Protein 3C3Y (pdb70)

Radius of gyration: 21.71 Å; Cα contacts (8 Å, |Δi|>4): 868; chains: 2; bounding box: 52×47×60 Å

Secondary structure (DSSP, 8-state):
--BS-HHHHHHHIIIIIGGGS-HHHHHHHHHHTTSTTGGGSPPHHHHHHHHHHHHHTT--EEEEE--TTSHHHHHHHHHS-TT-EEEEEES-HHHHHHHHHHHHHTT-GGGEEEEES-HHHHHHHHHHSTT-TT-EEEEEE-S-GGGHHHHHHHHHHHEEEEEEEEEE-TTGGGGGGS-GGGS-GGGHHHHHHHHHHHHHHHH-TTEEEEEE-STT-EEEEEE--/--BS-HHHHHHHIIIIIGGGS-HHHHHHHHHHTTSTTGGGSPPHHHHHHHHHHHHHTT--EEEEE--TTSHHHHHHHHHS-TT-EEEEEES-HHHHHHHHHHHHHTT-GGGEEEEES-HHHHHHHHTSSSSSTT-EEEEEE-S-GGGHHHHHHHHHHHEEEEEEEEEE-TTGGGGGGS-GGGS-HHHHHHHHHHHHHHHHHHH-TTEEEEEE-STT-EEEEEE--

Foldseek 3Di:
DDDPDPVVVVCCCVPPFVVPDDPLLVVLLVLLVPDPVSLLADFSVVLVVVLVVCLVQQFAEEEEAAQFQHNSPLSNLVSHDLNGAYEYEDQDVPRPVSSVVSCVVVVRVVRYDYDNDDRVVVLVVLVVPPPQFQQGQEYEYRHDLLCLVVVCVSVLGRHHQQHKYKYPLLCQQVCLVPDPVVDDPVSPVNSVSSVVVVVCLVPDPQWDWDWDPGSNIMMMIGGHD/DPDPDPVVVVCCCVPPQVVPDDPLLVVLLVLLVVDPVSLLADFSQVLVVVLVVCQVLLWAEEEEEAQFQHNSVLSNQVSHDLNGAYEYEDQDVPRPVSSVVSCVVVVRPVRYDYDNDDVVVVLVVQVPDDPFFQPGQEYEYRHDLLCVVVVVVSCLGRHHQQHKYKYPLLCQVVCLVDDVVVDDPVRNVNSVSSVVVVVCLVPDPQWDWDWDPGSNIMMMIHGHD

Structure (mmCIF, N/CA/C/O backbone):
data_3C3Y
#
_entry.id   3C3Y
#
_cell.length_a   48.890
_cell.length_b   71.830
_cell.length_c   128.120
_cell.angle_alpha   90.00
_cell.angle_beta   90.00
_cell.angle_gamma   90.00
#
_symmetry.space_group_name_H-M   'P 21 21 21'
#
loop_
_entity.id
_entity.type
_entity.pdbx_description
1 polymer O-methyltransferase
2 non-polymer 'CALCIUM ION'
3 non-polymer S-ADENOSYL-L-HOMOCYSTEINE
4 water water
#
loop_
_atom_site.group_PDB
_atom_site.id
_atom_site.type_symbol
_atom_site.label_atom_id
_atom_site.label_alt_id
_atom_site.label_comp_id
_atom_site.label_asym_id
_atom_site.label_entity_id
_atom_site.label_seq_id
_atom_site.pdbx_PDB_ins_code
_atom_site.Cartn_x
_atom_site.Cartn_y
_atom_site.Cartn_z
_atom_site.occupancy
_atom_site.B_iso_or_equiv
_atom_site.auth_seq_id
_atom_site.auth_comp_id
_atom_site.auth_asym_id
_atom_site.auth_atom_id
_atom_site.pdbx_PDB_model_num
ATOM 1 N N . GLY A 1 13 ? 7.776 -0.987 17.882 1.00 33.16 13 GLY A N 1
ATOM 2 C CA . GLY A 1 13 ? 8.257 -1.526 16.579 1.00 32.14 13 GLY A CA 1
ATOM 3 C C . GLY A 1 13 ? 8.276 -0.456 15.516 1.00 31.10 13 GLY A C 1
ATOM 4 O O . GLY A 1 13 ? 7.222 0.047 15.116 1.00 32.06 13 GLY A O 1
ATOM 5 N N . LEU A 1 14 ? 9.470 -0.106 15.044 1.00 28.96 14 LEU A N 1
ATOM 6 C CA . LEU A 1 14 ? 9.590 1.003 14.109 1.00 25.93 14 LEU A CA 1
ATOM 7 C C . LEU A 1 14 ? 10.301 0.724 12.779 1.00 22.32 14 LEU A C 1
ATOM 8 O O . LEU A 1 14 ? 10.415 -0.422 12.336 1.00 20.96 14 LEU A O 1
ATOM 13 N N . LEU A 1 15 ? 10.709 1.797 12.115 1.00 19.30 15 LEU A N 1
ATOM 14 C CA . LEU A 1 15 ? 11.100 1.711 10.715 1.00 19.65 15 LEU A CA 1
ATOM 15 C C . LEU A 1 15 ? 12.602 1.563 10.564 1.00 20.79 15 LEU A C 1
ATOM 16 O O . LEU A 1 15 ? 13.327 1.615 11.550 1.00 20.56 15 LEU A O 1
ATOM 21 N N . GLN A 1 16 ? 13.049 1.376 9.324 1.00 21.94 16 GLN A N 1
ATOM 22 C CA . GLN A 1 16 ? 14.459 1.128 9.027 1.00 23.33 16 GLN A CA 1
ATOM 23 C C . GLN A 1 16 ? 15.351 2.300 9.424 1.00 23.12 16 GLN A C 1
ATOM 24 O O . GLN A 1 16 ? 16.529 2.113 9.765 1.00 24.07 16 GLN A O 1
ATOM 30 N N . SER A 1 17 ? 14.794 3.505 9.390 1.00 22.00 17 SER A N 1
ATOM 31 C CA . SER A 1 17 ? 15.533 4.695 9.768 1.00 22.34 17 SER A CA 1
ATOM 32 C C . SER A 1 17 ? 14.637 5.801 10.315 1.00 22.46 17 SER A C 1
ATOM 33 O O . SER A 1 17 ? 13.470 5.904 9.946 1.00 22.09 17 SER A O 1
ATOM 36 N N . GLU A 1 18 ? 15.191 6.620 11.203 1.00 22.92 18 GLU A N 1
ATOM 37 C CA . GLU A 1 18 ? 14.517 7.811 11.686 1.00 23.38 18 GLU A CA 1
ATOM 38 C C . GLU A 1 18 ? 14.217 8.736 10.511 1.00 22.33 18 GLU A C 1
ATOM 39 O O . GLU A 1 18 ? 13.171 9.384 10.459 1.00 21.53 18 GLU A O 1
ATOM 45 N N . GLU A 1 19 ? 15.132 8.781 9.556 1.00 20.36 19 GLU A N 1
ATOM 46 C CA . GLU A 1 19 ? 14.978 9.594 8.353 1.00 19.86 19 GLU A CA 1
ATOM 47 C C . GLU A 1 19 ? 13.661 9.250 7.634 1.00 17.27 19 GLU A C 1
ATOM 48 O O . GLU A 1 19 ? 12.944 10.140 7.184 1.00 15.77 19 GLU A O 1
ATOM 54 N N . LEU A 1 20 ? 13.358 7.963 7.517 1.00 15.98 20 LEU A N 1
ATOM 55 C CA . LEU A 1 20 ? 12.139 7.523 6.830 1.00 15.45 20 LEU A CA 1
ATOM 56 C C . LEU A 1 20 ? 10.894 7.951 7.601 1.00 14.71 20 LEU A C 1
ATOM 57 O O . LEU A 1 20 ? 9.925 8.461 7.029 1.00 13.52 20 LEU A O 1
ATOM 62 N N . CYS A 1 21 ? 10.931 7.744 8.907 1.00 14.87 21 CYS A N 1
ATOM 63 C CA . CYS A 1 21 ? 9.842 8.152 9.778 1.00 17.09 21 CYS A CA 1
ATOM 64 C C . CYS A 1 21 ? 9.581 9.658 9.671 1.00 16.93 21 CYS A C 1
ATOM 65 O O . CYS A 1 21 ? 8.442 10.090 9.488 1.00 15.57 21 CYS A O 1
ATOM 68 N N . GLN A 1 22 ? 10.639 10.456 9.785 1.00 16.16 22 GLN A N 1
ATOM 69 C CA . GLN A 1 22 ? 10.503 11.918 9.738 1.00 15.06 22 GLN A CA 1
ATOM 70 C C . GLN A 1 22 ? 10.001 12.397 8.371 1.00 14.37 22 GLN A C 1
ATOM 71 O O . GLN A 1 22 ? 9.221 13.363 8.277 1.00 13.37 22 GLN A O 1
ATOM 77 N N . TYR A 1 23 ? 10.406 11.693 7.315 1.00 13.31 23 TYR A N 1
ATOM 78 C CA . TYR A 1 23 ? 9.894 11.980 5.974 1.00 12.01 23 TYR A CA 1
ATOM 79 C C . TYR A 1 23 ? 8.367 11.820 5.929 1.00 11.56 23 TYR A C 1
ATOM 80 O O . TYR A 1 23 ? 7.675 12.696 5.413 1.00 11.83 23 TYR A O 1
ATOM 89 N N . ILE A 1 24 ? 7.852 10.698 6.438 1.00 11.44 24 ILE A N 1
ATOM 90 C CA . ILE A 1 24 ? 6.405 10.462 6.439 1.00 10.91 24 ILE A CA 1
ATOM 91 C C . ILE A 1 24 ? 5.723 11.514 7.291 1.00 10.44 24 ILE A C 1
ATOM 92 O O . ILE A 1 24 ? 4.717 12.091 6.873 1.00 11.49 24 ILE A O 1
ATOM 97 N N . LEU A 1 25 ? 6.256 11.781 8.483 1.00 10.41 25 LEU A N 1
ATOM 98 C CA . LEU A 1 25 ? 5.605 12.746 9.374 1.00 11.33 25 LEU A CA 1
ATOM 99 C C . LEU A 1 25 ? 5.570 14.133 8.750 1.00 11.19 25 LEU A C 1
ATOM 100 O O . LEU A 1 25 ? 4.534 14.806 8.745 1.00 10.80 25 LEU A O 1
ATOM 105 N N . ARG A 1 26 ? 6.712 14.592 8.249 1.00 10.44 26 ARG A N 1
ATOM 106 C CA . ARG A 1 26 ? 6.758 15.935 7.697 1.00 11.52 26 ARG A CA 1
ATOM 107 C C . ARG A 1 26 ? 6.021 16.082 6.374 1.00 10.78 26 ARG A C 1
ATOM 108 O O . ARG A 1 26 ? 5.495 17.149 6.069 1.00 12.12 26 ARG A O 1
ATOM 116 N N . THR A 1 27 ? 6.027 15.039 5.565 1.00 11.34 27 THR A N 1
ATOM 117 C CA . THR A 1 27 ? 5.379 15.111 4.262 1.00 11.87 27 THR A CA 1
ATOM 118 C C . THR A 1 27 ? 3.860 14.955 4.369 1.00 12.07 27 THR A C 1
ATOM 119 O O . THR A 1 27 ? 3.128 15.701 3.744 1.00 11.28 27 THR A O 1
ATOM 123 N N . SER A 1 28 ? 3.396 13.992 5.168 1.00 11.51 28 SER A N 1
ATOM 124 C CA . SER A 1 28 ? 1.990 13.568 5.083 1.00 11.48 28 SER A CA 1
ATOM 125 C C . SER A 1 28 ? 1.169 13.711 6.367 1.00 12.08 28 SER A C 1
ATOM 126 O O . SER A 1 28 ? -0.068 13.688 6.317 1.00 14.06 28 SER A O 1
ATOM 129 N N . VAL A 1 29 ? 1.838 13.810 7.516 1.00 12.22 29 VAL A N 1
ATOM 130 C CA . VAL A 1 29 ? 1.119 13.829 8.795 1.00 12.34 29 VAL A CA 1
ATOM 131 C C . VAL A 1 29 ? 1.011 15.226 9.383 1.00 11.63 29 VAL A C 1
ATOM 132 O O . VAL A 1 29 ? -0.095 15.753 9.564 1.00 12.60 29 VAL A O 1
ATOM 136 N N . TYR A 1 30 ? 2.151 15.841 9.679 1.00 11.93 30 TYR A N 1
ATOM 137 C CA . TYR A 1 30 ? 2.142 17.132 10.354 1.00 12.45 30 TYR A CA 1
ATOM 138 C C . TYR A 1 30 ? 1.371 18.230 9.602 1.00 12.85 30 TYR A C 1
ATOM 139 O O . TYR A 1 30 ? 0.670 19.018 10.235 1.00 13.28 30 TYR A O 1
ATOM 148 N N . PRO A 1 31 ? 1.475 18.287 8.260 1.00 13.34 31 PRO A N 1
ATOM 149 C CA . PRO A 1 31 ? 0.719 19.369 7.598 1.00 13.84 31 PRO A CA 1
ATOM 150 C C . PRO A 1 31 ? -0.821 19.252 7.721 1.00 14.86 31 PRO A C 1
ATOM 151 O O . PRO A 1 31 ? -1.533 20.233 7.515 1.00 17.30 31 PRO A O 1
ATOM 155 N N . ARG A 1 32 ? -1.302 18.048 8.006 1.00 14.38 32 ARG A N 1
ATOM 156 C CA . ARG A 1 32 ? -2.737 17.757 8.080 1.00 14.49 32 ARG A CA 1
ATOM 157 C C . ARG A 1 32 ? -3.216 17.592 9.520 1.00 15.71 32 ARG A C 1
ATOM 158 O O . ARG A 1 32 ? -4.431 17.463 9.771 1.00 17.22 32 ARG A O 1
ATOM 166 N N . GLU A 1 33 ? -2.277 17.611 10.466 1.00 13.76 33 GLU A N 1
ATOM 167 C CA . GLU A 1 33 ? -2.605 17.475 11.889 1.00 14.01 33 GLU A CA 1
ATOM 168 C C . GLU A 1 33 ? -3.207 18.773 12.458 1.00 14.58 33 GLU A C 1
ATOM 169 O O . GLU A 1 33 ? -2.671 19.868 12.249 1.00 16.47 33 GLU A O 1
ATOM 175 N N . ALA A 1 34 ? -4.276 18.646 13.239 1.00 14.82 34 ALA A N 1
ATOM 176 C CA . ALA A 1 34 ? -4.930 19.802 13.833 1.00 15.05 34 ALA A CA 1
ATOM 177 C C . ALA A 1 34 ? -4.009 20.594 14.736 1.00 15.13 34 ALA A C 1
ATOM 178 O O . ALA A 1 34 ? -3.268 20.025 15.528 1.00 15.40 34 ALA A O 1
ATOM 180 N N . GLY A 1 35 ? -4.089 21.918 14.627 1.00 16.40 35 GLY A N 1
ATOM 181 C CA . GLY A 1 35 ? -3.332 22.818 15.490 1.00 16.62 35 GLY A CA 1
ATOM 182 C C . GLY A 1 35 ? -3.431 22.472 16.966 1.00 16.60 35 GLY A C 1
ATOM 183 O O . GLY A 1 35 ? -2.415 22.422 17.664 1.00 16.97 35 GLY A O 1
ATOM 184 N N . PHE A 1 36 ? -4.645 22.201 17.444 1.00 17.13 36 PHE A N 1
ATOM 185 C CA . PHE A 1 36 ? -4.816 21.869 18.865 1.00 17.58 36 PHE A CA 1
ATOM 186 C C . PHE A 1 36 ? -4.161 20.549 19.271 1.00 16.45 36 PHE A C 1
ATOM 187 O O . PHE A 1 36 ? -3.757 20.387 20.426 1.00 16.96 36 PHE A O 1
ATOM 195 N N . LEU A 1 37 ? -4.043 19.613 18.330 1.00 16.18 37 LEU A N 1
ATOM 196 C CA . LEU A 1 37 ? -3.273 18.385 18.586 1.00 15.58 37 LEU A CA 1
ATOM 197 C C . LEU A 1 37 ? -1.779 18.672 18.765 1.00 16.07 37 LEU A C 1
ATOM 198 O O . LEU A 1 37 ? -1.152 18.124 19.662 1.00 15.39 37 LEU A O 1
ATOM 203 N N . LYS A 1 38 ? -1.226 19.540 17.916 1.00 16.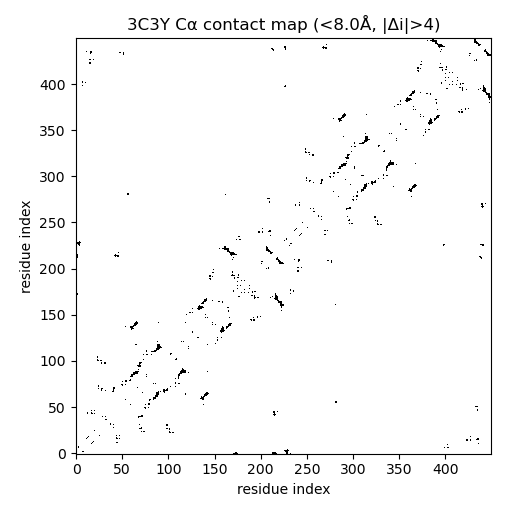50 38 LYS A N 1
ATOM 204 C CA . LYS A 1 38 ? 0.166 19.966 18.060 1.00 18.34 38 LYS A CA 1
ATOM 205 C C . LYS A 1 38 ? 0.399 20.613 19.417 1.00 18.22 38 LYS A C 1
ATOM 206 O O . LYS A 1 38 ? 1.416 20.351 20.075 1.00 18.45 38 LYS A O 1
ATOM 212 N N . GLU A 1 39 ? -0.541 21.476 19.816 1.00 18.18 39 GLU A N 1
ATOM 213 C CA . GLU A 1 39 ? -0.465 22.174 21.097 1.00 18.78 39 GLU A CA 1
ATOM 214 C C . GLU A 1 39 ? -0.410 21.159 22.233 1.00 18.23 39 GLU A C 1
ATOM 215 O O . GLU A 1 39 ? 0.416 21.255 23.147 1.00 18.72 39 GLU A O 1
ATOM 221 N N . LEU A 1 40 ? -1.283 20.159 22.160 1.00 18.06 40 LEU A N 1
ATOM 222 C CA . LEU A 1 40 ? -1.346 19.149 23.209 1.00 17.31 40 LEU A CA 1
ATOM 223 C C . LEU A 1 40 ? -0.049 18.338 23.249 1.00 17.38 40 LEU A C 1
ATOM 224 O O . LEU A 1 40 ? 0.487 18.078 24.324 1.00 17.10 40 LEU A O 1
ATOM 229 N N . ARG A 1 41 ? 0.456 17.972 22.070 1.00 18.01 41 ARG A N 1
ATOM 230 C CA . ARG A 1 41 ? 1.717 17.254 21.924 1.00 20.94 41 ARG A CA 1
ATOM 231 C C . ARG A 1 41 ? 2.859 18.014 22.600 1.00 21.92 41 ARG A C 1
ATOM 232 O O . ARG A 1 41 ? 3.691 17.413 23.282 1.00 22.80 41 ARG A O 1
ATOM 240 N N . GLU A 1 42 ? 2.899 19.332 22.427 1.00 22.43 42 GLU A N 1
ATOM 241 C CA . GLU A 1 42 ? 3.949 20.140 23.055 1.00 24.14 42 GLU A CA 1
ATOM 242 C C . GLU A 1 42 ? 3.832 20.150 24.578 1.00 23.30 42 GLU A C 1
ATOM 243 O O . GLU A 1 42 ? 4.826 20.031 25.302 1.00 23.26 42 GLU A O 1
ATOM 249 N N . ALA A 1 43 ? 2.611 20.286 25.072 1.00 22.45 43 ALA A N 1
ATOM 250 C CA . ALA A 1 43 ? 2.385 20.254 26.507 1.00 21.33 43 ALA A CA 1
ATOM 251 C C . ALA A 1 43 ? 2.811 18.906 27.073 1.00 21.20 43 ALA A C 1
ATOM 252 O O . ALA A 1 43 ? 3.400 18.822 28.147 1.00 21.25 43 ALA A O 1
ATOM 254 N N . ASN A 1 44 ? 2.489 17.848 26.336 1.00 20.15 44 ASN A N 1
ATOM 255 C CA . ASN A 1 44 ? 2.823 16.486 26.730 1.00 20.42 44 ASN A CA 1
ATOM 256 C C . ASN A 1 44 ? 4.333 16.279 26.979 1.00 22.20 44 ASN A C 1
ATOM 257 O O . ASN A 1 44 ? 4.735 15.471 27.826 1.00 21.32 44 ASN A O 1
ATOM 262 N N . GLU A 1 45 ? 5.155 17.019 26.242 1.00 24.25 45 GLU A N 1
ATOM 263 C CA . GLU A 1 45 ? 6.619 16.913 26.344 1.00 26.86 45 GLU A CA 1
ATOM 264 C C . GLU A 1 45 ? 7.134 17.081 27.775 1.00 27.21 45 GLU A C 1
ATOM 265 O O . GLU A 1 45 ? 8.189 16.553 28.124 1.00 28.26 45 GLU A O 1
ATOM 271 N N . SER A 1 46 ? 6.388 17.809 28.599 1.00 27.54 46 SER A N 1
ATOM 272 C CA . SER A 1 46 ? 6.813 18.092 29.971 1.00 27.81 46 SER A CA 1
ATOM 273 C C . SER A 1 46 ? 6.520 16.963 30.956 1.00 27.28 46 SER A C 1
ATOM 274 O O . SER A 1 46 ? 7.051 16.946 32.066 1.00 27.53 46 SER A O 1
ATOM 277 N N . HIS A 1 47 ? 5.671 16.020 30.561 1.00 25.92 47 HIS A N 1
ATOM 278 C CA . HIS A 1 47 ? 5.368 14.886 31.418 1.00 24.41 47 HIS A CA 1
ATOM 279 C C . HIS A 1 47 ? 6.525 13.892 31.380 1.00 24.04 47 HIS A C 1
ATOM 280 O O . HIS A 1 47 ? 7.075 13.627 30.320 1.00 23.28 47 HIS A O 1
ATOM 287 N N . PRO A 1 48 ? 6.916 13.350 32.545 1.00 24.40 48 PRO A N 1
ATOM 288 C CA . PRO A 1 48 ? 8.041 12.416 32.560 1.00 24.78 48 PRO A CA 1
ATOM 289 C C . PRO A 1 48 ? 7.839 11.193 31.655 1.00 24.78 48 PRO A C 1
ATOM 290 O O . PRO A 1 48 ? 8.814 10.619 31.154 1.00 25.34 48 PRO A O 1
ATOM 294 N N . ASP A 1 49 ? 6.585 10.798 31.457 1.00 23.85 49 ASP A N 1
ATOM 295 C CA . ASP A 1 49 ? 6.273 9.628 30.648 1.00 23.98 49 ASP A CA 1
ATOM 296 C C . ASP A 1 49 ? 5.677 10.028 29.286 1.00 22.39 49 ASP A C 1
ATOM 297 O O . ASP A 1 49 ? 4.923 9.263 28.678 1.00 22.11 49 ASP A O 1
ATOM 302 N N . SER A 1 50 ? 6.073 11.203 28.803 1.00 21.17 50 SER A N 1
ATOM 303 C CA . SER A 1 50 ? 5.598 11.767 27.531 1.00 20.48 50 SER A CA 1
ATOM 304 C C . SER A 1 50 ? 5.587 10.783 26.374 1.00 20.04 50 SER A C 1
ATOM 305 O O . SER A 1 50 ? 4.764 10.920 25.462 1.00 18.93 50 SER A O 1
ATOM 308 N N . TYR A 1 51 ? 6.506 9.815 26.395 1.00 20.42 51 TYR A N 1
ATOM 309 C CA . TYR A 1 51 ? 6.596 8.816 25.333 1.00 21.10 51 TYR A CA 1
ATOM 310 C C . TYR A 1 51 ? 5.308 7.994 25.159 1.00 20.09 51 TYR A C 1
ATOM 311 O O . TYR A 1 51 ? 5.121 7.335 24.137 1.00 18.90 51 TYR A O 1
ATOM 320 N N . MET A 1 52 ? 4.422 8.032 26.151 1.00 18.42 52 MET A N 1
ATOM 321 C CA . MET A 1 52 ? 3.194 7.252 26.086 1.00 17.56 52 MET A CA 1
ATOM 322 C C . MET A 1 52 ? 2.158 7.898 25.180 1.00 15.95 52 MET A C 1
ATOM 323 O O . MET A 1 52 ? 1.148 7.279 24.894 1.00 15.89 52 MET A O 1
ATOM 328 N N . SER A 1 53 ? 2.373 9.146 24.770 1.00 14.23 53 SER A N 1
ATOM 329 C CA . SER A 1 53 ? 1.395 9.836 23.922 1.00 13.05 53 SER A CA 1
ATOM 330 C C . SER A 1 53 ? 1.293 9.157 22.555 1.00 12.16 53 SER A C 1
ATOM 331 O O . SER A 1 53 ? 2.290 8.705 21.994 1.00 13.45 53 SER A O 1
ATOM 334 N N . THR A 1 54 ? 0.070 9.041 22.041 1.00 10.63 54 THR A N 1
ATOM 335 C CA . THR A 1 54 ? -0.171 8.264 20.822 1.00 10.55 54 THR A CA 1
ATOM 336 C C . THR A 1 54 ? 0.578 8.814 19.590 1.00 11.53 54 THR A C 1
ATOM 337 O O . THR A 1 54 ? 0.601 10.020 19.332 1.00 12.47 54 THR A O 1
ATOM 341 N N . SER A 1 55 ? 1.204 7.915 18.838 1.00 11.09 55 SER A N 1
ATOM 342 C CA . SER A 1 55 ? 1.859 8.266 17.570 1.00 10.96 55 SER A CA 1
ATOM 343 C C . SER A 1 55 ? 0.917 9.084 16.663 1.00 11.10 55 SER A C 1
ATOM 344 O O . SER A 1 55 ? -0.194 8.653 16.383 1.00 11.25 55 SER A O 1
ATOM 347 N N . PRO A 1 56 ? 1.363 10.248 16.173 1.00 10.78 56 PRO A N 1
ATOM 348 C CA . PRO A 1 56 ? 0.545 11.020 15.227 1.00 11.27 56 PRO A CA 1
ATOM 349 C C . PRO A 1 56 ? 0.208 10.252 13.955 1.00 11.79 56 PRO A C 1
ATOM 350 O O . PRO A 1 56 ? -0.861 10.449 13.385 1.00 12.30 56 PRO A O 1
ATOM 354 N N . LEU A 1 57 ? 1.081 9.359 13.519 1.00 11.61 57 LEU A N 1
ATOM 355 C CA . LEU A 1 57 ? 0.761 8.558 12.347 1.00 11.80 57 LEU A CA 1
ATOM 356 C C . LEU A 1 57 ? -0.356 7.549 12.644 1.00 11.84 57 LEU A C 1
ATOM 357 O O . LEU A 1 57 ? -1.329 7.458 11.882 1.00 11.49 57 LEU A O 1
ATOM 362 N N . ALA A 1 58 ? -0.243 6.809 13.749 1.00 11.07 58 ALA A N 1
ATOM 363 C CA . ALA A 1 58 ? -1.348 5.924 14.146 1.00 11.42 58 ALA A CA 1
ATOM 364 C C . ALA A 1 58 ? -2.625 6.741 14.296 1.00 11.08 58 ALA A C 1
ATOM 365 O O . ALA A 1 58 ? -3.709 6.295 13.898 1.00 11.56 58 ALA A O 1
ATOM 367 N N . GLY A 1 59 ? -2.504 7.939 14.871 1.00 11.48 59 GLY A N 1
ATOM 368 C CA . GLY A 1 59 ? -3.641 8.843 15.017 1.00 11.71 59 GLY A CA 1
ATOM 369 C C . GLY A 1 59 ? -4.297 9.203 13.686 1.00 12.35 59 GLY A C 1
ATOM 370 O O . GLY A 1 59 ? -5.537 9.279 13.578 1.00 12.86 59 GLY A O 1
ATOM 371 N N . GLN A 1 60 ? -3.484 9.454 12.672 1.00 11.73 60 GLN A N 1
ATOM 372 C CA . GLN A 1 60 ? -4.000 9.814 11.362 1.00 12.57 60 GLN A CA 1
ATOM 373 C C . GLN A 1 60 ? -4.811 8.661 10.775 1.00 11.19 60 GLN A C 1
ATOM 374 O O . GLN A 1 60 ? -5.843 8.886 10.150 1.00 11.85 60 GLN A O 1
ATOM 380 N N . LEU A 1 61 ? -4.364 7.430 10.975 1.00 10.56 61 LEU A N 1
ATOM 381 C CA . LEU A 1 61 ? -5.183 6.288 10.561 1.00 10.60 61 LEU A CA 1
ATOM 382 C C . LEU A 1 61 ? -6.420 6.149 11.421 1.00 10.60 61 LEU A C 1
ATOM 383 O O . LEU A 1 61 ? -7.504 5.852 10.895 1.00 10.24 61 LEU A O 1
ATOM 388 N N . MET A 1 62 ? -6.307 6.366 12.731 1.00 9.61 62 MET A N 1
ATOM 389 C CA . MET A 1 62 ? -7.507 6.328 13.564 1.00 10.26 62 MET A CA 1
ATOM 390 C C . MET A 1 62 ? -8.570 7.301 13.059 1.00 10.70 62 MET A C 1
ATOM 391 O O . MET A 1 62 ? -9.749 6.960 12.970 1.00 11.89 62 MET A O 1
ATOM 396 N N . SER A 1 63 ? -8.164 8.522 12.749 1.00 10.95 63 SER A N 1
ATOM 397 C CA . SER A 1 63 ? -9.097 9.537 12.257 1.00 12.51 63 SER A CA 1
ATOM 398 C C . SER A 1 63 ? -9.733 9.096 10.949 1.00 11.98 63 SER A C 1
ATOM 399 O O . SER A 1 63 ? -10.933 9.240 10.762 1.00 13.08 63 SER A O 1
ATOM 402 N N . PHE A 1 64 ? -8.935 8.569 10.044 1.00 11.38 64 PHE A N 1
ATOM 403 C CA . PHE A 1 64 ? -9.387 8.068 8.754 1.00 12.17 64 PHE A CA 1
ATOM 404 C C . PHE A 1 64 ? -10.466 7.000 8.949 1.00 12.74 64 PHE A C 1
ATOM 405 O O . PHE A 1 64 ? -11.529 7.066 8.331 1.00 14.08 64 PHE A O 1
ATOM 413 N N . VAL A 1 65 ? -10.201 6.018 9.810 1.00 13.23 65 VAL A N 1
ATOM 414 C CA . VAL A 1 65 ? -11.150 4.930 10.069 1.00 14.03 65 VAL A CA 1
ATOM 415 C C . VAL A 1 65 ? -12.426 5.455 10.742 1.00 14.26 65 VAL A C 1
ATOM 416 O O . VAL A 1 65 ? -13.551 5.101 10.329 1.00 15.60 65 VAL A O 1
ATOM 420 N N . LEU A 1 66 ? -12.263 6.310 11.745 1.00 14.11 66 LEU A N 1
ATOM 421 C CA . LEU A 1 66 ? -13.420 6.911 12.426 1.00 15.30 66 LEU A CA 1
ATOM 422 C C . LEU A 1 66 ? -14.352 7.611 11.440 1.00 17.28 66 LEU A C 1
ATOM 423 O O . LEU A 1 66 ? -15.573 7.414 11.481 1.00 18.30 66 LEU A O 1
ATOM 428 N N . LYS A 1 67 ? -13.786 8.436 10.568 1.00 18.34 67 LYS A N 1
ATOM 429 C CA . LYS A 1 67 ? -14.589 9.149 9.568 1.00 20.93 67 LYS A CA 1
ATOM 430 C C . LYS A 1 67 ? -15.207 8.196 8.551 1.00 21.63 67 LYS A C 1
ATOM 431 O O . LYS A 1 67 ? -16.358 8.383 8.135 1.00 22.62 67 LYS A O 1
ATOM 437 N N . LEU A 1 68 ? -14.461 7.164 8.165 1.00 22.66 68 LEU A N 1
ATOM 438 C CA . LEU A 1 68 ? -14.926 6.188 7.188 1.00 24.53 68 LEU A CA 1
ATOM 439 C C . LEU A 1 68 ? -16.192 5.468 7.631 1.00 24.66 68 LEU A C 1
ATOM 440 O O . LEU A 1 68 ? -17.062 5.146 6.804 1.00 26.04 68 LEU A O 1
ATOM 445 N N . VAL A 1 69 ? -16.291 5.208 8.930 1.00 24.52 69 VAL A N 1
ATOM 446 C CA . VAL A 1 69 ? -17.407 4.439 9.465 1.00 23.43 69 VAL A CA 1
ATOM 447 C C . VAL A 1 69 ? -18.473 5.317 10.126 1.00 22.80 69 VAL A C 1
ATOM 448 O O . VAL A 1 69 ? -19.448 4.809 10.689 1.00 23.28 69 VAL A O 1
ATOM 452 N N . ASN A 1 70 ? -18.286 6.629 10.038 1.00 21.88 70 ASN A N 1
ATOM 453 C CA . ASN A 1 70 ? -19.190 7.597 10.665 1.00 21.82 70 ASN A CA 1
ATOM 454 C C . ASN A 1 70 ? -19.424 7.278 12.132 1.00 20.20 70 ASN A C 1
ATOM 455 O O . ASN A 1 70 ? -20.560 7.294 12.615 1.00 20.24 70 ASN A O 1
ATOM 460 N N . ALA A 1 71 ? -18.340 6.974 12.845 1.00 17.54 71 ALA A N 1
ATOM 461 C CA . ALA A 1 71 ? -18.433 6.677 14.265 1.00 16.70 71 ALA A CA 1
ATOM 462 C C . ALA A 1 71 ? -18.999 7.872 15.004 1.00 16.68 71 ALA A C 1
ATOM 463 O O . ALA A 1 71 ? -18.632 9.011 14.718 1.00 16.94 71 ALA A O 1
ATOM 465 N N . LYS A 1 72 ? -19.887 7.601 15.960 1.00 15.66 72 LYS A N 1
ATOM 466 C CA . LYS A 1 72 ? -20.489 8.653 16.771 1.00 18.60 72 LYS A CA 1
ATOM 467 C C . LYS A 1 72 ? -20.294 8.392 18.260 1.00 17.51 72 LYS A C 1
ATOM 468 O O . LYS A 1 72 ? -20.000 9.322 19.020 1.00 19.78 72 LYS A O 1
ATOM 474 N N . LYS A 1 73 ? -20.454 7.136 18.675 1.00 16.33 73 LYS A N 1
ATOM 475 C CA . LYS A 1 73 ? -20.332 6.774 20.082 1.00 15.27 73 LYS A CA 1
ATOM 476 C C . LYS A 1 73 ? -19.079 5.934 20.256 1.00 13.78 73 LYS A C 1
ATOM 477 O O . LYS A 1 73 ? -18.950 4.849 19.678 1.00 13.29 73 LYS A O 1
ATOM 483 N N . THR A 1 74 ? -18.133 6.442 21.033 1.00 12.61 74 THR A N 1
ATOM 484 C CA . THR A 1 74 ? -16.870 5.733 21.156 1.00 11.90 74 THR A CA 1
ATOM 485 C C . THR A 1 74 ? -16.449 5.597 22.604 1.00 12.53 74 THR A C 1
ATOM 486 O O . THR A 1 74 ? -16.978 6.263 23.507 1.00 11.40 74 THR A O 1
ATOM 490 N N . ILE A 1 75 ? -15.475 4.722 22.805 1.00 11.27 75 ILE A N 1
ATOM 491 C CA . ILE A 1 75 ? -14.924 4.475 24.127 1.00 11.38 75 ILE A CA 1
ATOM 492 C C . ILE A 1 75 ? -13.409 4.413 24.037 1.00 10.48 75 ILE A C 1
ATOM 493 O O . ILE A 1 75 ? -12.873 3.836 23.091 1.00 10.27 75 ILE A O 1
ATOM 498 N N . GLU A 1 76 ? -12.747 5.041 24.996 1.00 10.24 76 GLU A N 1
ATOM 499 C CA . GLU A 1 76 ? -11.310 4.987 25.056 1.00 10.12 76 GLU A CA 1
ATOM 500 C C . GLU A 1 76 ? -10.892 4.517 26.434 1.00 10.58 76 GLU A C 1
ATOM 501 O O . GLU A 1 76 ? -11.354 5.050 27.439 1.00 12.01 76 GLU A O 1
ATOM 507 N N . VAL A 1 77 ? -10.011 3.510 26.474 1.00 10.08 77 VAL A N 1
ATOM 508 C CA . VAL A 1 77 ? -9.506 2.966 27.729 1.00 11.12 77 VAL A CA 1
ATOM 509 C C . VAL A 1 77 ? -8.009 3.273 27.765 1.00 10.22 77 VAL A C 1
ATOM 510 O O . VAL A 1 77 ? -7.242 2.672 27.024 1.00 12.39 77 VAL A O 1
ATOM 514 N N . GLY A 1 78 ? -7.598 4.251 28.577 1.00 10.92 78 GLY A N 1
ATOM 515 C CA . GLY A 1 78 ? -6.196 4.701 28.548 1.00 10.69 78 GLY A CA 1
ATOM 516 C C . GLY A 1 78 ? -6.077 6.053 27.853 1.00 10.70 78 GLY A C 1
ATOM 517 O O . GLY A 1 78 ? -5.918 6.124 26.626 1.00 11.81 78 GLY A O 1
ATOM 518 N N . VAL A 1 79 ? -6.166 7.122 28.640 1.00 10.76 79 VAL A N 1
ATOM 519 C CA . VAL A 1 79 ? -6.288 8.484 28.129 1.00 10.57 79 VAL A CA 1
ATOM 520 C C . VAL A 1 79 ? -4.968 9.244 28.244 1.00 10.48 79 VAL A C 1
ATOM 521 O O . VAL A 1 79 ? -4.594 10.011 27.338 1.00 9.75 79 VAL A O 1
ATOM 525 N N . PHE A 1 80 ? -4.281 9.063 29.372 1.00 10.73 80 PHE A N 1
ATOM 526 C CA . PHE A 1 80 ? -3.045 9.787 29.634 1.00 11.58 80 PHE A CA 1
ATOM 527 C C . PHE A 1 80 ? -3.289 11.283 29.443 1.00 11.09 80 PHE A C 1
ATOM 528 O O . PHE A 1 80 ? -4.279 11.819 29.946 1.00 12.47 80 PHE A O 1
ATOM 536 N N . THR A 1 81 ? -2.411 11.949 28.698 1.00 11.53 81 THR A N 1
ATOM 537 C CA . THR A 1 81 ? -2.518 13.406 28.524 1.00 11.54 81 THR A CA 1
ATOM 538 C C . THR A 1 81 ? -3.423 13.825 27.365 1.00 11.69 81 THR A C 1
ATOM 539 O O . THR A 1 81 ? -3.557 15.018 27.091 1.00 13.02 81 THR A O 1
ATOM 543 N N . GLY A 1 82 ? -4.034 12.854 26.682 1.00 11.59 82 GLY A N 1
ATOM 544 C CA . GLY A 1 82 ? -5.187 13.134 25.843 1.00 11.10 82 GLY A CA 1
ATOM 545 C C . GLY A 1 82 ? -5.057 13.194 24.330 1.00 11.36 82 GLY A C 1
ATOM 546 O O . GLY A 1 82 ? -6.020 13.541 23.672 1.00 12.02 82 GLY A O 1
ATOM 547 N N . TYR A 1 83 ? -3.898 12.873 23.756 1.00 10.90 83 TYR A N 1
ATOM 548 C CA . TYR A 1 83 ? -3.761 12.988 22.313 1.00 10.20 83 TYR A CA 1
ATOM 549 C C . TYR A 1 83 ? -4.797 12.174 21.534 1.00 10.25 83 TYR A C 1
ATOM 550 O O . TYR A 1 83 ? -5.539 12.713 20.702 1.00 9.58 83 TYR A O 1
ATOM 559 N N . SER A 1 84 ? -4.867 10.870 21.787 1.00 10.48 84 SER A N 1
ATOM 560 C CA . SER A 1 84 ? -5.841 10.052 21.027 1.00 10.14 84 SER A CA 1
ATOM 561 C C . SER A 1 84 ? -7.264 10.459 21.357 1.00 10.66 84 SER A C 1
ATOM 562 O O . SER A 1 84 ? -8.148 10.378 20.501 1.00 10.93 84 SER A O 1
ATOM 565 N N . LEU A 1 85 ? -7.490 10.914 22.583 1.00 10.21 85 LEU A N 1
ATOM 566 C CA . LEU A 1 85 ? -8.852 11.324 22.953 1.00 10.30 85 LEU A CA 1
ATOM 567 C C . LEU A 1 85 ? -9.277 12.569 22.166 1.00 11.08 85 LEU A C 1
ATOM 568 O O . LEU A 1 85 ? -10.363 12.634 21.603 1.00 11.65 85 LEU A O 1
ATOM 573 N N . LEU A 1 86 ? -8.402 13.565 22.125 1.00 10.28 86 LEU A N 1
ATOM 574 C CA . LEU A 1 86 ? -8.693 14.770 21.371 1.00 11.56 86 LEU A CA 1
ATOM 575 C C . LEU A 1 86 ? -8.795 14.485 19.876 1.00 12.23 86 LEU A C 1
ATOM 576 O O . LEU A 1 86 ? -9.682 14.970 19.209 1.00 12.84 86 LEU A O 1
ATOM 581 N N . LEU A 1 87 ? -7.897 13.671 19.345 1.00 11.31 87 LEU A N 1
ATOM 582 C CA . LEU A 1 87 ? -7.994 13.280 17.936 1.00 11.85 87 LEU A CA 1
ATOM 583 C C . LEU A 1 87 ? -9.352 12.629 17.639 1.00 11.19 87 LEU A C 1
ATOM 584 O O . LEU A 1 87 ? -10.005 12.940 16.631 1.00 12.13 87 LEU A O 1
ATOM 589 N N . THR A 1 88 ? -9.790 11.741 18.525 1.00 11.06 88 THR A N 1
ATOM 590 C CA . THR A 1 88 ? -11.087 11.095 18.344 1.00 10.46 88 THR A CA 1
ATOM 591 C C . THR A 1 88 ? -12.235 12.098 18.389 1.00 11.23 88 THR A C 1
ATOM 592 O O . THR A 1 88 ? -13.125 12.094 17.541 1.00 12.64 88 THR A O 1
ATOM 596 N N . ALA A 1 89 ? -12.181 12.976 19.370 1.00 10.19 89 ALA A N 1
ATOM 597 C CA . ALA A 1 89 ? -13.220 13.989 19.522 1.00 11.91 89 ALA A CA 1
ATOM 598 C C . ALA A 1 89 ? -13.304 14.888 18.283 1.00 13.51 89 ALA A C 1
ATOM 599 O O . ALA A 1 89 ? -14.397 15.300 17.885 1.00 15.61 89 ALA A O 1
ATOM 601 N N . LEU A 1 90 ? -12.169 15.204 17.676 1.00 14.20 90 LEU A N 1
ATOM 602 C CA . LEU A 1 90 ? -12.172 16.073 16.494 1.00 15.54 90 LEU A CA 1
ATOM 603 C C . LEU A 1 90 ? -12.622 15.325 15.244 1.00 16.09 90 LEU A C 1
ATOM 604 O O . LEU A 1 90 ? -12.965 15.931 14.222 1.00 17.25 90 LEU A O 1
ATOM 609 N N . SER A 1 91 ? -12.621 14.001 15.319 1.00 16.10 91 SER A N 1
ATOM 610 C CA . SER A 1 91 ? -12.914 13.185 14.148 1.00 17.16 91 SER A CA 1
ATOM 611 C C . SER A 1 91 ? -14.398 12.873 14.021 1.00 18.81 91 SER A C 1
ATOM 612 O O . SER A 1 91 ? -14.912 12.756 12.905 1.00 22.13 91 SER A O 1
ATOM 615 N N . ILE A 1 92 ? -15.082 12.789 15.155 1.00 16.90 92 ILE A N 1
ATOM 616 C CA . ILE A 1 92 ? -16.490 12.413 15.201 1.00 17.47 92 ILE A CA 1
ATOM 617 C C . ILE A 1 92 ? -17.424 13.634 15.140 1.00 18.99 92 ILE A C 1
ATOM 618 O O . ILE A 1 92 ? -16.990 14.760 15.367 1.00 18.59 92 ILE A O 1
ATOM 623 N N . PRO A 1 93 ? -18.708 13.413 14.807 1.00 20.09 93 PRO A N 1
ATOM 624 C CA . PRO A 1 93 ? -19.625 14.551 14.665 1.00 20.89 93 PRO A CA 1
ATOM 625 C C . PRO A 1 93 ? -19.800 15.338 15.958 1.00 21.49 93 PRO A C 1
ATOM 626 O O . PRO A 1 93 ? -19.398 14.880 17.033 1.00 20.95 93 PRO A O 1
ATOM 630 N N . ASP A 1 94 ? -20.408 16.516 15.854 1.00 23.00 94 ASP A N 1
ATOM 631 C CA . ASP A 1 94 ? -20.671 17.366 17.022 1.00 24.54 94 ASP A CA 1
ATOM 632 C C . ASP A 1 94 ? -21.473 16.662 18.119 1.00 24.04 94 ASP A C 1
ATOM 633 O O . ASP A 1 94 ? -21.300 16.949 19.305 1.00 23.90 94 ASP A O 1
ATOM 638 N N . ASP A 1 95 ? -22.359 15.751 17.728 1.00 23.42 95 ASP A N 1
ATOM 639 C CA . ASP A 1 95 ? -23.186 15.039 18.701 1.00 23.67 95 ASP A CA 1
ATOM 640 C C . ASP A 1 95 ? -22.528 13.730 19.126 1.00 22.10 95 ASP A C 1
ATOM 641 O O . ASP A 1 95 ? -23.153 12.893 19.781 1.00 21.79 95 ASP A O 1
ATOM 646 N N . GLY A 1 96 ? -21.272 13.546 18.722 1.00 20.45 96 GLY A N 1
ATOM 647 C CA . GLY A 1 96 ? -20.528 12.364 19.120 1.00 19.27 96 GLY A CA 1
ATOM 648 C C . GLY A 1 96 ? -20.333 12.342 20.628 1.00 17.35 96 GLY A C 1
ATOM 649 O O . GLY A 1 96 ? -20.256 13.389 21.275 1.00 17.61 96 GLY A O 1
ATOM 650 N N . LYS A 1 97 ? -20.281 11.144 21.189 1.00 15.32 97 LYS A N 1
ATOM 651 C CA . LYS A 1 97 ? -20.137 10.969 22.629 1.00 16.22 97 LYS A CA 1
ATOM 652 C C . LYS A 1 97 ? -19.056 9.928 22.914 1.00 14.85 97 LYS A C 1
ATOM 653 O O . LYS A 1 97 ? -19.154 8.787 22.459 1.00 15.26 97 LYS A O 1
ATOM 659 N N . ILE A 1 98 ? -18.054 10.336 23.681 1.00 14.11 98 ILE A N 1
ATOM 660 C CA . ILE A 1 98 ? -16.930 9.479 24.028 1.00 12.06 98 ILE A CA 1
ATOM 661 C C . ILE A 1 98 ? -16.960 9.150 25.514 1.00 12.23 98 ILE A C 1
ATOM 662 O O . ILE A 1 98 ? -17.081 10.053 26.354 1.00 12.69 98 ILE A O 1
ATOM 667 N N . THR A 1 99 ? -16.833 7.866 25.830 1.00 10.81 99 THR A N 1
ATOM 668 C CA . THR A 1 99 ? -16.593 7.409 27.181 1.00 12.60 99 THR A CA 1
ATOM 669 C C . THR A 1 99 ? -15.093 7.245 27.350 1.00 12.39 99 THR A C 1
ATOM 670 O O . THR A 1 99 ? -14.462 6.429 26.677 1.00 12.10 99 THR A O 1
ATOM 674 N N . ALA A 1 100 ? -14.503 8.054 28.221 1.00 11.39 100 ALA A N 1
ATOM 675 C CA . ALA A 1 100 ? -13.044 8.076 28.326 1.00 11.31 100 ALA A CA 1
ATOM 676 C C . ALA A 1 100 ? -12.618 7.654 29.732 1.00 11.73 100 ALA A C 1
ATOM 677 O O . ALA A 1 100 ? -12.973 8.305 30.704 1.00 12.76 100 ALA A O 1
ATOM 679 N N . ILE A 1 101 ? -11.867 6.565 29.835 1.00 11.42 101 ILE A N 1
ATOM 680 C CA . ILE A 1 101 ? -11.580 5.940 31.129 1.00 11.84 101 ILE A CA 1
ATOM 681 C C . ILE A 1 101 ? -10.080 5.941 31.416 1.00 11.06 101 ILE A C 1
ATOM 682 O O . ILE A 1 101 ? -9.281 5.458 30.609 1.00 11.88 101 ILE A O 1
ATOM 687 N N . ASP A 1 102 ? -9.696 6.453 32.579 1.00 11.69 102 ASP A N 1
ATOM 688 C CA . ASP A 1 102 ? -8.285 6.378 32.988 1.00 11.50 102 ASP A CA 1
ATOM 689 C C . ASP A 1 102 ? -8.234 6.530 34.507 1.00 12.76 102 ASP A C 1
ATOM 690 O O . ASP A 1 102 ? -9.045 7.271 35.055 1.00 14.80 102 ASP A O 1
ATOM 695 N N . PHE A 1 103 ? -7.308 5.863 35.196 1.00 14.29 103 PHE A N 1
ATOM 696 C CA . PHE A 1 103 ? -7.256 6.083 36.645 1.00 15.81 103 PHE A CA 1
ATOM 697 C C . PHE A 1 103 ? -6.438 7.292 37.050 1.00 16.23 103 PHE A C 1
ATOM 698 O O . PHE A 1 103 ? -6.420 7.664 38.230 1.00 17.92 103 PHE A O 1
ATOM 706 N N . ASP A 1 104 ? -5.809 7.941 36.068 1.00 15.00 104 ASP A N 1
ATOM 707 C CA . ASP A 1 104 ? -4.947 9.111 36.328 1.00 14.66 104 ASP A CA 1
ATOM 708 C C . ASP A 1 104 ? -5.569 10.404 35.804 1.00 14.17 104 ASP A C 1
ATOM 709 O O . ASP A 1 104 ? -5.389 10.765 34.640 1.00 14.18 104 ASP A O 1
ATOM 714 N N . ARG A 1 105 ? -6.290 11.110 36.675 1.00 15.35 105 ARG A N 1
ATOM 715 C CA . ARG A 1 105 ? -6.862 12.403 36.312 1.00 15.84 105 ARG A CA 1
ATOM 716 C C . ARG A 1 105 ? -5.796 13.490 36.106 1.00 15.76 105 ARG A C 1
ATOM 717 O O . ARG A 1 105 ? -5.990 14.403 35.306 1.00 14.50 105 ARG A O 1
ATOM 725 N N . GLU A 1 106 ? -4.673 13.385 36.813 1.00 15.99 106 GLU A N 1
ATOM 726 C CA . GLU A 1 106 ? -3.601 14.381 36.690 1.00 16.29 106 GLU A CA 1
ATOM 727 C C . GLU A 1 106 ? -3.108 14.485 35.249 1.00 16.25 106 GLU A C 1
ATOM 728 O O . GLU A 1 106 ? -2.948 15.583 34.705 1.00 16.55 106 GLU A O 1
ATOM 734 N N . ALA A 1 107 ? -2.879 13.343 34.613 1.00 15.65 107 ALA A N 1
ATOM 735 C CA . ALA A 1 107 ? -2.422 13.355 33.228 1.00 14.91 107 ALA A CA 1
ATOM 736 C C . ALA A 1 107 ? -3.487 13.952 32.301 1.00 14.27 107 ALA A C 1
ATOM 737 O O . ALA A 1 107 ? -3.168 14.697 31.395 1.00 13.43 107 ALA A O 1
ATOM 739 N N . TYR A 1 108 ? -4.749 13.578 32.505 1.00 12.73 108 TYR A N 1
ATOM 740 C CA . TYR A 1 108 ? -5.864 14.095 31.686 1.00 12.86 108 TYR A CA 1
ATOM 741 C C . TYR A 1 108 ? -5.876 15.620 31.721 1.00 13.70 108 TYR A C 1
ATOM 742 O O . TYR A 1 108 ? -6.101 16.273 30.712 1.00 14.46 108 TYR A O 1
ATOM 751 N N . GLU A 1 109 ? -5.619 16.171 32.902 1.00 14.57 109 GLU A N 1
ATOM 752 C CA . GLU A 1 109 ? -5.666 17.631 33.095 1.00 15.23 109 GLU A CA 1
ATOM 753 C C . GLU A 1 109 ? -4.605 18.385 32.284 1.00 16.09 109 GLU A C 1
ATOM 754 O O . GLU A 1 109 ? -4.725 19.598 32.068 1.00 15.44 109 GLU A O 1
ATOM 760 N N . ILE A 1 110 ? -3.574 17.673 31.840 1.00 15.68 110 ILE A N 1
ATOM 761 C CA . ILE A 1 110 ? -2.563 18.279 30.979 1.00 16.71 110 ILE A CA 1
ATOM 762 C C . ILE A 1 110 ? -3.161 18.531 29.583 1.00 15.78 110 ILE A C 1
ATOM 763 O O . ILE A 1 110 ? -2.884 19.540 28.965 1.00 15.91 110 ILE A O 1
ATOM 768 N N . GLY A 1 111 ? -3.992 17.620 29.083 1.00 14.97 111 GLY A N 1
ATOM 769 C CA . GLY A 1 111 ? -4.586 17.805 27.760 1.00 15.35 111 GLY A CA 1
ATOM 770 C C . GLY A 1 111 ? -5.878 18.597 27.774 1.00 15.62 111 GLY A C 1
ATOM 771 O O . GLY A 1 111 ? -6.301 19.156 26.755 1.00 14.56 111 GLY A O 1
ATOM 772 N N . LEU A 1 112 ? -6.514 18.641 28.938 1.00 15.78 112 LEU A N 1
ATOM 773 C CA . LEU A 1 112 ? -7.840 19.238 29.053 1.00 16.25 112 LEU A CA 1
ATOM 774 C C . LEU A 1 112 ? -7.927 20.694 28.535 1.00 16.37 112 LEU A C 1
ATOM 775 O O . LEU A 1 112 ? -8.898 21.028 27.866 1.00 15.46 112 LEU A O 1
ATOM 780 N N . PRO A 1 113 ? -6.898 21.540 28.774 1.00 16.72 113 PRO A N 1
ATOM 781 C CA . PRO A 1 113 ? -7.023 22.904 28.208 1.00 16.73 113 PRO A CA 1
ATOM 782 C C . PRO A 1 113 ? -7.118 22.932 26.679 1.00 16.83 113 PRO A C 1
ATOM 783 O O . PRO A 1 113 ? -7.713 23.848 26.106 1.00 16.63 113 PRO A O 1
ATOM 787 N N . PHE A 1 114 ? -6.512 21.954 26.019 1.00 16.65 114 PHE A N 1
ATOM 788 C CA . PHE A 1 114 ? -6.540 21.902 24.560 1.00 16.50 114 PHE A CA 1
ATOM 789 C C . PHE A 1 114 ? -7.841 21.306 24.053 1.00 16.50 114 PHE A C 1
ATOM 790 O O . PHE A 1 114 ? -8.382 21.720 23.028 1.00 16.48 114 PHE A O 1
ATOM 798 N N . ILE A 1 115 ? -8.355 20.345 24.803 1.00 16.66 115 ILE A N 1
ATOM 799 C CA . ILE A 1 115 ? -9.678 19.835 24.545 1.00 15.98 115 ILE A CA 1
ATOM 800 C C . ILE A 1 115 ? -10.688 20.980 24.627 1.00 15.65 115 ILE A C 1
ATOM 801 O O . ILE A 1 115 ? -11.577 21.090 23.791 1.00 15.63 115 ILE A O 1
ATOM 806 N N . ARG A 1 116 ? -10.515 21.844 25.618 1.00 15.55 116 ARG A N 1
ATOM 807 C CA . ARG A 1 116 ? -11.400 23.001 25.780 1.00 16.66 116 ARG A CA 1
ATOM 808 C C . ARG A 1 116 ? -11.215 24.041 24.685 1.00 17.25 116 ARG A C 1
ATOM 809 O O . ARG A 1 116 ? -12.203 24.539 24.138 1.00 18.15 116 ARG A O 1
ATOM 817 N N . LYS A 1 117 ? -9.971 24.359 24.343 1.00 17.65 117 LYS A N 1
ATOM 818 C CA . LYS A 1 117 ? -9.723 25.294 23.233 1.00 19.50 117 LYS A CA 1
ATOM 819 C C . LYS A 1 117 ? -10.388 24.806 21.957 1.00 18.63 117 LYS A C 1
ATOM 820 O O . LYS A 1 117 ? -10.854 25.606 21.148 1.00 19.62 117 LYS A O 1
ATOM 826 N N . ALA A 1 118 ? -10.415 23.484 21.776 1.00 18.09 118 ALA A N 1
ATOM 827 C CA . ALA A 1 118 ? -10.957 22.877 20.573 1.00 18.02 118 ALA A CA 1
ATOM 828 C C . ALA A 1 118 ? -12.481 22.830 20.574 1.00 18.63 118 ALA A C 1
ATOM 829 O O . ALA A 1 118 ? -13.103 22.515 19.556 1.00 19.57 118 ALA A O 1
ATOM 831 N N . GLY A 1 119 ? -13.080 23.126 21.725 1.00 18.19 119 GLY A N 1
ATOM 832 C CA . GLY A 1 119 ? -14.534 23.168 21.837 1.00 18.45 119 GLY A CA 1
ATOM 833 C C . GLY A 1 119 ? -15.202 21.801 21.822 1.00 17.75 119 GLY A C 1
ATOM 834 O O . GLY A 1 119 ? -16.357 21.648 21.392 1.00 18.05 119 GLY A O 1
ATOM 835 N N . VAL A 1 120 ? -14.486 20.790 22.303 1.00 17.10 120 VAL A N 1
ATOM 836 C CA . VAL A 1 120 ? -15.003 19.425 22.257 1.00 16.80 120 VAL A CA 1
ATOM 837 C C . VAL A 1 120 ? -15.199 18.744 23.618 1.00 15.82 120 VAL A C 1
ATOM 838 O O . VAL A 1 120 ? -15.528 17.558 23.670 1.00 14.68 120 VAL A O 1
ATOM 842 N N . GLU A 1 121 ? -15.028 19.477 24.719 1.00 16.30 121 GLU A N 1
ATOM 843 C CA . GLU A 1 121 ? -15.199 18.858 26.034 1.00 16.81 121 GLU A CA 1
ATOM 844 C C . GLU A 1 121 ? -16.589 18.260 26.198 1.00 16.98 121 GLU A C 1
ATOM 845 O O . GLU A 1 121 ? -16.754 17.259 26.885 1.00 17.36 121 GLU A O 1
ATOM 851 N N . HIS A 1 122 ? -17.594 18.888 25.585 1.00 18.22 122 HIS A N 1
ATOM 852 C CA . HIS A 1 122 ? -18.965 18.424 25.729 1.00 18.10 122 HIS A CA 1
ATOM 853 C C . HIS A 1 122 ? -19.170 16.995 25.205 1.00 17.09 122 HIS A C 1
ATOM 854 O O . HIS A 1 122 ? -20.143 16.326 25.590 1.00 18.26 122 HIS A O 1
ATOM 861 N N . LYS A 1 123 ? -18.258 16.522 24.348 1.00 16.24 123 LYS A N 1
ATOM 862 C CA . LYS A 1 123 ? -18.365 15.156 23.806 1.00 15.85 123 LYS A CA 1
ATOM 863 C C . LYS A 1 123 ? -17.849 14.103 24.768 1.00 15.14 123 LYS A C 1
ATOM 864 O O . LYS A 1 123 ? -18.085 12.904 24.570 1.00 17.08 123 LYS A O 1
ATOM 870 N N . ILE A 1 124 ? -17.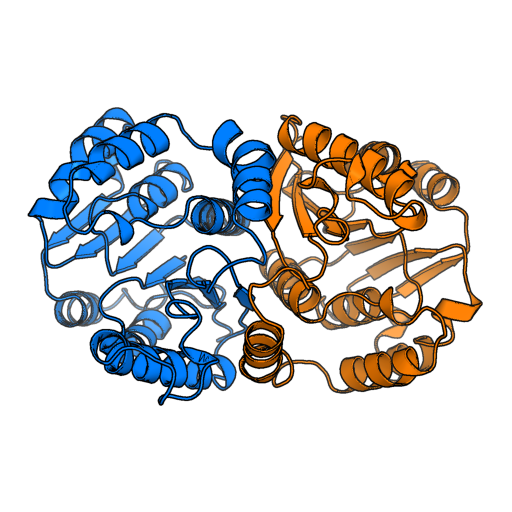128 14.539 25.794 1.00 14.18 124 ILE A N 1
ATOM 871 C CA . ILE A 1 124 ? -16.318 13.629 26.571 1.00 14.34 124 ILE A CA 1
ATOM 872 C C . ILE A 1 124 ? -16.869 13.435 27.970 1.00 14.67 124 ILE A C 1
ATOM 873 O O . ILE A 1 124 ? -17.129 14.409 28.701 1.00 14.91 124 ILE A O 1
ATOM 878 N N . ASN A 1 125 ? -17.048 12.166 28.324 1.00 13.90 125 ASN A N 1
ATOM 879 C CA . ASN A 1 125 ? -17.362 11.771 29.674 1.00 15.24 125 ASN A CA 1
ATOM 880 C C . ASN A 1 125 ? -16.140 11.090 30.262 1.00 14.25 125 ASN A C 1
ATOM 881 O O . ASN A 1 125 ? -15.885 9.916 29.986 1.00 13.60 125 ASN A O 1
ATOM 886 N N . PHE A 1 126 ? -15.371 11.837 31.044 1.00 14.12 126 PHE A N 1
ATOM 887 C CA . PHE A 1 126 ? -14.162 11.290 31.632 1.00 13.38 126 PHE A CA 1
ATOM 888 C C . PHE A 1 126 ? -14.478 10.572 32.946 1.00 14.16 126 PHE A C 1
ATOM 889 O O . PHE A 1 126 ? -15.041 11.163 33.872 1.00 15.93 126 PHE A O 1
ATOM 897 N N . ILE A 1 127 ? -14.149 9.291 32.997 1.00 13.39 127 ILE A N 1
ATOM 898 C CA . ILE A 1 127 ? -14.355 8.457 34.166 1.00 14.53 127 ILE A CA 1
ATOM 899 C C . ILE A 1 127 ? -13.014 8.115 34.814 1.00 14.60 127 ILE A C 1
ATOM 900 O O . ILE A 1 127 ? -12.170 7.420 34.228 1.00 16.01 127 ILE A O 1
ATOM 905 N N . GLU A 1 128 ? -12.812 8.627 36.023 1.00 14.85 128 GLU A N 1
ATOM 906 C CA . GLU A 1 128 ? -11.577 8.399 36.739 1.00 14.60 128 GLU A CA 1
ATOM 907 C C . GLU A 1 128 ? -11.752 7.125 37.531 1.00 14.69 128 GLU A C 1
ATOM 908 O O . GLU A 1 128 ? -12.334 7.120 38.614 1.00 15.20 128 GLU A O 1
ATOM 914 N N . SER A 1 129 ? -11.256 6.029 36.985 1.00 14.34 129 SER A N 1
ATOM 915 C CA . SER A 1 129 ? -11.502 4.721 37.578 1.00 15.50 129 SER A CA 1
ATOM 916 C C . SER A 1 129 ? -10.508 3.714 37.056 1.00 14.47 129 SER A C 1
ATOM 917 O O . SER A 1 129 ? -9.971 3.874 35.963 1.00 14.23 129 SER A O 1
ATOM 920 N N . ASP A 1 130 ? -10.309 2.647 37.816 1.00 14.20 130 ASP A N 1
ATOM 921 C CA . ASP A 1 130 ? -9.767 1.440 37.249 1.00 14.90 130 ASP A CA 1
ATOM 922 C C . ASP A 1 130 ? -10.592 1.089 36.012 1.00 14.54 130 ASP A C 1
ATOM 923 O O . ASP A 1 130 ? -11.823 1.170 36.029 1.00 13.92 130 ASP A O 1
ATOM 928 N N . ALA A 1 131 ? -9.911 0.700 34.942 1.00 14.70 131 ALA A N 1
ATOM 929 C CA . ALA A 1 131 ? -10.563 0.443 33.678 1.00 14.13 131 ALA A CA 1
ATOM 930 C C . ALA A 1 131 ? -11.538 -0.729 33.710 1.00 14.10 131 ALA A C 1
ATOM 931 O O . ALA A 1 131 ? -12.647 -0.623 33.198 1.00 13.93 131 ALA A O 1
ATOM 933 N N . MET A 1 132 ? -11.111 -1.845 34.289 1.00 14.21 132 MET A N 1
ATOM 934 C CA . MET A 1 132 ? -11.968 -3.016 34.347 1.00 14.89 132 MET A CA 1
ATOM 935 C C . MET A 1 132 ? -13.228 -2.687 35.139 1.00 14.85 132 MET A C 1
ATOM 936 O O . MET A 1 132 ? -14.346 -3.043 34.724 1.00 15.24 132 MET A O 1
ATOM 941 N N . LEU A 1 133 ? -13.074 -1.996 36.267 1.00 14.53 133 LEU A N 1
ATOM 942 C CA . LEU A 1 133 ? -14.249 -1.595 37.050 1.00 15.04 133 LEU A CA 1
ATOM 943 C C . LEU A 1 133 ? -15.236 -0.751 36.235 1.00 14.38 133 LEU A C 1
ATOM 944 O O . LEU A 1 133 ? -16.455 -0.981 36.263 1.00 16.58 133 LEU A O 1
ATOM 949 N N . ALA A 1 134 ? -14.723 0.240 35.502 1.00 14.93 134 ALA A N 1
ATOM 950 C CA . ALA A 1 134 ? -15.585 1.108 34.716 1.00 14.45 134 ALA A CA 1
ATOM 951 C C . ALA A 1 134 ? -16.315 0.310 33.628 1.00 14.07 134 ALA A C 1
ATOM 952 O O . ALA A 1 134 ? -17.519 0.503 33.397 1.00 14.52 134 ALA A O 1
ATOM 954 N N . LEU A 1 135 ? -15.584 -0.574 32.960 1.00 14.42 135 LEU A N 1
ATOM 955 C CA . LEU A 1 135 ? -16.146 -1.360 31.875 1.00 14.33 135 LEU A CA 1
ATOM 956 C C . LEU A 1 135 ? -17.218 -2.293 32.419 1.00 14.75 135 LEU A C 1
ATOM 957 O O . LEU A 1 135 ? -18.278 -2.431 31.819 1.00 15.18 135 LEU A O 1
ATOM 962 N N . ASP A 1 136 ? -16.948 -2.907 33.569 1.00 13.89 136 ASP A N 1
ATOM 963 C CA . ASP A 1 136 ? -17.920 -3.827 34.153 1.00 14.37 136 ASP A CA 1
ATOM 964 C C . ASP A 1 136 ? -19.161 -3.107 34.684 1.00 14.48 136 ASP A C 1
ATOM 965 O O . ASP A 1 136 ? -20.272 -3.625 34.553 1.00 16.96 136 ASP A O 1
ATOM 970 N N . ASN A 1 137 ? -19.002 -1.892 35.216 1.00 15.18 137 ASN A N 1
ATOM 971 C CA . ASN A 1 137 ? -20.158 -1.079 35.575 1.00 16.53 137 ASN A CA 1
ATOM 972 C C . ASN A 1 137 ? -20.980 -0.699 34.337 1.00 17.44 137 ASN A C 1
ATOM 973 O O . ASN A 1 137 ? -22.208 -0.817 34.340 1.00 18.10 137 ASN A O 1
ATOM 978 N N A LEU A 1 138 ? -20.309 -0.240 33.282 0.50 17.71 138 LEU A N 1
ATOM 979 N N B LEU A 1 138 ? -20.302 -0.253 33.285 0.50 17.51 138 LEU A N 1
ATOM 980 C CA A LEU A 1 138 ? -20.988 0.048 32.022 0.50 18.86 138 LEU A CA 1
ATOM 981 C CA B LEU A 1 138 ? -20.961 0.057 32.026 0.50 18.48 138 LEU A CA 1
ATOM 982 C C A LEU A 1 138 ? -21.833 -1.143 31.578 0.50 19.24 138 LEU A C 1
ATOM 983 C C B LEU A 1 138 ? -21.801 -1.126 31.531 0.50 19.05 138 LEU A C 1
ATOM 984 O O A LEU A 1 138 ? -23.005 -0.994 31.235 0.50 20.10 138 LEU A O 1
ATOM 985 O O B LEU A 1 138 ? -22.944 -0.952 31.110 0.50 19.93 138 LEU A O 1
ATOM 994 N N . LEU A 1 139 ? -21.234 -2.326 31.593 1.00 19.07 139 LEU A N 1
ATOM 995 C CA . LEU A 1 139 ? -21.917 -3.538 31.124 1.00 20.75 139 LEU A CA 1
ATOM 996 C C . LEU A 1 139 ? -23.087 -4.019 31.982 1.00 22.67 139 LEU A C 1
ATOM 997 O O . LEU A 1 139 ? -23.849 -4.891 31.556 1.00 22.46 139 LEU A O 1
ATOM 1002 N N . GLN A 1 140 ? -23.228 -3.483 33.189 1.00 24.76 140 GLN A N 1
ATOM 1003 C CA . GLN A 1 140 ? -24.386 -3.831 33.995 1.00 27.76 140 GLN A CA 1
ATOM 1004 C C . GLN A 1 140 ? -25.588 -3.108 33.416 1.00 29.91 140 GLN A C 1
ATOM 1005 O O . GLN A 1 140 ? -26.737 -3.520 33.626 1.00 30.46 140 GLN A O 1
ATOM 1011 N N . GLY A 1 141 ? -25.308 -2.040 32.669 1.00 31.28 141 GLY A N 1
ATOM 1012 C CA . GLY A 1 141 ? -26.329 -1.323 31.910 1.00 33.58 141 GLY A CA 1
ATOM 1013 C C . GLY A 1 141 ? -27.039 -2.246 30.939 1.00 35.00 141 GLY A C 1
ATOM 1014 O O . GLY A 1 141 ? -26.408 -2.951 30.148 1.00 35.75 141 GLY A O 1
ATOM 1015 N N . GLN A 1 142 ? -28.364 -2.232 30.994 1.00 36.21 142 GLN A N 1
ATOM 1016 C CA . GLN A 1 142 ? -29.170 -3.165 30.225 1.00 36.72 142 GLN A CA 1
ATOM 1017 C C . GLN A 1 142 ? -29.071 -2.939 28.714 1.00 36.59 142 GLN A C 1
ATOM 1018 O O . GLN A 1 142 ? -29.369 -3.839 27.926 1.00 37.60 142 GLN A O 1
ATOM 1024 N N . GLU A 1 143 ? -28.641 -1.746 28.316 1.00 35.42 143 GLU A N 1
ATOM 1025 C CA . GLU A 1 143 ? -28.604 -1.378 26.904 1.00 34.01 143 GLU A CA 1
ATOM 1026 C C . GLU A 1 143 ? -27.203 -0.981 26.424 1.00 32.28 143 GLU A C 1
ATOM 1027 O O . GLU A 1 143 ? -27.049 -0.409 25.348 1.00 31.34 143 GLU A O 1
ATOM 1033 N N . SER A 1 144 ? -26.186 -1.294 27.221 1.00 30.93 144 SER A N 1
ATOM 1034 C CA . SER A 1 144 ? -24.805 -0.932 26.886 1.00 29.56 144 SER A CA 1
ATOM 1035 C C . SER A 1 144 ? -24.224 -1.808 25.783 1.00 28.14 144 SER A C 1
ATOM 1036 O O . SER A 1 144 ? -23.380 -1.357 24.992 1.00 27.34 144 SER A O 1
ATOM 1039 N N . GLU A 1 145 ? -24.654 -3.064 25.752 1.00 27.15 145 GLU A N 1
ATOM 1040 C CA . GLU A 1 145 ? -24.148 -4.025 24.788 1.00 26.21 145 GLU A CA 1
ATOM 1041 C C . GLU A 1 145 ? -24.446 -3.600 23.356 1.00 24.11 145 GLU A C 1
ATOM 1042 O O . GLU A 1 145 ? -25.561 -3.206 23.004 1.00 23.88 145 GLU A O 1
ATOM 1048 N N . GLY A 1 146 ? -23.416 -3.650 22.528 1.00 20.87 146 GLY A N 1
ATOM 1049 C CA . GLY A 1 146 ? -23.565 -3.354 21.124 1.00 21.01 146 GLY A CA 1
ATOM 1050 C C . GLY A 1 146 ? -23.894 -1.905 20.833 1.00 20.25 146 GLY A C 1
ATOM 1051 O O . GLY A 1 146 ? -24.366 -1.592 19.744 1.00 21.69 146 GLY A O 1
ATOM 1052 N N . SER A 1 147 ? -23.629 -1.016 21.785 1.00 20.17 147 SER A N 1
ATOM 1053 C CA . SER A 1 147 ? -23.947 0.411 21.607 1.00 19.55 147 SER A CA 1
ATOM 1054 C C . SER A 1 147 ? -22.799 1.277 21.073 1.00 19.05 147 SER A C 1
ATOM 1055 O O . SER A 1 147 ? -23.030 2.392 20.607 1.00 18.79 147 SER A O 1
ATOM 1058 N N . TYR A 1 148 ? -21.577 0.764 21.118 1.00 18.08 148 TYR A N 1
ATOM 1059 C CA . TYR A 1 148 ? -20.428 1.584 20.721 1.00 16.38 148 TYR A CA 1
ATOM 1060 C C . TYR A 1 148 ? -19.998 1.326 19.290 1.00 15.52 148 TYR A C 1
ATOM 1061 O O . TYR A 1 148 ? -19.977 0.183 18.836 1.00 16.36 148 TYR A O 1
ATOM 1070 N N . ASP A 1 149 ? -19.624 2.398 18.595 1.00 14.15 149 ASP A N 1
ATOM 1071 C CA . ASP A 1 149 ? -19.158 2.291 17.224 1.00 14.06 149 ASP A CA 1
ATOM 1072 C C . ASP A 1 149 ? -17.682 1.939 17.138 1.00 12.82 149 ASP A C 1
ATOM 1073 O O . ASP A 1 149 ? -17.252 1.324 16.169 1.00 14.20 149 ASP A O 1
ATOM 1078 N N . PHE A 1 150 ? -16.912 2.360 18.144 1.00 13.08 150 PHE A N 1
ATOM 1079 C CA . PHE A 1 150 ? -15.460 2.322 18.073 1.00 11.79 150 PHE A CA 1
ATOM 1080 C C . PHE A 1 150 ? -14.925 2.294 19.485 1.00 11.19 150 PHE A C 1
ATOM 1081 O O . PHE A 1 150 ? -15.413 3.027 20.350 1.00 10.86 150 PHE A O 1
ATOM 1089 N N . GLY A 1 151 ? -13.921 1.449 19.708 1.00 9.95 151 GLY A N 1
ATOM 1090 C CA . GLY A 1 151 ? -13.196 1.403 20.992 1.00 10.70 151 GLY A CA 1
ATOM 1091 C C . GLY A 1 151 ? -11.692 1.487 20.777 1.00 10.91 151 GLY A C 1
ATOM 1092 O O . GLY A 1 151 ? -11.169 0.918 19.822 1.00 11.54 151 GLY A O 1
ATOM 1093 N N . PHE A 1 152 ? -11.008 2.231 21.635 1.00 10.95 152 PHE A N 1
ATOM 1094 C CA . PHE A 1 152 ? -9.554 2.268 21.590 1.00 9.85 152 PHE A CA 1
ATOM 1095 C C . PHE A 1 152 ? -9.022 1.790 22.934 1.00 9.89 152 PHE A C 1
ATOM 1096 O O . PHE A 1 152 ? -9.318 2.379 23.966 1.00 10.76 152 PHE A O 1
ATOM 1104 N N . VAL A 1 153 ? -8.266 0.694 22.918 1.00 10.51 153 VAL A N 1
ATOM 1105 C CA . VAL A 1 153 ? -7.766 0.119 24.137 1.00 10.91 153 VAL A CA 1
ATOM 1106 C C . VAL A 1 153 ? -6.280 0.438 24.159 1.00 10.71 153 VAL A C 1
ATOM 1107 O O . VAL A 1 153 ? -5.517 -0.027 23.293 1.00 11.16 153 VAL A O 1
ATOM 1111 N N . ASP A 1 154 ? -5.874 1.243 25.146 1.00 11.78 154 ASP A N 1
ATOM 1112 C CA . ASP A 1 154 ? -4.491 1.715 25.231 1.00 10.92 154 ASP A CA 1
ATOM 1113 C C . ASP A 1 154 ? -4.089 1.902 26.693 1.00 12.30 154 ASP A C 1
ATOM 1114 O O . ASP A 1 154 ? -3.408 2.842 27.041 1.00 12.91 154 ASP A O 1
ATOM 1119 N N . ALA A 1 155 ? -4.570 1.019 27.567 1.00 12.21 155 ALA A N 1
ATOM 1120 C CA . ALA A 1 155 ? -4.251 1.121 28.990 1.00 12.66 155 ALA A CA 1
ATOM 1121 C C . ALA A 1 155 ? -3.099 0.169 29.349 1.00 13.17 155 ALA A C 1
ATOM 1122 O O . ALA A 1 155 ? -2.126 0.077 28.614 1.00 14.18 155 ALA A O 1
ATOM 1124 N N . ASP A 1 156 ? -3.222 -0.544 30.465 1.00 13.30 156 ASP A N 1
ATOM 1125 C CA . ASP A 1 156 ? -2.188 -1.480 30.904 1.00 14.25 156 ASP A CA 1
ATOM 1126 C C . ASP A 1 156 ? -2.193 -2.770 30.074 1.00 14.22 156 ASP A C 1
ATOM 1127 O O . ASP A 1 156 ? -3.193 -3.465 29.964 1.00 14.87 156 ASP A O 1
ATOM 1132 N N . LYS A 1 157 ? -1.052 -3.070 29.461 1.00 13.21 157 LYS A N 1
ATOM 1133 C CA . LYS A 1 157 ? -0.996 -4.108 28.438 1.00 14.48 157 LYS A CA 1
ATOM 1134 C C . LYS A 1 157 ? -1.328 -5.528 28.950 1.00 14.72 157 LYS A C 1
ATOM 1135 O O . LYS A 1 157 ? -1.978 -6.301 28.233 1.00 14.07 157 LYS A O 1
ATOM 1141 N N . PRO A 1 158 ? -0.915 -5.869 30.197 1.00 14.83 158 PRO A N 1
ATOM 1142 C CA . PRO A 1 158 ? -1.304 -7.185 30.721 1.00 14.88 158 PRO A CA 1
ATOM 1143 C C . PRO A 1 158 ? -2.812 -7.411 30.795 1.00 15.11 158 PRO A C 1
ATOM 1144 O O . PRO A 1 158 ? -3.239 -8.561 30.853 1.00 16.49 158 PRO A O 1
ATOM 1148 N N . ASN A 1 159 ? -3.612 -6.346 30.804 1.00 15.25 159 ASN A N 1
ATOM 1149 C CA . ASN A 1 159 ? -5.068 -6.511 30.862 1.00 15.94 159 ASN A CA 1
ATOM 1150 C C . ASN A 1 159 ? -5.769 -6.466 29.504 1.00 14.36 159 ASN A C 1
ATOM 1151 O O . ASN A 1 159 ? -6.990 -6.563 29.426 1.00 15.39 159 ASN A O 1
ATOM 1156 N N . TYR A 1 160 ? -5.010 -6.321 28.420 1.00 14.33 160 TYR A N 1
ATOM 1157 C CA . TYR A 1 160 ? -5.627 -6.208 27.092 1.00 13.34 160 TYR A CA 1
ATOM 1158 C C . TYR A 1 160 ? -6.566 -7.369 26.770 1.00 13.75 160 TYR A C 1
ATOM 1159 O O . TYR A 1 160 ? -7.618 -7.166 26.175 1.00 14.21 160 TYR A O 1
ATOM 1168 N N . ILE A 1 161 ? -6.159 -8.585 27.124 1.00 14.51 161 ILE A N 1
ATOM 1169 C CA . ILE A 1 161 ? -6.985 -9.747 26.834 1.00 15.82 161 ILE A CA 1
ATOM 1170 C C . ILE A 1 161 ? -8.318 -9.663 27.563 1.00 15.97 161 ILE A C 1
ATOM 1171 O O . ILE A 1 161 ? -9.362 -9.896 26.965 1.00 16.32 161 ILE A O 1
ATOM 1176 N N . LYS A 1 162 ? -8.293 -9.277 28.835 1.00 15.58 162 LYS A N 1
ATOM 1177 C CA . LYS A 1 162 ? -9.542 -9.075 29.567 1.00 15.92 162 LYS A CA 1
ATOM 1178 C C . LYS A 1 162 ? -10.357 -7.915 29.008 1.00 14.56 162 LYS A C 1
ATOM 1179 O O . LYS A 1 162 ? -11.581 -7.979 28.956 1.00 15.69 162 LYS A O 1
ATOM 1185 N N . TYR A 1 163 ? -9.688 -6.832 28.610 1.00 13.62 163 TYR A N 1
ATOM 1186 C CA . TYR A 1 163 ? -10.405 -5.700 28.031 1.00 13.00 163 TYR A CA 1
ATOM 1187 C C . TYR A 1 163 ? -11.134 -6.122 26.748 1.00 12.20 163 TYR A C 1
ATOM 1188 O O . TYR A 1 163 ? -12.253 -5.692 26.493 1.00 14.62 163 TYR A O 1
ATOM 1197 N N . HIS A 1 164 ? -10.493 -6.963 25.948 1.00 12.68 164 HIS A N 1
ATOM 1198 C CA . HIS A 1 164 ? -11.091 -7.442 24.704 1.00 13.21 164 HIS A CA 1
ATOM 1199 C C . HIS A 1 164 ? -12.436 -8.152 24.940 1.00 13.68 164 HIS A C 1
ATOM 1200 O O . HIS A 1 164 ? -13.379 -7.972 24.181 1.00 14.10 164 HIS A O 1
ATOM 1207 N N . GLU A 1 165 ? -12.512 -8.921 26.020 1.00 15.74 165 GLU A N 1
ATOM 1208 C CA . GLU A 1 165 ? -13.732 -9.622 26.406 1.00 17.87 165 GLU A CA 1
ATOM 1209 C C . GLU A 1 165 ? -14.851 -8.603 26.560 1.00 16.47 165 GLU A C 1
ATOM 1210 O O . GLU A 1 165 ? -15.962 -8.802 26.089 1.00 17.57 165 GLU A O 1
ATOM 1216 N N . ARG A 1 166 ? -14.541 -7.482 27.208 1.00 15.12 166 ARG A N 1
ATOM 1217 C CA . ARG A 1 166 ? -15.527 -6.442 27.452 1.00 14.81 166 ARG A CA 1
ATOM 1218 C C . ARG A 1 166 ? -15.862 -5.643 26.192 1.00 14.35 166 ARG A C 1
ATOM 1219 O O . ARG A 1 166 ? -17.029 -5.369 25.893 1.00 14.04 166 ARG A O 1
ATOM 1227 N N . LEU A 1 167 ? -14.831 -5.248 25.460 1.00 13.88 167 LEU A N 1
ATOM 1228 C CA . LEU A 1 167 ? -15.005 -4.436 24.280 1.00 13.34 167 LEU A CA 1
ATOM 1229 C C . LEU A 1 167 ? -15.790 -5.188 23.215 1.00 13.13 167 LEU A C 1
ATOM 1230 O O . LEU A 1 167 ? -16.576 -4.595 22.476 1.00 12.83 167 LEU A O 1
ATOM 1235 N N . MET A 1 168 ? -15.611 -6.507 23.163 1.00 13.60 168 MET A N 1
ATOM 1236 C CA . MET A 1 168 ? -16.368 -7.315 22.202 1.00 13.91 168 MET A CA 1
ATOM 1237 C C . MET A 1 168 ? -17.873 -7.334 22.489 1.00 14.37 168 MET A C 1
ATOM 1238 O O . MET A 1 168 ? -18.673 -7.615 21.586 1.00 15.54 168 MET A O 1
ATOM 1243 N N . LYS A 1 169 ? -18.251 -7.027 23.735 1.00 14.72 169 LYS A N 1
ATOM 1244 C CA . LYS A 1 169 ? -19.657 -6.908 24.116 1.00 15.38 169 LYS A CA 1
ATOM 1245 C C . LYS A 1 169 ? -20.191 -5.492 23.904 1.00 14.96 169 LYS A C 1
ATOM 1246 O O . LYS A 1 169 ? -21.330 -5.298 23.509 1.00 15.41 169 LYS A O 1
ATOM 1252 N N . LEU A 1 170 ? -19.361 -4.487 24.175 1.00 13.97 170 LEU A N 1
ATOM 1253 C CA . LEU A 1 170 ? -19.758 -3.087 24.075 1.00 14.75 170 LEU A CA 1
ATOM 1254 C C . LEU A 1 170 ? -19.845 -2.554 22.652 1.00 14.39 170 LEU A C 1
ATOM 1255 O O . LEU A 1 170 ? -20.707 -1.742 22.343 1.00 14.66 170 LEU A O 1
ATOM 1260 N N . VAL A 1 171 ? -18.953 -3.007 21.779 1.00 15.58 171 VAL A N 1
ATOM 1261 C CA . VAL A 1 171 ? -18.964 -2.511 20.417 1.00 15.59 171 VAL A CA 1
ATOM 1262 C C . VAL A 1 171 ? -19.965 -3.274 19.547 1.00 16.15 171 VAL A C 1
ATOM 1263 O O . VAL A 1 171 ? -20.124 -4.489 19.677 1.00 16.68 171 VAL A O 1
ATOM 1267 N N . LYS A 1 172 ? -20.649 -2.538 18.683 1.00 15.43 172 LYS A N 1
ATOM 1268 C CA . LYS A 1 172 ? -21.662 -3.125 17.805 1.00 17.05 172 LYS A CA 1
ATOM 1269 C C . LYS A 1 172 ? -21.054 -4.083 16.793 1.00 17.15 172 LYS A C 1
ATOM 1270 O O . LYS A 1 172 ? -19.864 -4.020 16.474 1.00 17.41 172 LYS A O 1
ATOM 1276 N N . VAL A 1 173 ? -21.896 -4.959 16.258 1.00 17.22 173 VAL A N 1
ATOM 1277 C CA . VAL A 1 173 ? -21.504 -5.761 15.125 1.00 17.30 173 VAL A CA 1
ATOM 1278 C C . VAL A 1 173 ? -21.143 -4.815 13.996 1.00 16.72 173 VAL A C 1
ATOM 1279 O O . VAL A 1 173 ? -21.878 -3.868 13.698 1.00 17.08 173 VAL A O 1
ATOM 1283 N N . GLY A 1 174 ? -19.989 -5.056 13.379 1.00 15.88 174 GLY A N 1
ATOM 1284 C CA . GLY A 1 174 ? -19.476 -4.167 12.342 1.00 16.70 174 GLY A CA 1
ATOM 1285 C C . GLY A 1 174 ? -18.683 -3.005 12.909 1.00 16.17 174 GLY A C 1
ATOM 1286 O O . GLY A 1 174 ? -18.074 -2.244 12.153 1.00 16.57 174 GLY A O 1
ATOM 1287 N N . GLY A 1 175 ? -18.686 -2.876 14.234 1.00 14.91 175 GLY A N 1
ATOM 1288 C CA . GLY A 1 175 ? -17.907 -1.833 14.913 1.00 14.29 175 GLY A CA 1
ATOM 1289 C C . GLY A 1 175 ? -16.427 -2.199 14.978 1.00 12.57 175 GLY A C 1
ATOM 1290 O O . GLY A 1 175 ? -16.008 -3.320 14.650 1.00 13.28 175 GLY A O 1
ATOM 1291 N N . ILE A 1 176 ? -15.627 -1.246 15.446 1.00 12.06 176 ILE A N 1
ATOM 1292 C CA . ILE A 1 176 ? -14.161 -1.374 15.428 1.00 12.22 176 ILE A CA 1
ATOM 1293 C C . ILE A 1 176 ? -13.569 -1.290 16.834 1.00 12.52 176 ILE A C 1
ATOM 1294 O O . ILE A 1 176 ? -13.995 -0.472 17.648 1.00 12.31 176 ILE A O 1
ATOM 1299 N N . VAL A 1 177 ? -12.603 -2.155 17.122 1.00 12.15 177 VAL A N 1
ATOM 1300 C CA . VAL A 1 177 ? -11.817 -2.047 18.349 1.00 11.38 177 VAL A CA 1
ATOM 1301 C C . VAL A 1 177 ? -10.367 -2.000 17.924 1.00 10.70 177 VAL A C 1
ATOM 1302 O O . VAL A 1 177 ? -9.921 -2.862 17.147 1.00 10.27 177 VAL A O 1
ATOM 1306 N N . ALA A 1 178 ? -9.641 -0.993 18.405 1.00 11.14 178 ALA A N 1
ATOM 1307 C CA . ALA A 1 178 ? -8.212 -0.889 18.103 1.00 9.95 178 ALA A CA 1
ATOM 1308 C C . ALA A 1 178 ? -7.413 -1.018 19.392 1.00 10.58 178 ALA A C 1
ATOM 1309 O O . ALA A 1 178 ? -7.871 -0.552 20.445 1.00 10.82 178 ALA A O 1
ATOM 1311 N N . TYR A 1 179 ? -6.222 -1.628 19.288 1.00 9.64 179 TYR A N 1
ATOM 1312 C CA . TYR A 1 179 ? -5.303 -1.857 20.407 1.00 10.72 179 TYR A CA 1
ATOM 1313 C C . TYR A 1 179 ? -3.974 -1.230 20.034 1.00 10.39 179 TYR A C 1
ATOM 1314 O O . TYR A 1 179 ? -3.442 -1.516 18.968 1.00 10.89 179 TYR A O 1
ATOM 1323 N N . ASP A 1 180 ? -3.435 -0.400 20.925 1.00 9.50 180 ASP A N 1
ATOM 1324 C CA . ASP A 1 180 ? -2.139 0.236 20.675 1.00 9.72 180 ASP A CA 1
ATOM 1325 C C . ASP A 1 180 ? -0.984 -0.533 21.329 1.00 10.35 180 ASP A C 1
ATOM 1326 O O . ASP A 1 180 ? -1.186 -1.293 22.270 1.00 11.30 180 ASP A O 1
ATOM 1331 N N . ASN A 1 181 ? 0.229 -0.296 20.824 1.00 10.30 181 ASN A N 1
ATOM 1332 C CA . ASN A 1 181 ? 1.479 -0.903 21.329 1.00 11.38 181 ASN A CA 1
ATOM 1333 C C . ASN A 1 181 ? 1.543 -2.395 21.049 1.00 11.82 181 ASN A C 1
ATOM 1334 O O . ASN A 1 181 ? 2.208 -3.140 21.763 1.00 11.93 181 ASN A O 1
ATOM 1339 N N . THR A 1 182 ? 0.882 -2.831 19.984 1.00 11.82 182 THR A N 1
ATOM 1340 C CA . THR A 1 182 ? 0.864 -4.267 19.667 1.00 11.57 182 THR A CA 1
ATOM 1341 C C . THR A 1 182 ? 2.172 -4.777 19.043 1.00 12.30 182 THR A C 1
ATOM 1342 O O . THR A 1 182 ? 2.242 -5.944 18.659 1.00 12.85 182 THR A O 1
ATOM 1346 N N . LEU A 1 183 ? 3.207 -3.940 18.981 1.00 12.59 183 LEU A N 1
ATOM 1347 C CA . LEU A 1 183 ? 4.535 -4.467 18.661 1.00 12.86 183 LEU A CA 1
ATOM 1348 C C . LEU A 1 183 ? 5.569 -4.263 19.790 1.00 12.81 183 LEU A C 1
ATOM 1349 O O . LEU A 1 183 ? 6.731 -4.678 19.670 1.00 13.10 183 LEU A O 1
ATOM 1354 N N . TRP A 1 184 ? 5.127 -3.663 20.891 1.00 13.71 184 TRP A N 1
ATOM 1355 C CA . TRP A 1 184 ? 5.941 -3.417 22.090 1.00 14.15 184 TRP A CA 1
ATOM 1356 C C . TRP A 1 184 ? 7.437 -3.183 21.818 1.00 14.35 184 TRP A C 1
ATOM 1357 O O . TRP A 1 184 ? 8.301 -3.983 22.199 1.00 15.83 184 TRP A O 1
ATOM 1368 N N . GLY A 1 185 ? 7.733 -2.071 21.147 1.00 14.86 185 GLY A N 1
ATOM 1369 C CA . GLY A 1 185 ? 9.124 -1.660 20.960 1.00 15.02 185 GLY A CA 1
ATOM 1370 C C . GLY A 1 185 ? 9.878 -2.566 20.006 1.00 15.92 185 GLY A C 1
ATOM 1371 O O . GLY A 1 185 ? 11.106 -2.485 19.905 1.00 16.85 185 GLY A O 1
ATOM 1372 N N . GLY A 1 186 ? 9.153 -3.425 19.296 1.00 14.55 186 GLY A N 1
ATOM 1373 C CA . GLY A 1 186 ? 9.757 -4.437 18.416 1.00 15.24 186 GLY A CA 1
ATOM 1374 C C . GLY A 1 186 ? 10.134 -5.711 19.160 1.00 15.80 186 GLY A C 1
ATOM 1375 O O . GLY A 1 186 ? 10.545 -6.696 18.540 1.00 16.88 186 GLY A O 1
ATOM 1376 N N . THR A 1 187 ? 9.978 -5.699 20.483 1.00 16.11 187 THR A N 1
ATOM 1377 C CA . THR A 1 187 ? 10.490 -6.796 21.316 1.00 15.99 187 THR A CA 1
ATOM 1378 C C . THR A 1 187 ? 9.723 -8.097 21.122 1.00 16.35 187 THR A C 1
ATOM 1379 O O . THR A 1 187 ? 10.245 -9.183 21.381 1.00 16.56 187 THR A O 1
ATOM 1383 N N . VAL A 1 188 ? 8.481 -7.989 20.669 1.00 15.95 188 VAL A N 1
ATOM 1384 C CA . VAL A 1 188 ? 7.662 -9.163 20.449 1.00 16.06 188 VAL A CA 1
ATOM 1385 C C . VAL A 1 188 ? 8.293 -10.101 19.420 1.00 15.70 188 VAL A C 1
ATOM 1386 O O . VAL A 1 188 ? 7.978 -11.281 19.385 1.00 15.79 188 VAL A O 1
ATOM 1390 N N . ALA A 1 189 ? 9.187 -9.571 18.590 1.00 17.72 189 ALA A N 1
ATOM 1391 C CA . ALA A 1 189 ? 9.772 -10.356 17.511 1.00 18.74 189 ALA A CA 1
ATOM 1392 C C . ALA A 1 189 ? 11.192 -10.775 17.847 1.00 20.41 189 ALA A C 1
ATOM 1393 O O . ALA A 1 189 ? 11.856 -11.404 17.026 1.00 22.10 189 ALA A O 1
ATOM 1395 N N . GLN A 1 190 ? 11.655 -10.414 19.043 1.00 20.94 190 GLN A N 1
ATOM 1396 C CA . GLN A 1 190 ? 13.028 -10.716 19.469 1.00 22.67 190 GLN A CA 1
ATOM 1397 C C . GLN A 1 190 ? 12.998 -11.873 20.446 1.00 24.22 190 GLN A C 1
ATOM 1398 O O . GLN A 1 190 ? 12.038 -12.014 21.206 1.00 23.89 190 GLN A O 1
ATOM 1404 N N . PRO A 1 191 ? 14.064 -12.691 20.455 1.00 25.71 191 PRO A N 1
ATOM 1405 C CA . PRO A 1 191 ? 14.198 -13.705 21.482 1.00 26.63 191 PRO A CA 1
ATOM 1406 C C . PRO A 1 191 ? 14.320 -13.014 22.831 1.00 27.00 191 PRO A C 1
ATOM 1407 O O . PRO A 1 191 ? 14.948 -11.968 22.935 1.00 27.29 191 PRO A O 1
ATOM 1411 N N . GLU A 1 192 ? 13.701 -13.585 23.855 1.00 28.95 192 GLU A N 1
ATOM 1412 C CA . GLU A 1 192 ? 13.632 -12.924 25.151 1.00 29.41 192 GLU A CA 1
ATOM 1413 C C . GLU A 1 192 ? 15.002 -12.521 25.708 1.00 30.23 192 GLU A C 1
ATOM 1414 O O . GLU A 1 192 ? 15.114 -11.542 26.442 1.00 30.35 192 GLU A O 1
ATOM 1420 N N . SER A 1 193 ? 16.046 -13.263 25.345 1.00 30.95 193 SER A N 1
ATOM 1421 C CA . SER A 1 193 ? 17.393 -12.977 25.843 1.00 31.42 193 SER A CA 1
ATOM 1422 C C . SER A 1 193 ? 17.975 -11.665 25.317 1.00 31.52 193 SER A C 1
ATOM 1423 O O . SER A 1 193 ? 18.918 -11.125 25.892 1.00 32.42 193 SER A O 1
ATOM 1426 N N . GLU A 1 194 ? 17.400 -11.146 24.235 1.00 30.56 194 GLU A N 1
ATOM 1427 C CA . GLU A 1 194 ? 17.873 -9.899 23.631 1.00 29.83 194 GLU A CA 1
ATOM 1428 C C . GLU A 1 194 ? 17.073 -8.686 24.104 1.00 28.37 194 GLU A C 1
ATOM 1429 O O . GLU A 1 194 ? 17.214 -7.582 23.570 1.00 28.43 194 GLU A O 1
ATOM 1435 N N . VAL A 1 195 ? 16.238 -8.888 25.116 1.00 27.40 195 VAL A N 1
ATOM 1436 C CA . VAL A 1 195 ? 15.286 -7.864 25.532 1.00 25.98 195 VAL A CA 1
ATOM 1437 C C . VAL A 1 195 ? 15.582 -7.416 26.955 1.00 25.03 195 VAL A C 1
ATOM 1438 O O . VAL A 1 195 ? 15.862 -8.248 27.816 1.00 25.01 195 VAL A O 1
ATOM 1442 N N . PRO A 1 196 ? 15.538 -6.099 27.211 1.00 23.88 196 PRO A N 1
ATOM 1443 C CA . PRO A 1 196 ? 15.721 -5.596 28.576 1.00 23.54 196 PRO A CA 1
ATOM 1444 C C . PRO A 1 196 ? 14.708 -6.174 29.565 1.00 22.78 196 PRO A C 1
ATOM 1445 O O . PRO A 1 196 ? 13.527 -6.359 29.224 1.00 21.01 196 PRO A O 1
ATOM 1449 N N . ASP A 1 197 ? 15.155 -6.425 30.791 1.00 23.89 197 ASP A N 1
ATOM 1450 C CA . ASP A 1 197 ? 14.300 -6.978 31.837 1.00 24.15 197 ASP A CA 1
ATOM 1451 C C . ASP A 1 197 ? 12.992 -6.215 32.000 1.00 23.86 197 ASP A C 1
ATOM 1452 O O . ASP A 1 197 ? 11.929 -6.824 32.122 1.00 23.21 197 ASP A O 1
ATOM 1457 N N . PHE A 1 198 ? 13.063 -4.888 32.013 1.00 23.17 198 PHE A N 1
ATOM 1458 C CA . PHE A 1 198 ? 11.867 -4.086 32.275 1.00 23.95 198 PHE A CA 1
ATOM 1459 C C . PHE A 1 198 ? 10.842 -4.183 31.148 1.00 23.06 198 PHE A C 1
ATOM 1460 O O . PHE A 1 198 ? 9.686 -3.815 31.347 1.00 23.09 198 PHE A O 1
ATOM 1468 N N . MET A 1 199 ? 11.260 -4.708 29.992 1.00 20.69 199 MET A N 1
ATOM 1469 C CA . MET A 1 199 ? 10.377 -4.828 28.832 1.00 19.93 199 MET A CA 1
ATOM 1470 C C . MET A 1 199 ? 9.703 -6.202 28.741 1.00 18.89 199 MET A C 1
ATOM 1471 O O . MET A 1 199 ? 8.774 -6.388 27.952 1.00 18.75 199 MET A O 1
ATOM 1476 N N . LYS A 1 200 ? 10.158 -7.160 29.549 1.00 18.67 200 LYS A N 1
ATOM 1477 C CA . LYS A 1 200 ? 9.741 -8.552 29.363 1.00 18.40 200 LYS A CA 1
ATOM 1478 C C . LYS A 1 200 ? 8.278 -8.877 29.692 1.00 18.43 200 LYS A C 1
ATOM 1479 O O . LYS A 1 200 ? 7.689 -9.713 29.025 1.00 18.09 200 LYS A O 1
ATOM 1485 N N . GLU A 1 201 ? 7.705 -8.230 30.703 1.00 18.42 201 GLU A N 1
ATOM 1486 C CA . GLU A 1 201 ? 6.328 -8.531 31.100 1.00 19.24 201 GLU A CA 1
ATOM 1487 C C . GLU A 1 201 ? 5.358 -8.135 29.993 1.00 18.63 201 GLU A C 1
ATOM 1488 O O . GLU A 1 201 ? 4.518 -8.931 29.592 1.00 18.31 201 GLU A O 1
ATOM 1494 N N . ASN A 1 202 ? 5.493 -6.906 29.493 1.00 18.05 202 ASN A N 1
ATOM 1495 C CA . ASN A 1 202 ? 4.606 -6.414 28.440 1.00 18.32 202 ASN A CA 1
ATOM 1496 C C . ASN A 1 202 ? 4.910 -7.040 27.086 1.00 17.48 202 ASN A C 1
ATOM 1497 O O . ASN A 1 202 ? 4.022 -7.171 26.246 1.00 16.00 202 ASN A O 1
ATOM 1502 N N . ARG A 1 203 ? 6.161 -7.434 26.868 1.00 17.51 203 ARG A N 1
ATOM 1503 C CA . ARG A 1 203 ? 6.482 -8.183 25.652 1.00 17.03 203 ARG A CA 1
ATOM 1504 C C . ARG A 1 203 ? 5.614 -9.437 25.596 1.00 16.22 203 ARG A C 1
ATOM 1505 O O . ARG A 1 203 ? 4.985 -9.733 24.575 1.00 15.59 203 ARG A O 1
ATOM 1513 N N . GLU A 1 204 ? 5.594 -10.191 26.700 1.00 16.60 204 GLU A N 1
ATOM 1514 C CA . GLU A 1 204 ? 4.807 -11.422 26.750 1.00 16.53 204 GLU A CA 1
ATOM 1515 C C . GLU A 1 204 ? 3.306 -11.142 26.674 1.00 16.20 204 GLU A C 1
ATOM 1516 O O . GLU A 1 204 ? 2.563 -11.848 25.988 1.00 16.20 204 GLU A O 1
ATOM 1522 N N . ALA A 1 205 ? 2.864 -10.102 27.375 1.00 15.50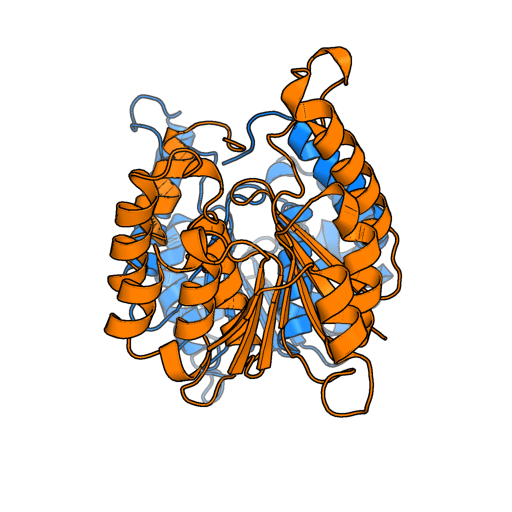 205 ALA A N 1
ATOM 1523 C CA . ALA A 1 205 ? 1.444 -9.749 27.381 1.00 15.65 205 ALA A CA 1
ATOM 1524 C C . ALA A 1 205 ? 0.995 -9.425 25.964 1.00 14.93 205 ALA A C 1
ATOM 1525 O O . ALA A 1 205 ? -0.097 -9.818 25.543 1.00 15.17 205 ALA A O 1
ATOM 1527 N N . VAL A 1 206 ? 1.832 -8.710 25.220 1.00 14.43 206 VAL A N 1
ATOM 1528 C CA . VAL A 1 206 ? 1.443 -8.316 23.864 1.00 13.89 206 VAL A CA 1
ATOM 1529 C C . VAL A 1 206 ? 1.541 -9.502 22.896 1.00 14.05 206 VAL A C 1
ATOM 1530 O O . VAL A 1 206 ? 0.710 -9.676 22.014 1.00 13.16 206 VAL A O 1
ATOM 1534 N N . ILE A 1 207 ? 2.535 -10.358 23.095 1.00 13.73 207 ILE A N 1
ATOM 1535 C CA . ILE A 1 207 ? 2.617 -11.588 22.302 1.00 13.96 207 ILE A CA 1
ATOM 1536 C C . ILE A 1 207 ? 1.335 -12.396 22.448 1.00 14.16 207 ILE A C 1
ATOM 1537 O O . ILE A 1 207 ? 0.769 -12.849 21.467 1.00 13.46 207 ILE A O 1
ATOM 1542 N N . GLU A 1 208 ? 0.880 -12.578 23.683 1.00 14.70 208 GLU A N 1
ATOM 1543 C CA . GLU A 1 208 ? -0.339 -13.338 23.906 1.00 15.07 208 GLU A CA 1
ATOM 1544 C C . GLU A 1 208 ? -1.587 -12.624 23.369 1.00 15.01 208 GLU A C 1
ATOM 1545 O O . GLU A 1 208 ? -2.483 -13.257 22.826 1.00 15.66 208 GLU A O 1
ATOM 1551 N N . LEU A 1 209 ? -1.636 -11.305 23.506 1.00 15.28 209 LEU A N 1
ATOM 1552 C CA . LEU A 1 209 ? -2.766 -10.573 22.962 1.00 13.72 209 LEU A CA 1
ATOM 1553 C C . LEU A 1 209 ? -2.807 -10.746 21.439 1.00 13.21 209 LEU A C 1
ATOM 1554 O O . LEU A 1 209 ? -3.860 -10.987 20.850 1.00 13.29 209 LEU A O 1
ATOM 1559 N N . ASN A 1 210 ? -1.662 -10.607 20.789 1.00 12.17 210 ASN A N 1
ATOM 1560 C CA . ASN A 1 210 ? -1.631 -10.736 19.338 1.00 11.63 210 ASN A CA 1
ATOM 1561 C C . ASN A 1 210 ? -2.085 -12.125 18.878 1.00 12.88 210 ASN A C 1
ATOM 1562 O O . ASN A 1 210 ? -2.806 -12.257 17.888 1.00 13.76 210 ASN A O 1
ATOM 1567 N N . LYS A 1 211 ? -1.660 -13.167 19.600 1.00 14.42 211 LYS A N 1
ATOM 1568 C CA . LYS A 1 211 ? -2.100 -14.527 19.288 1.00 14.72 211 LYS A CA 1
ATOM 1569 C C . LYS A 1 211 ? -3.598 -14.675 19.437 1.00 15.22 211 LYS A C 1
ATOM 1570 O O . LYS A 1 211 ? -4.256 -15.298 18.596 1.00 14.57 211 LYS A O 1
ATOM 1576 N N . LEU A 1 212 ? -4.141 -14.074 20.492 1.00 14.95 212 LEU A N 1
ATOM 1577 C CA . LEU A 1 212 ? -5.574 -14.169 20.725 1.00 16.14 212 LEU A CA 1
ATOM 1578 C C . LEU A 1 212 ? -6.363 -13.479 19.606 1.00 15.42 212 LEU A C 1
ATOM 1579 O O . LEU A 1 212 ? -7.266 -14.060 19.033 1.00 15.96 212 LEU A O 1
ATOM 1584 N N . LEU A 1 213 ? -6.016 -12.237 19.291 1.00 14.45 213 LEU A N 1
ATOM 1585 C CA . LEU A 1 213 ? -6.683 -11.532 18.215 1.00 14.40 213 LEU A CA 1
ATOM 1586 C C . LEU A 1 213 ? -6.566 -12.248 16.874 1.00 14.78 213 LEU A C 1
ATOM 1587 O O . LEU A 1 213 ? -7.538 -12.337 16.138 1.00 14.74 213 LEU A O 1
ATOM 1592 N N . ALA A 1 214 ? -5.377 -12.760 16.561 1.00 14.31 214 ALA A N 1
ATOM 1593 C CA . ALA A 1 214 ? -5.177 -13.489 15.291 1.00 14.66 214 ALA A CA 1
ATOM 1594 C C . ALA A 1 214 ? -6.074 -14.708 15.141 1.00 15.93 214 ALA A C 1
ATOM 1595 O O . ALA A 1 214 ? -6.464 -15.062 14.018 1.00 17.04 214 ALA A O 1
ATOM 1597 N N . ALA A 1 215 ? -6.400 -15.345 16.263 1.00 16.45 215 ALA A N 1
ATOM 1598 C CA . ALA A 1 215 ? -7.142 -16.608 16.229 1.00 17.09 215 ALA A CA 1
ATOM 1599 C C . ALA A 1 215 ? -8.629 -16.436 16.516 1.00 17.54 215 ALA A C 1
ATOM 1600 O O . ALA A 1 215 ? -9.373 -17.401 16.457 1.00 17.95 215 ALA A O 1
ATOM 1602 N N . ASP A 1 216 ? -9.056 -15.207 16.813 1.00 16.40 216 ASP A N 1
ATOM 1603 C CA . ASP A 1 216 ? -10.420 -14.937 17.231 1.00 16.15 216 ASP A CA 1
ATOM 1604 C C . ASP A 1 216 ? -11.363 -14.918 16.028 1.00 16.22 216 ASP A C 1
ATOM 1605 O O . ASP A 1 216 ? -11.318 -14.003 15.211 1.00 16.67 216 ASP A O 1
ATOM 1610 N N . PRO A 1 217 ? -12.263 -15.917 15.925 1.00 17.05 217 PRO A N 1
ATOM 1611 C CA . PRO A 1 217 ? -13.169 -15.964 14.776 1.00 17.34 217 PRO A CA 1
ATOM 1612 C C . PRO A 1 217 ? -14.217 -14.838 14.739 1.00 16.67 217 PRO A C 1
ATOM 1613 O O . PRO A 1 217 ? -14.843 -14.616 13.697 1.00 17.33 217 PRO A O 1
ATOM 1617 N N . ARG A 1 218 ? -14.385 -14.122 15.854 1.00 16.30 218 ARG A N 1
ATOM 1618 C CA . ARG A 1 218 ? -15.404 -13.082 15.945 1.00 16.17 218 ARG A CA 1
ATOM 1619 C C . ARG A 1 218 ? -14.982 -11.775 15.276 1.00 16.05 218 ARG A C 1
ATOM 1620 O O . ARG A 1 218 ? -15.797 -10.868 15.161 1.00 14.86 218 ARG A O 1
ATOM 1628 N N . ILE A 1 219 ? -13.729 -11.681 14.839 1.00 14.98 219 ILE A N 1
ATOM 1629 C CA . ILE A 1 219 ? -13.221 -10.438 14.271 1.00 15.88 219 ILE A CA 1
ATOM 1630 C C . ILE A 1 219 ? -12.397 -10.651 13.010 1.00 15.61 219 ILE A C 1
ATOM 1631 O O . ILE A 1 219 ? -11.866 -11.739 12.778 1.00 16.33 219 ILE A O 1
ATOM 1636 N N . GLU A 1 220 ? -12.309 -9.586 12.222 1.00 15.24 220 GLU A N 1
ATOM 1637 C CA . GLU A 1 220 ? -11.310 -9.451 11.160 1.00 15.50 220 GLU A CA 1
ATOM 1638 C C . GLU A 1 220 ? -10.293 -8.430 11.677 1.00 15.05 220 GLU A C 1
ATOM 1639 O O . GLU A 1 220 ? -10.662 -7.486 12.350 1.00 15.39 220 GLU A O 1
ATOM 1645 N N . ILE A 1 221 ? -9.021 -8.604 11.361 1.00 14.72 221 ILE A N 1
ATOM 1646 C CA . ILE A 1 221 ? -7.987 -7.732 11.911 1.00 14.24 221 ILE A CA 1
ATOM 1647 C C . ILE A 1 221 ? -7.039 -7.171 10.872 1.00 13.51 221 ILE A C 1
ATOM 1648 O O . ILE A 1 221 ? -6.943 -7.691 9.751 1.00 14.04 221 ILE A O 1
ATOM 1653 N N . VAL A 1 222 ? -6.346 -6.101 11.264 1.00 12.86 222 VAL A N 1
ATOM 1654 C CA . VAL A 1 222 ? -5.162 -5.646 10.559 1.00 12.66 222 VAL A CA 1
ATOM 1655 C C . VAL A 1 222 ? -4.144 -5.146 11.593 1.00 11.77 222 VAL A C 1
ATOM 1656 O O . VAL A 1 222 ? -4.469 -4.339 12.447 1.00 11.37 222 VAL A O 1
ATOM 1660 N N . HIS A 1 223 ? -2.933 -5.690 11.525 1.00 12.54 223 HIS A N 1
ATOM 1661 C CA . HIS A 1 223 ? -1.860 -5.501 12.510 1.00 12.84 223 HIS A CA 1
ATOM 1662 C C . HIS A 1 223 ? -0.783 -4.657 11.848 1.00 13.53 223 HIS A C 1
ATOM 1663 O O . HIS A 1 223 ? -0.064 -5.139 10.975 1.00 13.78 223 HIS A O 1
ATOM 1670 N N . LEU A 1 224 ? -0.665 -3.406 12.271 1.00 12.98 224 LEU A N 1
ATOM 1671 C CA . LEU A 1 224 ? 0.134 -2.422 11.528 1.00 12.64 224 LEU A CA 1
ATOM 1672 C C . LEU A 1 224 ? 1.312 -1.828 12.279 1.00 12.63 224 LEU A C 1
ATOM 1673 O O . LEU A 1 224 ? 1.192 -1.434 13.435 1.00 11.78 224 LEU A O 1
ATOM 1678 N N . PRO A 1 225 ? 2.459 -1.721 11.602 1.00 11.96 225 PRO A N 1
ATOM 1679 C CA . PRO A 1 225 ? 3.635 -1.119 12.243 1.00 12.38 225 PRO A CA 1
ATOM 1680 C C . PRO A 1 225 ? 3.627 0.410 12.188 1.00 12.55 225 PRO A C 1
ATOM 1681 O O . PRO A 1 225 ? 4.488 1.027 11.551 1.00 14.06 225 PRO A O 1
ATOM 1685 N N . LEU A 1 226 ? 2.627 1.001 12.849 1.00 12.77 226 LEU A N 1
ATOM 1686 C CA . LEU A 1 226 ? 2.536 2.453 12.996 1.00 11.99 226 LEU A CA 1
ATOM 1687 C C . LEU A 1 226 ? 2.816 2.768 14.448 1.00 11.96 226 LEU A C 1
ATOM 1688 O O . LEU A 1 226 ? 2.179 2.206 15.342 1.00 11.88 226 LEU A O 1
ATOM 1693 N N . GLY A 1 227 ? 3.746 3.687 14.688 1.00 12.78 227 GLY A N 1
ATOM 1694 C CA . GLY A 1 227 ? 4.111 4.027 16.056 1.00 13.16 227 GLY A CA 1
ATOM 1695 C C . GLY A 1 227 ? 4.755 2.843 16.752 1.00 13.87 227 GLY A C 1
ATOM 1696 O O . GLY A 1 227 ? 5.827 2.406 16.362 1.00 16.30 227 GLY A O 1
ATOM 1697 N N . ASP A 1 228 ? 4.089 2.318 17.770 1.00 13.59 228 ASP A N 1
ATOM 1698 C CA . ASP A 1 228 ? 4.567 1.144 18.472 1.00 13.42 228 ASP A CA 1
ATOM 1699 C C . ASP A 1 228 ? 3.762 -0.109 18.101 1.00 11.68 228 ASP A C 1
ATOM 1700 O O . ASP A 1 228 ? 3.740 -1.072 18.842 1.00 12.46 228 ASP A O 1
ATOM 1705 N N . GLY A 1 229 ? 3.118 -0.073 16.942 1.00 11.57 229 GLY A N 1
ATOM 1706 C CA . GLY A 1 229 ? 2.216 -1.138 16.511 1.00 11.26 229 GLY A CA 1
ATOM 1707 C C . GLY A 1 229 ? 0.783 -0.810 16.925 1.00 10.23 229 GLY A C 1
ATOM 1708 O O . GLY A 1 229 ? 0.535 -0.461 18.083 1.00 10.68 229 GLY A O 1
ATOM 1709 N N . ILE A 1 230 ? -0.167 -0.907 15.993 1.00 10.01 230 ILE A N 1
ATOM 1710 C CA . ILE A 1 230 ? -1.587 -0.748 16.322 1.00 10.34 230 ILE A CA 1
ATOM 1711 C C . ILE A 1 230 ? -2.375 -1.784 15.533 1.00 10.06 230 ILE A C 1
ATOM 1712 O O . ILE A 1 230 ? -2.085 -2.025 14.351 1.00 10.52 230 ILE A O 1
ATOM 1717 N N . THR A 1 231 ? -3.325 -2.428 16.208 1.00 9.92 231 THR A N 1
ATOM 1718 C CA . THR A 1 231 ? -4.152 -3.441 15.568 1.00 9.75 231 THR A CA 1
ATOM 1719 C C . THR A 1 231 ? -5.611 -3.000 15.574 1.00 9.35 231 THR A C 1
ATOM 1720 O O . THR A 1 231 ? -6.165 -2.674 16.629 1.00 10.36 231 THR A O 1
ATOM 1724 N N . PHE A 1 232 ? -6.213 -2.946 14.389 1.00 9.40 232 PHE A N 1
ATOM 1725 C CA . PHE A 1 232 ? -7.631 -2.640 14.269 1.00 9.21 232 PHE A CA 1
ATOM 1726 C C . PHE A 1 232 ? -8.404 -3.932 14.043 1.00 9.72 232 PHE A C 1
ATOM 1727 O O . PHE A 1 232 ? -7.990 -4.774 13.242 1.00 11.16 232 PHE A O 1
ATOM 1735 N N . CYS A 1 233 ? -9.543 -4.061 14.722 1.00 11.62 233 CYS A N 1
ATOM 1736 C CA . CYS A 1 233 ? -10.410 -5.229 14.624 1.00 12.19 233 CYS A CA 1
ATOM 1737 C C . CYS A 1 233 ? -11.806 -4.786 14.244 1.00 12.69 233 CYS A C 1
ATOM 1738 O O . CYS A 1 233 ? -12.288 -3.742 14.723 1.00 12.63 233 CYS A O 1
ATOM 1741 N N A ARG A 1 234 ? -12.478 -5.575 13.404 0.50 12.54 234 ARG A N 1
ATOM 1742 N N B ARG A 1 234 ? -12.460 -5.564 13.382 0.50 12.34 234 ARG A N 1
ATOM 1743 C CA A ARG A 1 234 ? -13.890 -5.328 13.101 0.50 14.11 234 ARG A CA 1
ATOM 1744 C CA B ARG A 1 234 ? -13.880 -5.357 13.121 0.50 13.76 234 ARG A CA 1
ATOM 1745 C C A ARG A 1 234 ? -14.713 -6.518 13.568 0.50 13.84 234 ARG A C 1
ATOM 1746 C C B ARG A 1 234 ? -14.658 -6.542 13.653 0.50 13.63 234 ARG A C 1
ATOM 1747 O O A ARG A 1 234 ? -14.437 -7.648 13.182 0.50 13.60 234 ARG A O 1
ATOM 1748 O O B ARG A 1 234 ? -14.304 -7.689 13.397 0.50 13.21 234 ARG A O 1
ATOM 1763 N N . ARG A 1 235 ? -15.713 -6.254 14.408 1.00 13.49 235 ARG A N 1
ATOM 1764 C CA . ARG A 1 235 ? -16.557 -7.306 14.963 1.00 14.54 235 ARG A CA 1
ATOM 1765 C C . ARG A 1 235 ? -17.476 -7.870 13.887 1.00 15.51 235 ARG A C 1
ATOM 1766 O O . ARG A 1 235 ? -18.238 -7.127 13.275 1.00 15.10 235 ARG A O 1
ATOM 1774 N N . LEU A 1 236 ? -17.434 -9.191 13.704 1.00 17.52 236 LEU A N 1
ATOM 1775 C CA . LEU A 1 236 ? -18.182 -9.869 12.630 1.00 19.19 236 LEU A CA 1
ATOM 1776 C C . LEU A 1 236 ? -19.591 -10.297 13.028 1.00 20.07 236 LEU A C 1
ATOM 1777 O O . LEU A 1 236 ? -20.509 -10.279 12.203 1.00 20.62 236 LEU A O 1
ATOM 1782 N N . TYR A 1 237 ? -19.734 -10.732 14.271 1.00 19.86 237 TYR A N 1
ATOM 1783 C CA . TYR A 1 237 ? -21.032 -11.117 14.815 1.00 20.40 237 TYR A CA 1
ATOM 1784 C C . TYR A 1 237 ? -20.939 -11.053 16.326 1.00 21.12 237 TYR A C 1
ATOM 1785 O O . TYR A 1 237 ? -19.843 -10.825 16.874 1.00 20.52 237 TYR A O 1
ATOM 1795 N N . GLY B 1 13 ? 13.640 -4.442 3.900 1.00 31.38 13 GLY B N 1
ATOM 1796 C CA . GLY B 1 13 ? 12.280 -3.828 3.853 1.00 29.88 13 GLY B CA 1
ATOM 1797 C C . GLY B 1 13 ? 12.238 -2.482 4.541 1.00 28.80 13 GLY B C 1
ATOM 1798 O O . GLY B 1 13 ? 13.275 -1.869 4.777 1.00 29.54 13 GLY B O 1
ATOM 1799 N N . LEU B 1 14 ? 11.036 -2.016 4.877 1.00 26.75 14 LEU B N 1
ATOM 1800 C CA . LEU B 1 14 ? 10.912 -0.713 5.499 1.00 24.18 14 LEU B CA 1
ATOM 1801 C C . LEU B 1 14 ? 10.995 -0.750 7.017 1.00 21.28 14 LEU B C 1
ATOM 1802 O O . LEU B 1 14 ? 11.084 0.297 7.630 1.00 19.86 14 LEU B O 1
ATOM 1807 N N . LEU B 1 15 ? 10.922 -1.928 7.635 1.00 19.69 15 LEU B N 1
ATOM 1808 C CA . LEU B 1 15 ? 10.981 -1.987 9.097 1.00 19.57 15 LEU B CA 1
ATOM 1809 C C . LEU B 1 15 ? 12.407 -2.118 9.622 1.00 20.73 15 LEU B C 1
ATOM 1810 O O . LEU B 1 15 ? 13.326 -2.375 8.856 1.00 20.94 15 LEU B O 1
ATOM 1815 N N . GLN B 1 16 ? 12.558 -1.948 10.931 1.00 22.18 16 GLN B N 1
ATOM 1816 C CA . GLN B 1 16 ? 13.860 -2.000 11.593 1.00 22.93 16 GLN B CA 1
ATOM 1817 C C . GLN B 1 16 ? 14.549 -3.340 11.412 1.00 22.64 16 GLN B C 1
ATOM 1818 O O . GLN B 1 16 ? 15.768 -3.418 11.500 1.00 23.59 16 GLN B O 1
ATOM 1824 N N . SER B 1 17 ? 13.770 -4.393 11.188 1.00 21.20 17 SER B N 1
ATOM 1825 C CA . SER B 1 17 ? 14.323 -5.737 10.977 1.00 21.15 17 SER B CA 1
ATOM 1826 C C . SER B 1 17 ? 13.394 -6.625 10.179 1.00 21.12 17 SER B C 1
ATOM 1827 O O . SER B 1 17 ? 12.165 -6.507 10.250 1.00 20.88 17 SER B O 1
ATOM 1830 N N . GLU B 1 18 ? 13.997 -7.528 9.422 1.00 20.86 18 GLU B N 1
ATOM 1831 C CA . GLU B 1 18 ? 13.257 -8.518 8.679 1.00 20.44 18 GLU B CA 1
ATOM 1832 C C . GLU B 1 18 ? 12.518 -9.426 9.647 1.00 18.83 18 GLU B C 1
ATOM 1833 O O . GLU B 1 18 ? 11.430 -9.900 9.348 1.00 18.37 18 GLU B O 1
ATOM 1839 N N . GLU B 1 19 ? 13.120 -9.675 10.805 1.00 18.34 19 GLU B N 1
ATOM 1840 C CA . GLU B 1 19 ? 12.476 -10.513 11.815 1.00 18.79 19 GLU B CA 1
ATOM 1841 C C . GLU B 1 19 ? 11.132 -9.905 12.274 1.00 17.34 19 GLU B C 1
ATOM 1842 O O . GLU B 1 19 ? 10.142 -10.618 12.444 1.00 17.39 19 GLU B O 1
ATOM 1848 N N . LEU B 1 20 ? 11.098 -8.588 12.450 1.00 15.86 20 LEU B N 1
ATOM 1849 C CA . LEU B 1 20 ? 9.847 -7.905 12.810 1.00 15.62 20 LEU B CA 1
ATOM 1850 C C . LEU B 1 20 ? 8.779 -8.074 11.736 1.00 14.61 20 LEU B C 1
ATOM 1851 O O . LEU B 1 20 ? 7.633 -8.400 12.038 1.00 14.67 20 LEU B O 1
ATOM 1856 N N . CYS B 1 21 ? 9.152 -7.859 10.484 1.00 15.58 21 CYS B N 1
ATOM 1857 C CA . CYS B 1 21 ? 8.232 -8.060 9.378 1.00 15.70 21 CYS B CA 1
ATOM 1858 C C . CYS B 1 21 ? 7.713 -9.482 9.366 1.00 15.77 21 CYS B C 1
ATOM 1859 O O . CYS B 1 21 ? 6.512 -9.717 9.233 1.00 14.65 21 CYS B O 1
ATOM 1862 N N . GLN B 1 22 ? 8.617 -10.449 9.510 1.00 15.19 22 GLN B N 1
ATOM 1863 C CA . GLN B 1 22 ? 8.186 -11.845 9.476 1.00 15.18 22 GLN B CA 1
ATOM 1864 C C . GLN B 1 22 ? 7.274 -12.191 10.652 1.00 15.03 22 GLN B C 1
ATOM 1865 O O . GLN B 1 22 ? 6.318 -12.966 10.491 1.00 14.87 22 GLN B O 1
ATOM 1871 N N . TYR B 1 23 ? 7.550 -11.605 11.817 1.00 14.12 23 TYR B N 1
ATOM 1872 C CA . TYR B 1 23 ? 6.675 -11.782 12.982 1.00 14.31 23 TYR B CA 1
ATOM 1873 C C . TYR B 1 23 ? 5.257 -11.301 12.676 1.00 13.50 23 TYR B C 1
ATOM 1874 O O . TYR B 1 23 ? 4.299 -12.007 12.947 1.00 14.42 23 TYR B O 1
ATOM 1883 N N . ILE B 1 24 ? 5.113 -10.102 12.109 1.00 13.70 24 ILE B N 1
ATOM 1884 C CA . ILE B 1 24 ? 3.772 -9.611 11.770 1.00 14.08 24 ILE B CA 1
ATOM 1885 C C . ILE B 1 24 ? 3.078 -10.537 10.771 1.00 13.82 24 ILE B C 1
ATOM 1886 O O . ILE B 1 24 ? 1.900 -10.884 10.927 1.00 14.81 24 ILE B O 1
ATOM 1891 N N . LEU B 1 25 ? 3.801 -10.949 9.737 1.00 12.70 25 LEU B N 1
ATOM 1892 C CA . LEU B 1 25 ? 3.194 -11.796 8.714 1.00 14.04 25 LEU B CA 1
ATOM 1893 C C . LEU B 1 25 ? 2.762 -13.138 9.288 1.00 13.61 25 LEU B C 1
ATOM 1894 O O . LEU B 1 25 ? 1.651 -13.600 9.029 1.00 13.05 25 LEU B O 1
ATOM 1899 N N . ARG B 1 26 ? 3.638 -13.768 10.069 1.00 13.55 26 ARG B N 1
ATOM 1900 C CA . ARG B 1 26 ? 3.308 -15.073 10.639 1.00 14.53 26 ARG B CA 1
ATOM 1901 C C . ARG B 1 26 ? 2.213 -15.002 11.685 1.00 13.84 26 ARG B C 1
ATOM 1902 O O . ARG B 1 26 ? 1.384 -15.894 11.759 1.00 13.14 26 ARG B O 1
ATOM 1910 N N . THR B 1 27 ? 2.218 -13.949 12.489 1.00 13.51 27 THR B N 1
ATOM 1911 C CA . THR B 1 27 ? 1.289 -13.847 13.591 1.00 13.88 27 THR B CA 1
ATOM 1912 C C . THR B 1 27 ? -0.105 -13.487 13.120 1.00 13.11 27 THR B C 1
ATOM 1913 O O . THR B 1 27 ? -1.076 -14.097 13.564 1.00 13.78 27 THR B O 1
ATOM 1917 N N . SER B 1 28 ? -0.197 -12.523 12.201 1.00 13.09 28 SER B N 1
ATOM 1918 C CA . SER B 1 28 ? -1.461 -11.840 11.960 1.00 12.76 28 SER B CA 1
ATOM 1919 C C . SER B 1 28 ? -1.931 -11.855 10.519 1.00 13.31 28 SER B C 1
ATOM 1920 O O . SER B 1 28 ? -3.108 -11.640 10.267 1.00 14.58 28 SER B O 1
ATOM 1923 N N . VAL B 1 29 ? -1.029 -12.117 9.577 1.00 13.40 29 VAL B N 1
ATOM 1924 C CA . VAL B 1 29 ? -1.411 -12.030 8.163 1.00 13.97 29 VAL B CA 1
ATOM 1925 C C . VAL B 1 29 ? -1.610 -13.410 7.545 1.00 14.26 29 VAL B C 1
ATOM 1926 O O . VAL B 1 29 ? -2.716 -13.755 7.100 1.00 14.58 29 VAL B O 1
ATOM 1930 N N . TYR B 1 30 ? -0.553 -14.220 7.554 1.00 14.85 30 TYR B N 1
ATOM 1931 C CA . TYR B 1 30 ? -0.622 -15.538 6.932 1.00 16.19 30 TYR B CA 1
ATOM 1932 C C . TYR B 1 30 ? -1.751 -16.472 7.450 1.00 16.69 30 TYR B C 1
ATOM 1933 O O . TYR B 1 30 ? -2.358 -17.188 6.657 1.00 16.82 30 TYR B O 1
ATOM 1942 N N . PRO B 1 31 ? -2.030 -16.472 8.773 1.00 17.42 31 PRO B N 1
ATOM 1943 C CA . PRO B 1 31 ? -3.089 -17.350 9.297 1.00 18.29 31 PRO B CA 1
ATOM 1944 C C . PRO B 1 31 ? -4.487 -16.997 8.809 1.00 18.90 31 PRO B C 1
ATOM 1945 O O . PRO B 1 31 ? -5.412 -17.811 8.925 1.00 21.15 31 PRO B O 1
ATOM 1949 N N . ARG B 1 32 ? -4.631 -15.794 8.276 1.00 18.82 32 ARG B N 1
ATOM 1950 C CA . ARG B 1 32 ? -5.914 -15.293 7.849 1.00 18.59 32 ARG B CA 1
ATOM 1951 C C . ARG B 1 32 ? -5.957 -15.095 6.332 1.00 18.46 32 ARG B C 1
ATOM 1952 O O . ARG B 1 32 ? -6.971 -14.660 5.782 1.00 18.69 32 ARG B O 1
ATOM 1960 N N . GLU B 1 33 ? -4.854 -15.425 5.664 1.00 17.90 33 GLU B N 1
ATOM 1961 C CA . GLU B 1 33 ? -4.759 -15.273 4.221 1.00 16.94 33 GLU B CA 1
ATOM 1962 C C . GLU B 1 33 ? -5.432 -16.455 3.515 1.00 16.48 33 GLU B C 1
ATOM 1963 O O . GLU B 1 33 ? -5.180 -17.625 3.837 1.00 17.57 33 GLU B O 1
ATOM 1969 N N . ALA B 1 34 ? -6.301 -16.153 2.555 1.00 16.77 34 ALA B N 1
ATOM 1970 C CA . ALA B 1 34 ? -6.999 -17.184 1.796 1.00 17.63 34 ALA B CA 1
ATOM 1971 C C . ALA B 1 34 ? -5.992 -18.139 1.189 1.00 17.83 34 ALA B C 1
ATOM 1972 O O . ALA B 1 34 ? -4.932 -17.718 0.743 1.00 18.01 34 ALA B O 1
ATOM 1974 N N . GLY B 1 35 ? -6.329 -19.424 1.178 1.00 19.02 35 GLY B N 1
ATOM 1975 C CA . GLY B 1 35 ? -5.457 -20.436 0.598 1.00 19.25 35 GLY B CA 1
ATOM 1976 C C . GLY B 1 35 ? -5.121 -20.161 -0.854 1.00 19.24 35 GLY B C 1
ATOM 1977 O O . GLY B 1 35 ? -3.992 -20.344 -1.276 1.00 19.05 35 GLY B O 1
ATOM 1978 N N . PHE B 1 36 ? -6.103 -19.721 -1.630 1.00 19.49 36 PHE B N 1
ATOM 1979 C CA . PHE B 1 36 ? -5.876 -19.386 -3.034 1.00 20.42 36 PHE B CA 1
ATOM 1980 C C . PHE B 1 36 ? -4.887 -18.250 -3.244 1.00 19.58 36 PHE B C 1
ATOM 1981 O O . PHE B 1 36 ? -4.155 -18.247 -4.233 1.00 19.38 36 PHE B O 1
ATOM 1989 N N . LEU B 1 37 ? -4.918 -17.257 -2.351 1.00 18.72 37 LEU B N 1
ATOM 1990 C CA . LEU B 1 37 ? -3.922 -16.183 -2.365 1.00 17.43 37 LEU B CA 1
ATOM 1991 C C . LEU B 1 37 ? -2.523 -16.704 -2.103 1.00 17.50 37 LEU B C 1
ATOM 1992 O O . LEU B 1 37 ? -1.577 -16.282 -2.750 1.00 17.69 37 LEU B O 1
ATOM 1997 N N . LYS B 1 38 ? -2.393 -17.604 -1.124 1.00 17.61 38 LYS B N 1
ATOM 1998 C CA . LYS B 1 38 ? -1.109 -18.229 -0.857 1.00 18.22 38 LYS B CA 1
ATOM 1999 C C . LYS B 1 38 ? -0.627 -18.924 -2.101 1.00 18.71 38 LYS B C 1
ATOM 2000 O O . LYS B 1 38 ? 0.527 -18.795 -2.482 1.00 20.17 38 LYS B O 1
ATOM 2006 N N . GLU B 1 39 ? -1.522 -19.673 -2.730 1.00 18.79 39 GLU B N 1
ATOM 2007 C CA . GLU B 1 39 ? -1.174 -20.426 -3.915 1.00 19.62 39 GLU B CA 1
ATOM 2008 C C . GLU B 1 39 ? -0.707 -19.488 -5.011 1.00 18.37 39 GLU B C 1
ATOM 2009 O O . GLU B 1 39 ? 0.263 -19.773 -5.702 1.00 18.40 39 GLU B O 1
ATOM 2015 N N . LEU 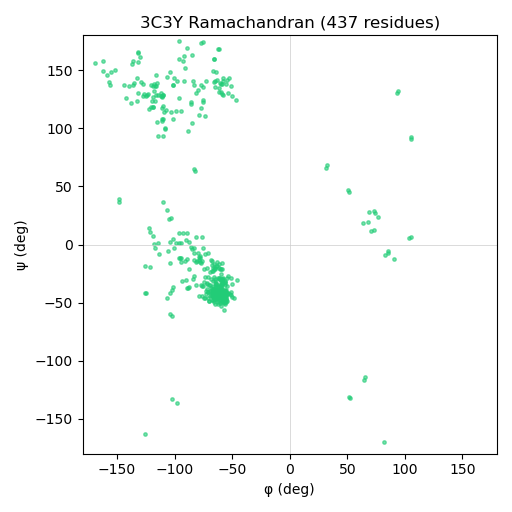B 1 40 ? -1.388 -18.354 -5.157 1.00 17.66 40 LEU B N 1
ATOM 2016 C CA . LEU B 1 40 ? -1.023 -17.418 -6.199 1.00 16.25 40 LEU B CA 1
ATOM 2017 C C . LEU B 1 40 ? 0.333 -16.831 -5.841 1.00 17.34 40 LEU B C 1
ATOM 2018 O O . LEU B 1 40 ? 1.224 -16.721 -6.684 1.00 17.62 40 LEU B O 1
ATOM 2023 N N . ARG B 1 41 ? 0.499 -16.479 -4.571 1.00 19.05 41 ARG B N 1
ATOM 2024 C CA . ARG B 1 41 ? 1.749 -15.879 -4.119 1.00 21.43 41 ARG B CA 1
ATOM 2025 C C . ARG B 1 41 ? 2.923 -16.837 -4.357 1.00 23.28 41 ARG B C 1
ATOM 2026 O O . ARG B 1 41 ? 4.020 -16.401 -4.696 1.00 24.49 41 ARG B O 1
ATOM 2034 N N . GLU B 1 42 ? 2.680 -18.139 -4.214 1.00 24.60 42 GLU B N 1
ATOM 2035 C CA . GLU B 1 42 ? 3.701 -19.160 -4.497 1.00 25.70 42 GLU B CA 1
ATOM 2036 C C . GLU B 1 42 ? 4.015 -19.315 -5.983 1.00 25.27 42 GLU B C 1
ATOM 2037 O O . GLU B 1 42 ? 5.182 -19.380 -6.370 1.00 26.51 42 GLU B O 1
ATOM 2043 N N . ALA B 1 43 ? 2.982 -19.374 -6.817 1.00 24.46 43 ALA B N 1
ATOM 2044 C CA . ALA B 1 43 ? 3.178 -19.360 -8.260 1.00 23.30 43 ALA B CA 1
ATOM 2045 C C . ALA B 1 43 ? 3.984 -18.124 -8.672 1.00 23.01 43 ALA B C 1
ATOM 2046 O O . ALA B 1 43 ? 4.954 -18.214 -9.426 1.00 22.50 43 ALA B O 1
ATOM 2048 N N . ASN B 1 44 ? 3.601 -16.968 -8.142 1.00 21.25 44 ASN B N 1
ATOM 2049 C CA . ASN B 1 44 ? 4.314 -15.722 -8.424 1.00 20.89 44 ASN B CA 1
ATOM 2050 C C . ASN B 1 44 ? 5.831 -15.805 -8.219 1.00 22.17 44 ASN B C 1
ATOM 2051 O O . ASN B 1 44 ? 6.578 -15.154 -8.940 1.00 21.06 44 ASN B O 1
ATOM 2056 N N . GLU B 1 45 ? 6.262 -16.602 -7.239 1.00 24.16 45 GLU B N 1
ATOM 2057 C CA . GLU B 1 45 ? 7.681 -16.715 -6.865 1.00 26.41 45 GLU B CA 1
ATOM 2058 C C . GLU B 1 45 ? 8.569 -17.146 -8.026 1.00 27.22 45 GLU B C 1
ATOM 2059 O O . GLU B 1 45 ? 9.753 -16.785 -8.090 1.00 27.17 45 GLU B O 1
ATOM 2065 N N . SER B 1 46 ? 7.999 -17.907 -8.950 1.00 28.11 46 SER B N 1
ATOM 2066 C CA . SER B 1 46 ? 8.757 -18.406 -10.091 1.00 29.63 46 SER B CA 1
ATOM 2067 C C . SER B 1 46 ? 8.995 -17.319 -11.145 1.00 29.70 46 SER B C 1
ATOM 2068 O O . SER B 1 46 ? 9.842 -17.481 -12.024 1.00 29.71 46 SER B O 1
ATOM 2071 N N . HIS B 1 47 ? 8.264 -16.206 -11.050 1.00 29.09 47 HIS B N 1
ATOM 2072 C CA . HIS B 1 47 ? 8.414 -15.082 -11.992 1.00 28.78 47 HIS B CA 1
ATOM 2073 C C . HIS B 1 47 ? 9.718 -14.299 -11.762 1.00 29.32 47 HIS B C 1
ATOM 2074 O O . HIS B 1 47 ? 10.122 -14.075 -10.615 1.00 29.34 47 HIS B O 1
ATOM 2081 N N . PRO B 1 48 ? 10.383 -13.879 -12.854 1.00 29.61 48 PRO B N 1
ATOM 2082 C CA . PRO B 1 48 ? 11.610 -13.081 -12.743 1.00 29.78 48 PRO B CA 1
ATOM 2083 C C . PRO B 1 48 ? 11.401 -11.739 -12.026 1.00 29.70 48 PRO B C 1
ATOM 2084 O O . PRO B 1 48 ? 12.327 -11.235 -11.385 1.00 29.91 48 PRO B O 1
ATOM 2088 N N . ASP B 1 49 ? 10.196 -11.179 -12.126 1.00 28.82 49 ASP B N 1
ATOM 2089 C CA . ASP B 1 49 ? 9.866 -9.934 -11.416 1.00 28.02 49 ASP B CA 1
ATOM 2090 C C . ASP B 1 49 ? 8.867 -10.141 -10.267 1.00 26.35 49 ASP B C 1
ATOM 2091 O O . ASP B 1 49 ? 8.026 -9.287 -10.007 1.00 26.47 49 ASP B O 1
ATOM 2096 N N . SER B 1 50 ? 8.991 -11.266 -9.567 1.00 24.54 50 SER B N 1
ATOM 2097 C CA . SER B 1 50 ? 8.116 -11.610 -8.440 1.00 22.91 50 SER B CA 1
ATOM 2098 C C . SER B 1 50 ? 7.980 -10.513 -7.388 1.00 22.19 50 SER B C 1
ATOM 2099 O O . SER B 1 50 ? 6.953 -10.422 -6.704 1.00 20.93 50 SER B O 1
ATOM 2102 N N . TYR B 1 51 ? 9.020 -9.690 -7.254 1.00 22.35 51 TYR B N 1
ATOM 2103 C CA . TYR B 1 51 ? 9.063 -8.656 -6.222 1.00 23.76 51 TYR B CA 1
ATOM 2104 C C . TYR B 1 51 ? 7.938 -7.630 -6.434 1.00 22.00 51 TYR B C 1
ATOM 2105 O O . TYR B 1 51 ? 7.614 -6.836 -5.546 1.00 22.12 51 TYR B O 1
ATOM 2114 N N . MET B 1 52 ? 7.338 -7.647 -7.616 1.00 20.58 52 MET B N 1
ATOM 2115 C CA . MET B 1 52 ? 6.296 -6.665 -7.910 1.00 19.41 52 MET B CA 1
ATOM 2116 C C . MET B 1 52 ? 4.938 -7.018 -7.288 1.00 16.85 52 MET B C 1
ATOM 2117 O O . MET B 1 52 ? 4.053 -6.179 -7.247 1.00 16.80 52 MET B O 1
ATOM 2122 N N . SER B 1 53 ? 4.774 -8.247 -6.808 1.00 13.96 53 SER B N 1
ATOM 2123 C CA . SER B 1 53 ? 3.520 -8.673 -6.209 1.00 13.50 53 SER B CA 1
ATOM 2124 C C . SER B 1 53 ? 3.218 -7.892 -4.926 1.00 13.73 53 SER B C 1
ATOM 2125 O O . SER B 1 53 ? 4.089 -7.626 -4.119 1.00 14.02 53 SER B O 1
ATOM 2128 N N . THR B 1 54 ? 1.957 -7.549 -4.725 1.00 12.84 54 THR B N 1
ATOM 2129 C CA . THR B 1 54 ? 1.590 -6.689 -3.603 1.00 12.09 54 THR B CA 1
ATOM 2130 C C . THR B 1 54 ? 1.866 -7.356 -2.246 1.00 12.17 54 THR B C 1
ATOM 2131 O O . THR B 1 54 ? 1.560 -8.531 -2.029 1.00 12.70 54 THR B O 1
ATOM 2135 N N . SER B 1 55 ? 2.452 -6.578 -1.344 1.00 11.77 55 SER B N 1
ATOM 2136 C CA . SER B 1 55 ? 2.650 -6.949 0.049 1.00 12.08 55 SER B CA 1
ATOM 2137 C C . SER B 1 55 ? 1.400 -7.550 0.691 1.00 11.93 55 SER B C 1
ATOM 2138 O O . SER B 1 55 ? 0.337 -6.919 0.700 1.00 12.70 55 SER B O 1
ATOM 2141 N N . PRO B 1 56 ? 1.518 -8.764 1.254 1.00 11.06 56 PRO B N 1
ATOM 2142 C CA . PRO B 1 56 ? 0.355 -9.326 1.945 1.00 12.00 56 PRO B CA 1
ATOM 2143 C C . PRO B 1 56 ? -0.145 -8.448 3.089 1.00 11.64 56 PRO B C 1
ATOM 2144 O O . PRO B 1 56 ? -1.347 -8.431 3.375 1.00 13.56 56 PRO B O 1
ATOM 2148 N N . LEU B 1 57 ? 0.754 -7.707 3.717 1.00 11.99 57 LEU B N 1
ATOM 2149 C CA . LEU B 1 57 ? 0.347 -6.817 4.810 1.00 12.45 57 LEU B CA 1
ATOM 2150 C C . LEU B 1 57 ? -0.455 -5.651 4.257 1.00 11.60 57 LEU B C 1
ATOM 2151 O O . LEU B 1 57 ? -1.527 -5.327 4.775 1.00 12.65 57 LEU B O 1
ATOM 2156 N N . ALA B 1 58 ? 0.059 -5.016 3.204 1.00 10.71 58 ALA B N 1
ATOM 2157 C CA . ALA B 1 58 ? -0.711 -3.981 2.530 1.00 11.11 58 ALA B CA 1
ATOM 2158 C C . ALA B 1 58 ? -2.054 -4.541 2.074 1.00 11.56 58 ALA B C 1
ATOM 2159 O O . ALA B 1 58 ? -3.092 -3.871 2.197 1.00 11.33 58 ALA B O 1
ATOM 2161 N N . GLY B 1 59 ? -2.044 -5.776 1.578 1.00 11.71 59 GLY B N 1
ATOM 2162 C CA . GLY B 1 59 ? -3.274 -6.444 1.160 1.00 12.48 59 GLY B CA 1
ATOM 2163 C C . GLY B 1 59 ? -4.294 -6.586 2.289 1.00 11.35 59 GLY B C 1
ATOM 2164 O O . GLY B 1 59 ? -5.508 -6.406 2.094 1.00 13.26 59 GLY B O 1
ATOM 2165 N N . GLN B 1 60 ? -3.818 -6.952 3.471 1.00 11.72 60 GLN B N 1
ATOM 2166 C CA . GLN B 1 60 ? -4.688 -7.106 4.629 1.00 11.59 60 GLN B CA 1
ATOM 2167 C C . GLN B 1 60 ? -5.399 -5.805 4.972 1.00 10.82 60 GLN B C 1
ATOM 2168 O O . GLN B 1 60 ? -6.572 -5.820 5.337 1.00 11.77 60 GLN B O 1
ATOM 2174 N N . LEU B 1 61 ? -4.712 -4.679 4.847 1.00 9.66 61 LEU B N 1
ATOM 2175 C CA . LEU B 1 61 ? -5.367 -3.401 5.090 1.00 9.27 61 LEU B CA 1
ATOM 2176 C C . LEU B 1 61 ? -6.363 -3.083 3.972 1.00 8.21 61 LEU B C 1
ATOM 2177 O O . LEU B 1 61 ? -7.485 -2.594 4.231 1.00 9.79 61 LEU B O 1
ATOM 2182 N N . MET B 1 62 ? -5.985 -3.366 2.721 1.00 9.04 62 MET B N 1
ATOM 2183 C CA . MET B 1 62 ? -6.926 -3.178 1.602 1.00 9.94 62 MET B CA 1
ATOM 2184 C C . MET B 1 62 ? -8.224 -3.948 1.841 1.00 9.99 62 MET B C 1
ATOM 2185 O O . MET B 1 62 ? -9.322 -3.410 1.664 1.00 11.01 62 MET B O 1
ATOM 2190 N N . SER B 1 63 ? -8.110 -5.210 2.230 1.00 10.93 63 SER B N 1
ATOM 2191 C CA . SER B 1 63 ? -9.270 -6.038 2.533 1.00 12.53 63 SER B CA 1
ATOM 2192 C C . SER B 1 63 ? -10.119 -5.420 3.639 1.00 11.59 63 SER B C 1
ATOM 2193 O O . SER B 1 63 ? -11.353 -5.314 3.520 1.00 12.89 63 SER B O 1
ATOM 2196 N N . PHE B 1 64 ? -9.456 -5.021 4.722 1.00 12.00 64 PHE B N 1
ATOM 2197 C CA . PHE B 1 64 ? -10.126 -4.407 5.870 1.00 11.11 64 PHE B CA 1
ATOM 2198 C C . PHE B 1 64 ? -10.947 -3.190 5.418 1.00 10.73 64 PHE B C 1
ATOM 2199 O O . PHE B 1 64 ? -12.162 -3.074 5.708 1.00 13.08 64 PHE B O 1
ATOM 2207 N N . VAL B 1 65 ? -10.307 -2.323 4.641 1.00 11.67 65 VAL B N 1
ATOM 2208 C CA . VAL B 1 65 ? -10.930 -1.106 4.152 1.00 12.46 65 VAL B CA 1
ATOM 2209 C C . VAL B 1 65 ? -12.096 -1.443 3.215 1.00 12.49 65 VAL B C 1
ATOM 2210 O O . VAL B 1 65 ? -13.197 -0.877 3.350 1.00 13.93 65 VAL B O 1
ATOM 2214 N N . LEU B 1 66 ? -11.884 -2.365 2.281 1.00 12.62 66 LEU B N 1
ATOM 2215 C CA . LEU B 1 66 ? -12.951 -2.768 1.356 1.00 12.66 66 LEU B CA 1
ATOM 2216 C C . LEU B 1 66 ? -14.193 -3.229 2.107 1.00 14.39 66 LEU B C 1
ATOM 2217 O O . LEU B 1 66 ? -15.320 -2.858 1.745 1.00 15.22 66 LEU B O 1
ATOM 2222 N N . LYS B 1 67 ? -13.989 -4.012 3.160 1.00 15.70 67 LYS B N 1
ATOM 2223 C CA . LYS B 1 67 ? -15.115 -4.517 3.961 1.00 18.40 67 LYS B CA 1
ATOM 2224 C C . LYS B 1 67 ? -15.789 -3.429 4.792 1.00 19.06 67 LYS B C 1
ATOM 2225 O O . LYS B 1 67 ? -17.032 -3.384 4.876 1.00 18.86 67 LYS B O 1
ATOM 2231 N N . LEU B 1 68 ? -14.994 -2.549 5.386 1.00 19.49 68 LEU B N 1
ATOM 2232 C CA . LEU B 1 68 ? -15.511 -1.431 6.159 1.00 21.00 68 LEU B CA 1
ATOM 2233 C C . LEU B 1 68 ? -16.493 -0.585 5.360 1.00 20.57 68 LEU B C 1
ATOM 2234 O O . LEU B 1 68 ? -17.522 -0.145 5.893 1.00 22.29 68 LEU B O 1
ATOM 2239 N N . VAL B 1 69 ? -16.157 -0.326 4.097 1.00 18.81 69 VAL B N 1
ATOM 2240 C CA . VAL B 1 69 ? -16.979 0.545 3.251 1.00 18.24 69 VAL B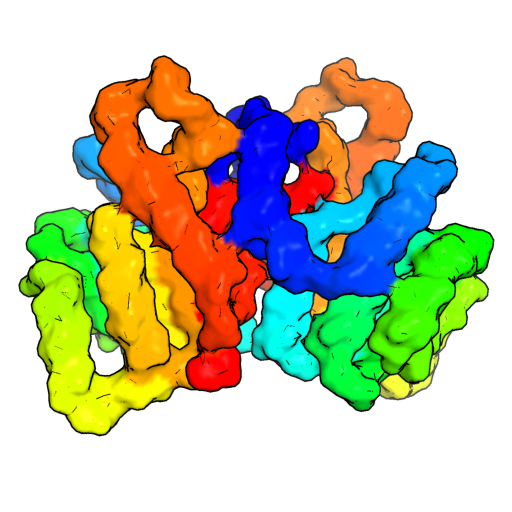 CA 1
ATOM 2241 C C . VAL B 1 69 ? -17.988 -0.245 2.403 1.00 17.27 69 VAL B C 1
ATOM 2242 O O . VAL B 1 69 ? -18.726 0.337 1.605 1.00 15.88 69 VAL B O 1
ATOM 2246 N N . ASN B 1 70 ? -18.003 -1.568 2.567 1.00 16.59 70 ASN B N 1
ATOM 2247 C CA . ASN B 1 70 ? -18.885 -2.420 1.773 1.00 17.95 70 ASN B CA 1
ATOM 2248 C C . ASN B 1 70 ? -18.737 -2.092 0.291 1.00 16.69 70 ASN B C 1
ATOM 2249 O O . ASN B 1 70 ? -19.736 -1.916 -0.433 1.00 17.62 70 ASN B O 1
ATOM 2254 N N . ALA B 1 71 ? -17.475 -2.001 -0.140 1.00 14.68 71 ALA B N 1
ATOM 2255 C CA . ALA B 1 71 ? -17.144 -1.734 -1.536 1.00 12.52 71 ALA B CA 1
ATOM 2256 C C . ALA B 1 71 ? -17.745 -2.838 -2.412 1.00 13.81 71 ALA B C 1
ATOM 2257 O O . ALA B 1 71 ? -17.661 -4.014 -2.073 1.00 14.90 71 ALA B O 1
ATOM 2259 N N . LYS B 1 72 ? -18.312 -2.452 -3.547 1.00 14.99 72 LYS B N 1
ATOM 2260 C CA . LYS B 1 72 ? -18.894 -3.419 -4.472 1.00 16.47 72 LYS B CA 1
ATOM 2261 C C . LYS B 1 72 ? -18.313 -3.280 -5.876 1.00 16.34 72 LYS B C 1
ATOM 2262 O O . LYS B 1 72 ? -17.999 -4.285 -6.523 1.00 18.77 72 LYS B O 1
ATOM 2268 N N . LYS B 1 73 ? -18.134 -2.042 -6.339 1.00 13.85 73 LYS B N 1
ATOM 2269 C CA . LYS B 1 73 ? -17.542 -1.779 -7.644 1.00 12.23 73 LYS B CA 1
ATOM 2270 C C . LYS B 1 73 ? -16.156 -1.177 -7.456 1.00 11.56 73 LYS B C 1
ATOM 2271 O O . LYS B 1 73 ? -16.023 -0.125 -6.856 1.00 11.39 73 LYS B O 1
ATOM 2277 N N . THR B 1 74 ? -15.134 -1.854 -7.957 1.00 11.38 74 THR B N 1
ATOM 2278 C CA . THR B 1 74 ? -13.783 -1.365 -7.786 1.00 10.84 74 THR B CA 1
ATOM 2279 C C . THR B 1 74 ? -13.003 -1.378 -9.082 1.00 11.12 74 THR B C 1
ATOM 2280 O O . THR B 1 74 ? -13.406 -2.015 -10.075 1.00 10.95 74 THR B O 1
ATOM 2284 N N . ILE B 1 75 ? -11.877 -0.663 -9.061 1.00 10.68 75 ILE B N 1
ATOM 2285 C CA . ILE B 1 75 ? -10.993 -0.594 -10.203 1.00 10.09 75 ILE B CA 1
ATOM 2286 C C . ILE B 1 75 ? -9.547 -0.769 -9.753 1.00 10.36 75 ILE B C 1
ATOM 2287 O O . ILE B 1 75 ? -9.163 -0.267 -8.697 1.00 10.46 75 ILE B O 1
ATOM 2292 N N . GLU B 1 76 ? -8.789 -1.529 -10.541 1.00 10.21 76 GLU B N 1
ATOM 2293 C CA . GLU B 1 76 ? -7.358 -1.723 -10.292 1.00 10.23 76 GLU B CA 1
ATOM 2294 C C . GLU B 1 76 ? -6.606 -1.402 -11.554 1.00 11.81 76 GLU B C 1
ATOM 2295 O O . GLU B 1 76 ? -6.917 -1.920 -12.630 1.00 12.47 76 GLU B O 1
ATOM 2301 N N . VAL B 1 77 ? -5.621 -0.532 -11.398 1.00 11.42 77 VAL B N 1
ATOM 2302 C CA . VAL B 1 77 ? -4.702 -0.182 -12.467 1.00 11.49 77 VAL B CA 1
ATOM 2303 C C . VAL B 1 77 ? -3.317 -0.747 -12.131 1.00 12.21 77 VAL B C 1
ATOM 2304 O O . VAL B 1 77 ? -2.651 -0.261 -11.214 1.00 11.86 77 VAL B O 1
ATOM 2308 N N . GLY B 1 78 ? -2.918 -1.806 -12.828 1.00 11.88 78 GLY B N 1
ATOM 2309 C CA . GLY B 1 78 ? -1.652 -2.496 -12.551 1.00 12.65 78 GLY B CA 1
ATOM 2310 C C . GLY B 1 78 ? -1.948 -3.805 -11.849 1.00 12.27 78 GLY B C 1
ATOM 2311 O O . GLY B 1 78 ? -2.072 -3.846 -10.624 1.00 12.96 78 GLY B O 1
ATOM 2312 N N . VAL B 1 79 ? -2.075 -4.866 -12.645 1.00 12.04 79 VAL B N 1
ATOM 2313 C CA . VAL B 1 79 ? -2.542 -6.182 -12.185 1.00 12.50 79 VAL B CA 1
ATOM 2314 C C . VAL B 1 79 ? -1.417 -7.183 -12.003 1.00 12.88 79 VAL B C 1
ATOM 2315 O O . VAL B 1 79 ? -1.425 -7.989 -11.050 1.00 11.26 79 VAL B O 1
ATOM 2319 N N . PHE B 1 80 ? -0.458 -7.143 -12.927 1.00 13.21 80 PHE B N 1
ATOM 2320 C CA . PHE B 1 80 ? 0.686 -8.061 -12.878 1.00 14.36 80 PHE B CA 1
ATOM 2321 C C . PHE B 1 80 ? 0.152 -9.500 -12.728 1.00 14.73 80 PHE B C 1
ATOM 2322 O O . PHE B 1 80 ? -0.763 -9.878 -13.449 1.00 16.16 80 PHE B O 1
ATOM 2330 N N . THR B 1 81 ? 0.684 -10.273 -11.786 1.00 14.02 81 THR B N 1
ATOM 2331 C CA . THR B 1 81 ? 0.291 -11.678 -11.639 1.00 14.53 81 THR B CA 1
ATOM 2332 C C . THR B 1 81 ? -0.959 -11.893 -10.776 1.00 14.33 81 THR B C 1
ATOM 2333 O O . THR B 1 81 ? -1.402 -13.035 -10.581 1.00 14.32 81 THR B O 1
ATOM 2337 N N . GLY B 1 82 ? -1.515 -10.810 -10.235 1.00 13.26 82 GLY B N 1
ATOM 2338 C CA . GLY B 1 82 ? -2.883 -10.854 -9.723 1.00 12.98 82 GLY B CA 1
ATOM 2339 C C . GLY B 1 82 ? -3.141 -10.884 -8.230 1.00 11.87 82 GLY B C 1
ATOM 2340 O O . GLY B 1 82 ? -4.295 -11.036 -7.823 1.00 12.13 82 GLY B O 1
ATOM 2341 N N . TYR B 1 83 ? -2.105 -10.742 -7.409 1.00 11.24 83 TYR B N 1
ATOM 2342 C CA . TYR B 1 83 ? -2.308 -10.876 -5.955 1.00 10.12 83 TYR B CA 1
ATOM 2343 C C . TYR B 1 83 ? -3.308 -9.850 -5.429 1.00 10.16 83 TYR B C 1
ATOM 2344 O O . TYR B 1 83 ? -4.289 -10.208 -4.756 1.00 10.93 83 TYR B O 1
ATOM 2353 N N . SER B 1 84 ? -3.091 -8.566 -5.718 1.00 10.28 84 SER B N 1
ATOM 2354 C CA . SER B 1 84 ? -4.042 -7.570 -5.195 1.00 10.02 84 SER B CA 1
ATOM 2355 C C . SER B 1 84 ? -5.419 -7.719 -5.824 1.00 10.53 84 SER B C 1
ATOM 2356 O O . SER B 1 84 ? -6.445 -7.449 -5.190 1.00 10.99 84 SER B O 1
ATOM 2359 N N . LEU B 1 85 ? -5.451 -8.155 -7.077 1.00 11.10 85 LEU B N 1
ATOM 2360 C CA . LEU B 1 85 ? -6.718 -8.350 -7.765 1.00 11.29 85 LEU B CA 1
ATOM 2361 C C . LEU B 1 85 ? -7.523 -9.469 -7.109 1.00 10.64 85 LEU B C 1
ATOM 2362 O O . LEU B 1 85 ? -8.718 -9.312 -6.836 1.00 11.28 85 LEU B O 1
ATOM 2367 N N . LEU B 1 86 ? -6.882 -10.607 -6.842 1.00 10.07 86 LEU B N 1
ATOM 2368 C CA . LEU B 1 86 ? -7.581 -11.724 -6.200 1.00 11.64 86 LEU B CA 1
ATOM 2369 C C . LEU B 1 86 ? -7.984 -11.374 -4.759 1.00 11.81 86 LEU B C 1
ATOM 2370 O O . LEU B 1 86 ? -9.065 -11.706 -4.296 1.00 12.75 86 LEU B O 1
ATOM 2375 N N . LEU B 1 87 ? -7.097 -10.695 -4.042 1.00 11.25 87 LEU B N 1
ATOM 2376 C CA . LEU B 1 87 ? -7.423 -10.267 -2.686 1.00 11.31 87 LEU B CA 1
ATOM 2377 C C . LEU B 1 87 ? -8.669 -9.387 -2.709 1.00 11.17 87 LEU B C 1
ATOM 2378 O O . LEU B 1 87 ? -9.563 -9.538 -1.884 1.00 11.78 87 LEU B O 1
ATOM 2383 N N . THR B 1 88 ? -8.741 -8.486 -3.678 1.00 11.24 88 THR B N 1
ATOM 2384 C CA . THR B 1 88 ? -9.893 -7.603 -3.802 1.00 10.62 88 THR B CA 1
ATOM 2385 C C . THR B 1 88 ? -11.169 -8.384 -4.129 1.00 11.35 88 THR B C 1
ATOM 2386 O O . THR B 1 88 ? -12.220 -8.175 -3.515 1.00 12.50 88 THR B O 1
ATOM 2390 N N . ALA B 1 89 ? -11.070 -9.295 -5.088 1.00 10.68 89 ALA B N 1
ATOM 2391 C CA . ALA B 1 89 ? -12.231 -10.099 -5.460 1.00 11.83 89 ALA B CA 1
ATOM 2392 C C . ALA B 1 89 ? -12.745 -10.948 -4.289 1.00 13.30 89 ALA B C 1
ATOM 2393 O O . ALA B 1 89 ? -13.942 -11.140 -4.143 1.00 13.90 89 ALA B O 1
ATOM 2395 N N . LEU B 1 90 ? -11.842 -11.459 -3.467 1.00 13.30 90 LEU B N 1
ATOM 2396 C CA . LEU B 1 90 ? -12.237 -12.230 -2.297 1.00 13.90 90 LEU B CA 1
ATOM 2397 C C . LEU B 1 90 ? -12.851 -11.407 -1.185 1.00 14.99 90 LEU B C 1
ATOM 2398 O O . LEU B 1 90 ? -13.566 -11.938 -0.331 1.00 17.17 90 LEU B O 1
ATOM 2403 N N . SER B 1 91 ? -12.583 -10.101 -1.199 1.00 14.36 91 SER B N 1
ATOM 2404 C CA . SER B 1 91 ? -12.994 -9.228 -0.123 1.00 15.73 91 SER B CA 1
ATOM 2405 C C . SER B 1 91 ? -14.400 -8.700 -0.360 1.00 16.78 91 SER B C 1
ATOM 2406 O O . SER B 1 91 ? -15.192 -8.582 0.576 1.00 20.36 91 SER B O 1
ATOM 2409 N N . ILE B 1 92 ? -14.734 -8.437 -1.614 1.00 14.95 92 ILE B N 1
ATOM 2410 C CA . ILE B 1 92 ? -16.035 -7.853 -1.951 1.00 14.54 92 ILE B CA 1
ATOM 2411 C C . ILE B 1 92 ? -17.142 -8.918 -2.100 1.00 15.46 92 ILE B C 1
ATOM 2412 O O . ILE B 1 92 ? -16.852 -10.101 -2.256 1.00 14.99 92 ILE B O 1
ATOM 2417 N N . PRO B 1 93 ? -18.409 -8.488 -2.063 1.00 15.16 93 PRO B N 1
ATOM 2418 C CA . PRO B 1 93 ? -19.526 -9.430 -2.119 1.00 15.26 93 PRO B CA 1
ATOM 2419 C C . PRO B 1 93 ? -19.613 -10.252 -3.399 1.00 15.75 93 PRO B C 1
ATOM 2420 O O . PRO B 1 93 ? -18.974 -9.953 -4.404 1.00 15.67 93 PRO B O 1
ATOM 2424 N N . ASP B 1 94 ? -20.462 -11.280 -3.377 1.00 18.18 94 ASP B N 1
ATOM 2425 C CA . ASP B 1 94 ? -20.602 -12.143 -4.546 1.00 19.50 94 ASP B CA 1
ATOM 2426 C C . ASP B 1 94 ? -20.929 -11.362 -5.815 1.00 18.77 94 ASP B C 1
ATOM 2427 O O . ASP B 1 94 ? -20.500 -11.739 -6.909 1.00 18.07 94 ASP B O 1
ATOM 2432 N N . ASP B 1 95 ? -21.721 -10.295 -5.664 1.00 19.87 95 ASP B N 1
ATOM 2433 C CA . ASP B 1 95 ? -22.115 -9.446 -6.789 1.00 20.85 95 ASP B CA 1
ATOM 2434 C C . ASP B 1 95 ? -21.157 -8.281 -7.068 1.00 20.07 95 ASP B C 1
ATOM 2435 O O . ASP B 1 95 ? -21.472 -7.390 -7.853 1.00 20.51 95 ASP B O 1
ATOM 2440 N N . GLY B 1 96 ? -19.996 -8.283 -6.422 1.00 18.52 96 GLY B N 1
ATOM 2441 C CA . GLY B 1 96 ? -18.980 -7.234 -6.668 1.00 17.80 96 GLY B CA 1
ATOM 2442 C C . GLY B 1 96 ? -18.408 -7.306 -8.075 1.00 16.69 96 GLY B C 1
ATOM 2443 O O . GLY B 1 96 ? -18.306 -8.391 -8.661 1.00 16.50 96 GLY B O 1
ATOM 2444 N N . LYS B 1 97 ? -18.017 -6.155 -8.623 1.00 15.42 97 LYS B N 1
ATOM 2445 C CA . LYS B 1 97 ? -17.445 -6.106 -9.966 1.00 15.50 97 LYS B CA 1
ATOM 2446 C C . LYS B 1 97 ? -16.160 -5.274 -9.990 1.00 14.74 97 LYS B C 1
ATOM 2447 O O . LYS B 1 97 ? -16.153 -4.131 -9.510 1.00 16.01 97 LYS B O 1
ATOM 2453 N N . ILE B 1 98 ? -15.110 -5.832 -10.577 1.00 13.67 98 ILE B N 1
ATOM 2454 C CA . ILE B 1 98 ? -13.804 -5.182 -10.608 1.00 12.92 98 ILE B CA 1
ATOM 2455 C C . ILE B 1 98 ? -13.403 -4.918 -12.048 1.00 13.57 98 ILE B C 1
ATOM 2456 O O . ILE B 1 98 ? -13.524 -5.796 -12.902 1.00 15.72 98 ILE B O 1
ATOM 2461 N N . THR B 1 99 ? -12.951 -3.696 -12.317 1.00 13.22 99 THR B N 1
ATOM 2462 C CA . THR B 1 99 ? -12.376 -3.340 -13.599 1.00 14.08 99 THR B CA 1
ATOM 2463 C C . THR B 1 99 ? -10.863 -3.391 -13.427 1.00 13.93 99 THR B C 1
ATOM 2464 O O . THR B 1 99 ? -10.311 -2.606 -12.650 1.00 13.74 99 THR B O 1
ATOM 2468 N N . ALA B 1 100 ? -10.192 -4.306 -14.125 1.00 12.88 100 ALA B N 1
ATOM 2469 C CA . ALA B 1 100 ? -8.772 -4.563 -13.899 1.00 13.79 100 ALA B CA 1
ATOM 2470 C C . ALA B 1 100 ? -8.005 -4.272 -15.181 1.00 14.13 100 ALA B C 1
ATOM 2471 O O . ALA B 1 100 ? -8.250 -4.907 -16.203 1.00 14.28 100 ALA B O 1
ATOM 2473 N N . ILE B 1 101 ? -7.087 -3.303 -15.119 1.00 13.83 101 ILE B N 1
ATOM 2474 C CA . ILE B 1 101 ? -6.384 -2.775 -16.290 1.00 13.47 101 ILE B CA 1
ATOM 2475 C C . ILE B 1 101 ? -4.884 -3.062 -16.210 1.00 13.71 101 ILE B C 1
ATOM 2476 O O . ILE B 1 101 ? -4.244 -2.768 -15.208 1.00 13.37 101 ILE B O 1
ATOM 2481 N N . ASP B 1 102 ? -4.332 -3.639 -17.273 1.00 13.64 102 ASP B N 1
ATOM 2482 C CA . ASP B 1 102 ? -2.897 -3.866 -17.378 1.00 14.85 102 ASP B CA 1
ATOM 2483 C C . ASP B 1 102 ? -2.614 -4.106 -18.849 1.00 16.59 102 ASP B C 1
ATOM 2484 O O . ASP B 1 102 ? -3.484 -4.626 -19.570 1.00 16.41 102 ASP B O 1
ATOM 2489 N N . PHE B 1 103 ? -1.426 -3.726 -19.310 1.00 19.11 103 PHE B N 1
ATOM 2490 C CA . PHE B 1 103 ? -1.068 -4.060 -20.689 1.00 21.92 103 PHE B CA 1
ATOM 2491 C C . PHE B 1 103 ? -0.349 -5.407 -20.839 1.00 22.67 103 PHE B C 1
ATOM 2492 O O . PHE B 1 103 ? 0.026 -5.792 -21.947 1.00 23.75 103 PHE B O 1
ATOM 2500 N N . ASP B 1 104 ? -0.212 -6.140 -19.734 1.00 21.95 104 ASP B N 1
ATOM 2501 C CA . ASP B 1 104 ? 0.529 -7.405 -19.720 1.00 22.45 104 ASP B CA 1
ATOM 2502 C C . ASP B 1 104 ? -0.388 -8.589 -19.427 1.00 22.99 104 ASP B C 1
ATOM 2503 O O . ASP B 1 104 ? -0.633 -8.934 -18.269 1.00 22.40 104 ASP B O 1
ATOM 2508 N N . ARG B 1 105 ? -0.881 -9.214 -20.493 1.00 24.11 105 ARG B N 1
ATOM 2509 C CA . ARG B 1 105 ? -1.781 -10.356 -20.389 1.00 25.23 105 ARG B CA 1
ATOM 2510 C C . ARG B 1 105 ? -1.059 -11.609 -19.903 1.00 24.79 105 ARG B C 1
ATOM 2511 O O . ARG B 1 105 ? -1.646 -12.418 -19.176 1.00 24.53 105 ARG B O 1
ATOM 2519 N N . GLU B 1 106 ? 0.210 -11.763 -20.290 1.00 25.36 106 GLU B N 1
ATOM 2520 C CA . GLU B 1 106 ? 1.000 -12.932 -19.894 1.00 26.21 106 GLU B CA 1
ATOM 2521 C C . GLU B 1 106 ? 1.116 -13.014 -18.372 1.00 24.72 106 GLU B C 1
ATOM 2522 O O . GLU B 1 106 ? 0.953 -14.075 -17.784 1.00 25.22 106 GLU B O 1
ATOM 2528 N N . ALA B 1 107 ? 1.381 -11.877 -17.736 1.00 22.48 107 ALA B N 1
ATOM 2529 C CA . ALA B 1 107 ? 1.494 -11.833 -16.281 1.00 20.68 107 ALA B CA 1
ATOM 2530 C C . ALA B 1 107 ? 0.169 -12.196 -15.610 1.00 20.19 107 ALA B C 1
ATOM 2531 O O . ALA B 1 107 ? 0.142 -12.955 -14.644 1.00 19.47 107 ALA B O 1
ATOM 2533 N N . TYR B 1 108 ? -0.924 -11.651 -16.130 1.00 19.14 108 TYR B N 1
ATOM 2534 C CA . TYR B 1 108 ? -2.255 -11.965 -15.620 1.00 19.67 108 TYR B CA 1
ATOM 2535 C C . TYR B 1 108 ? -2.527 -13.466 -15.662 1.00 20.29 108 TYR B C 1
ATOM 2536 O O . TYR B 1 108 ? -3.090 -14.024 -14.726 1.00 20.18 108 TYR B O 1
ATOM 2545 N N . GLU B 1 109 ? -2.118 -14.107 -16.753 1.00 21.33 109 GLU B N 1
ATOM 2546 C CA . GLU B 1 109 ? -2.312 -15.547 -16.922 1.00 22.67 109 GLU B CA 1
ATOM 2547 C C . GLU B 1 109 ? -1.572 -16.413 -15.900 1.00 22.26 109 GLU B C 1
ATOM 2548 O O . GLU B 1 109 ? -1.880 -17.603 -15.744 1.00 22.60 109 GLU B O 1
ATOM 2554 N N A ILE B 1 110 ? -0.620 -15.818 -15.190 0.50 22.01 110 ILE B N 1
ATOM 2555 N N B ILE B 1 110 ? -0.595 -15.830 -15.212 0.50 21.81 110 ILE B N 1
ATOM 2556 C CA A ILE B 1 110 ? 0.073 -16.525 -14.120 0.50 21.76 110 ILE B CA 1
ATOM 2557 C CA B ILE B 1 110 ? 0.067 -16.534 -14.122 0.50 21.42 110 ILE B CA 1
ATOM 2558 C C A ILE B 1 110 ? -0.814 -16.698 -12.886 0.50 21.40 110 ILE B C 1
ATOM 2559 C C B ILE B 1 110 ? -0.910 -16.746 -12.964 0.50 21.24 110 ILE B C 1
ATOM 2560 O O A ILE B 1 110 ? -0.752 -17.724 -12.208 0.50 21.44 110 ILE B O 1
ATOM 2561 O O B ILE B 1 110 ? -1.012 -17.846 -12.421 0.50 21.46 110 ILE B O 1
ATOM 2570 N N . GLY B 1 111 ? -1.637 -15.692 -12.600 1.00 20.58 111 GLY B N 1
ATOM 2571 C CA . GLY B 1 111 ? -2.566 -15.755 -11.461 1.00 19.89 111 GLY B CA 1
ATOM 2572 C C . GLY B 1 111 ? -3.984 -16.191 -11.805 1.00 18.14 111 GLY B C 1
ATOM 2573 O O . GLY B 1 111 ? -4.759 -16.598 -10.935 1.00 16.46 111 GLY B O 1
ATOM 2574 N N . LEU B 1 112 ? -4.348 -16.098 -13.074 1.00 18.24 112 LEU B N 1
ATOM 2575 C CA . LEU B 1 112 ? -5.698 -16.460 -13.471 1.00 18.36 112 LEU B CA 1
ATOM 2576 C C . LEU B 1 112 ? -6.197 -17.845 -12.981 1.00 18.04 112 LEU B C 1
ATOM 2577 O O . LEU B 1 112 ? -7.345 -17.981 -12.575 1.00 17.91 112 LEU B O 1
ATOM 2582 N N . PRO B 1 113 ? -5.340 -18.877 -13.014 1.00 18.11 113 PRO B N 1
ATOM 2583 C CA . PRO B 1 113 ? -5.803 -20.187 -12.539 1.00 18.64 113 PRO B CA 1
ATOM 2584 C C . PRO B 1 113 ? -6.281 -20.151 -11.085 1.00 18.33 113 PRO B C 1
ATOM 2585 O O . PRO B 1 113 ? -7.240 -20.832 -10.722 1.00 18.18 113 PRO B O 1
ATOM 2589 N N . PHE B 1 114 ? -5.643 -19.323 -10.262 1.00 17.76 114 PHE B N 1
ATOM 2590 C CA . PHE B 1 114 ? -5.999 -19.246 -8.861 1.00 17.49 114 PHE B CA 1
ATOM 2591 C C . PHE B 1 114 ? -7.277 -18.436 -8.644 1.00 16.67 114 PHE B C 1
ATOM 2592 O O . PHE B 1 114 ? -8.097 -18.748 -7.776 1.00 15.60 114 PHE B O 1
ATOM 2600 N N . ILE B 1 115 ? -7.455 -17.414 -9.469 1.00 16.38 115 ILE B N 1
ATOM 2601 C CA . ILE B 1 115 ? -8.689 -16.659 -9.497 1.00 17.16 115 ILE B CA 1
ATOM 2602 C C . ILE B 1 115 ? -9.872 -17.585 -9.849 1.00 17.26 115 ILE B C 1
ATOM 2603 O O . ILE B 1 115 ? -10.954 -17.497 -9.276 1.00 17.03 115 ILE B O 1
ATOM 2608 N N . ARG B 1 116 ? -9.645 -18.482 -10.793 1.00 18.58 116 ARG B N 1
ATOM 2609 C CA . ARG B 1 116 ? -10.677 -19.437 -11.198 1.00 19.80 116 ARG B CA 1
ATOM 2610 C C . ARG B 1 116 ? -11.008 -20.448 -10.092 1.00 20.09 116 ARG B C 1
ATOM 2611 O O . ARG B 1 116 ? -12.174 -20.675 -9.764 1.00 20.13 116 ARG B O 1
ATOM 2619 N N . LYS B 1 117 ? -9.980 -21.036 -9.497 1.00 19.97 117 LYS B N 1
ATOM 2620 C CA . LYS B 1 117 ? -10.179 -21.987 -8.413 1.00 19.85 117 LYS B CA 1
ATOM 2621 C C . LYS B 1 117 ? -10.868 -21.365 -7.216 1.00 18.95 117 LYS B C 1
ATOM 2622 O O . LYS B 1 117 ? -11.594 -22.042 -6.475 1.00 18.99 117 LYS B O 1
ATOM 2628 N N . ALA B 1 118 ? -10.660 -20.065 -7.030 1.00 18.19 118 ALA B N 1
ATOM 2629 C CA . ALA B 1 118 ? -11.263 -19.365 -5.914 1.00 18.22 118 ALA B CA 1
ATOM 2630 C C . ALA B 1 118 ? -12.735 -19.058 -6.156 1.00 18.37 118 ALA B C 1
ATOM 2631 O O . ALA B 1 118 ? -13.436 -18.610 -5.244 1.00 19.06 118 ALA B O 1
ATOM 2633 N N . GLY B 1 119 ? -13.183 -19.278 -7.389 1.00 18.37 119 GLY B N 1
ATOM 2634 C CA . GLY B 1 119 ? -14.576 -19.062 -7.764 1.00 19.47 119 GLY B CA 1
ATOM 2635 C C . GLY B 1 119 ? -14.972 -17.611 -7.952 1.00 19.27 119 GLY B C 1
ATOM 2636 O O . GLY B 1 119 ? -16.149 -17.269 -7.832 1.00 19.70 119 GLY B O 1
ATOM 2637 N N . VAL B 1 120 ? -14.001 -16.744 -8.250 1.00 18.84 120 VAL B N 1
ATOM 2638 C CA . VAL B 1 120 ? -14.295 -15.317 -8.385 1.00 18.33 120 VAL B CA 1
ATOM 2639 C C . VAL B 1 120 ? -13.960 -14.685 -9.750 1.00 17.55 120 VAL B C 1
ATOM 2640 O O . VAL B 1 120 ? -14.022 -13.463 -9.885 1.00 16.69 120 VAL B O 1
ATOM 2644 N N . GLU B 1 121 ? -13.636 -15.483 -10.769 1.00 17.67 121 GLU B N 1
ATOM 2645 C CA . GLU B 1 121 ? -13.362 -14.904 -12.094 1.00 18.11 121 GLU B CA 1
ATOM 2646 C C . GLU B 1 121 ? -14.541 -14.061 -12.578 1.00 17.74 121 GLU B C 1
ATOM 2647 O O . GLU B 1 121 ? -14.342 -13.066 -13.278 1.00 18.19 121 GLU B O 1
ATOM 2653 N N . HIS B 1 122 ? -15.761 -14.464 -12.201 1.00 17.48 122 HIS B N 1
ATOM 2654 C CA . HIS B 1 122 ? -16.982 -13.784 -12.661 1.00 17.56 122 HIS B CA 1
ATOM 2655 C C . HIS B 1 122 ? -17.024 -12.319 -12.266 1.00 17.65 122 HIS B C 1
ATOM 2656 O O . HIS B 1 122 ? -17.750 -11.522 -12.863 1.00 19.37 122 HIS B O 1
ATOM 2663 N N . LYS B 1 123 ? -16.240 -11.971 -11.253 1.00 16.95 123 LYS B N 1
ATOM 2664 C CA . LYS B 1 123 ? -16.205 -10.595 -10.748 1.00 16.89 123 LYS B CA 1
ATOM 2665 C C . LYS B 1 123 ? -15.291 -9.672 -11.533 1.00 16.75 123 LYS B C 1
ATOM 2666 O O . LYS B 1 123 ? -15.330 -8.456 -11.330 1.00 17.63 123 LYS B O 1
ATOM 2672 N N . ILE B 1 124 ? -14.442 -10.239 -12.386 1.00 15.63 124 ILE B N 1
ATOM 2673 C CA . ILE B 1 124 ? -13.327 -9.500 -12.949 1.00 15.83 124 ILE B CA 1
ATOM 2674 C C . ILE B 1 124 ? -13.484 -9.238 -14.442 1.00 16.43 124 ILE B C 1
ATOM 2675 O O . ILE B 1 124 ? -13.752 -10.158 -15.222 1.00 16.75 124 ILE B O 1
ATOM 2680 N N . ASN B 1 125 ? -13.353 -7.967 -14.817 1.00 16.52 125 ASN B N 1
ATOM 2681 C CA . ASN B 1 125 ? -13.253 -7.567 -16.207 1.00 16.63 125 ASN B CA 1
ATOM 2682 C C . ASN B 1 125 ? -11.832 -7.115 -16.479 1.00 15.75 125 ASN B C 1
ATOM 2683 O O . ASN B 1 125 ? -11.435 -5.994 -16.124 1.00 15.55 125 ASN B O 1
ATOM 2688 N N . PHE B 1 126 ? -11.044 -7.994 -17.076 1.00 15.32 126 PHE B N 1
ATOM 2689 C CA . PHE B 1 126 ? -9.664 -7.648 -17.368 1.00 15.66 126 PHE B CA 1
ATOM 2690 C C . PHE B 1 126 ? -9.595 -6.924 -18.695 1.00 16.11 126 PHE B C 1
ATOM 2691 O O . PHE B 1 126 ? -10.060 -7.444 -19.721 1.00 17.02 126 PHE B O 1
ATOM 2699 N N . ILE B 1 127 ? -9.048 -5.710 -18.651 1.00 15.44 127 ILE B N 1
ATOM 2700 C CA . ILE B 1 127 ? -8.933 -4.845 -19.811 1.00 15.47 127 ILE B CA 1
ATOM 2701 C C . ILE B 1 127 ? -7.455 -4.748 -20.171 1.00 16.02 127 ILE B C 1
ATOM 2702 O O . ILE B 1 127 ? -6.660 -4.167 -19.427 1.00 15.90 127 ILE B O 1
ATOM 2707 N N . GLU B 1 128 ? -7.085 -5.387 -21.279 1.00 16.14 128 GLU B N 1
ATOM 2708 C CA . GLU B 1 128 ? -5.710 -5.387 -21.745 1.00 17.00 128 GLU B CA 1
ATOM 2709 C C . GLU B 1 128 ? -5.496 -4.123 -22.564 1.00 16.61 128 GLU B C 1
ATOM 2710 O O . GLU B 1 128 ? -5.966 -4.016 -23.702 1.00 16.25 128 GLU B O 1
ATOM 2716 N N . SER B 1 129 ? -4.805 -3.156 -21.969 1.00 16.46 129 SER B N 1
ATOM 2717 C CA . SER B 1 129 ? -4.704 -1.816 -22.539 1.00 16.31 129 SER B CA 1
ATOM 2718 C C . SER B 1 129 ? -3.670 -0.972 -21.829 1.00 16.75 129 SER B C 1
ATOM 2719 O O . SER B 1 129 ? -3.351 -1.208 -20.666 1.00 16.93 129 SER B O 1
ATOM 2722 N N . ASP B 1 130 ? -3.163 0.029 -22.538 1.00 16.92 130 ASP B N 1
ATOM 2723 C CA . ASP B 1 130 ? -2.497 1.129 -21.884 1.00 16.77 130 ASP B CA 1
ATOM 2724 C C . ASP B 1 130 ? -3.468 1.703 -20.859 1.00 15.97 130 ASP B C 1
ATOM 2725 O O . ASP B 1 130 ? -4.664 1.860 -21.118 1.00 14.74 130 ASP B O 1
ATOM 2730 N N . ALA B 1 131 ? -2.963 2.027 -19.681 1.00 15.57 131 ALA B N 1
ATOM 2731 C CA . ALA B 1 131 ? -3.842 2.465 -18.603 1.00 14.78 131 ALA B CA 1
ATOM 2732 C C . ALA B 1 131 ? -4.507 3.811 -18.876 1.00 14.69 131 ALA B C 1
ATOM 2733 O O . ALA B 1 131 ? -5.719 3.982 -18.635 1.00 14.30 131 ALA B O 1
ATOM 2735 N N . MET B 1 132 ? -3.744 4.785 -19.368 1.00 15.20 132 MET B N 1
ATOM 2736 C CA . MET B 1 132 ? -4.363 6.083 -19.596 1.00 15.48 132 MET B CA 1
ATOM 2737 C C . MET B 1 132 ? -5.501 5.981 -20.623 1.00 15.20 132 MET B C 1
ATOM 2738 O O . MET B 1 132 ? -6.569 6.571 -20.441 1.00 15.24 132 MET B O 1
ATOM 2743 N N . LEU B 1 133 ? -5.262 5.231 -21.692 1.00 15.60 133 LEU B N 1
ATOM 2744 C CA . LEU B 1 133 ? -6.309 5.044 -22.701 1.00 15.32 133 LEU B CA 1
ATOM 2745 C C . LEU B 1 133 ? -7.554 4.413 -22.087 1.00 14.53 133 LEU B C 1
ATOM 2746 O O . LEU B 1 133 ? -8.673 4.862 -22.334 1.00 14.84 133 LEU B O 1
ATOM 2751 N N . ALA B 1 134 ? -7.352 3.377 -21.285 1.00 14.13 134 ALA B N 1
ATOM 2752 C CA . ALA B 1 134 ? -8.471 2.675 -20.659 1.00 14.16 134 ALA B CA 1
ATOM 2753 C C . ALA B 1 134 ? -9.250 3.590 -19.728 1.00 14.78 134 ALA B C 1
ATOM 2754 O O . ALA B 1 134 ? -10.484 3.623 -19.744 1.00 15.31 134 ALA B O 1
ATOM 2756 N N . LEU B 1 135 ? -8.537 4.341 -18.896 1.00 13.79 135 LEU B N 1
ATOM 2757 C CA . LEU B 1 135 ? -9.215 5.214 -17.951 1.00 13.53 135 LEU B CA 1
ATOM 2758 C C . LEU B 1 135 ? -9.987 6.327 -18.673 1.00 14.24 135 LEU B C 1
ATOM 2759 O O . LEU B 1 135 ? -11.131 6.626 -18.339 1.00 14.81 135 LEU B O 1
ATOM 2764 N N . ASP B 1 136 ? -9.363 6.939 -19.668 1.00 15.49 136 ASP B N 1
ATOM 2765 C CA . ASP B 1 136 ? -10.052 8.001 -20.397 1.00 16.15 136 ASP B CA 1
ATOM 2766 C C . ASP B 1 136 ? -11.244 7.461 -21.189 1.00 16.37 136 ASP B C 1
ATOM 2767 O O . ASP B 1 136 ? -12.276 8.119 -21.286 1.00 16.51 136 ASP B O 1
ATOM 2772 N N . ASN B 1 137 ? -11.094 6.252 -21.721 1.00 16.06 137 ASN B N 1
ATOM 2773 C CA . ASN B 1 137 ? -12.190 5.577 -22.401 1.00 17.02 137 ASN B CA 1
ATOM 2774 C C . ASN B 1 137 ? -13.366 5.339 -21.453 1.00 17.34 137 ASN B C 1
ATOM 2775 O O . ASN B 1 137 ? -14.502 5.598 -21.805 1.00 17.88 137 ASN B O 1
ATOM 2780 N N . LEU B 1 138 ? -13.095 4.891 -20.229 1.00 16.92 138 LEU B N 1
ATOM 2781 C CA . LEU B 1 138 ? -14.153 4.673 -19.250 1.00 17.53 138 LEU B CA 1
ATOM 2782 C C . LEU B 1 138 ? -14.908 5.975 -18.930 1.00 17.96 138 LEU B C 1
ATOM 2783 O O . LEU B 1 138 ? -16.121 5.971 -18.669 1.00 18.14 138 LEU B O 1
ATOM 2788 N N . LEU B 1 139 ? -14.184 7.088 -18.933 1.00 18.70 139 LEU B N 1
ATOM 2789 C CA . LEU B 1 139 ? -14.776 8.376 -18.586 1.00 19.90 139 LEU B CA 1
ATOM 2790 C C . LEU B 1 139 ? -15.655 8.956 -19.693 1.00 21.91 139 LEU B C 1
ATOM 2791 O O . LEU B 1 139 ? -16.260 10.009 -19.517 1.00 22.87 139 LEU B O 1
ATOM 2796 N N . GLN B 1 140 ? -15.722 8.267 -20.828 1.00 24.37 140 GLN B N 1
ATOM 2797 C CA . GLN B 1 140 ? -16.713 8.605 -21.849 1.00 27.05 140 GLN B CA 1
ATOM 2798 C C . GLN B 1 140 ? -18.060 8.015 -21.440 1.00 28.15 140 GLN B C 1
ATOM 2799 O O . GLN B 1 140 ? -18.147 6.860 -21.024 1.00 28.59 140 GLN B O 1
ATOM 2805 N N . GLY B 1 141 ? -19.114 8.817 -21.529 1.00 28.91 141 GLY B N 1
ATOM 2806 C CA . GLY B 1 141 ? -20.437 8.346 -21.120 1.00 29.33 141 GLY B CA 1
ATOM 2807 C C . GLY B 1 141 ? -20.636 8.443 -19.620 1.00 29.97 141 GLY B C 1
ATOM 2808 O O . GLY B 1 141 ? -19.819 9.038 -18.920 1.00 29.91 141 GLY B O 1
ATOM 2809 N N . GLN B 1 142 ? -21.715 7.845 -19.119 1.00 30.94 142 GLN B N 1
ATOM 2810 C CA . GLN B 1 142 ? -22.135 8.062 -17.733 1.00 31.63 142 GLN B CA 1
ATOM 2811 C C . GLN B 1 142 ? -22.045 6.846 -16.820 1.00 31.28 142 GLN B C 1
ATOM 2812 O O . GLN B 1 142 ? -22.249 6.969 -15.616 1.00 31.86 142 GLN B O 1
ATOM 2818 N N . GLU B 1 143 ? -21.756 5.670 -17.369 1.00 30.58 143 GLU B N 1
ATOM 2819 C CA . GLU B 1 143 ? -21.784 4.470 -16.537 1.00 29.78 143 GLU B CA 1
ATOM 2820 C C . GLU B 1 143 ? -20.554 4.278 -15.641 1.00 28.13 143 GLU B C 1
ATOM 2821 O O . GLU B 1 143 ? -20.596 3.490 -14.694 1.00 28.93 143 GLU B O 1
ATOM 2827 N N . SER B 1 144 ? -19.470 5.003 -15.909 1.00 25.94 144 SER B N 1
ATOM 2828 C CA . SER B 1 144 ? -18.257 4.833 -15.098 1.00 23.96 144 SER B CA 1
ATOM 2829 C C . SER B 1 144 ? -17.967 5.986 -14.137 1.00 22.34 144 SER B C 1
ATOM 2830 O O . SER B 1 144 ? -17.650 5.752 -12.977 1.00 21.06 144 SER B O 1
ATOM 2833 N N . GLU B 1 145 ? -18.076 7.220 -14.618 1.00 21.75 145 GLU B N 1
ATOM 2834 C CA . GLU B 1 145 ? -17.749 8.387 -13.794 1.00 21.74 145 GLU B CA 1
ATOM 2835 C C . GLU B 1 145 ? -18.502 8.385 -12.470 1.00 20.43 145 GLU B C 1
ATOM 2836 O O . GLU B 1 145 ? -19.711 8.182 -12.435 1.00 20.02 145 GLU B O 1
ATOM 2842 N N . GLY B 1 146 ? -17.783 8.592 -11.369 1.00 18.70 146 GLY B N 1
ATOM 2843 C CA . GLY B 1 146 ? -18.400 8.639 -10.050 1.00 17.05 146 GLY B CA 1
ATOM 2844 C C . GLY B 1 146 ? -19.056 7.350 -9.584 1.00 17.30 146 GLY B C 1
ATOM 2845 O O . GLY B 1 146 ? -19.859 7.359 -8.653 1.00 18.43 146 GLY B O 1
ATOM 2846 N N . SER B 1 147 ? -18.696 6.233 -10.208 1.00 17.04 147 SER B N 1
ATOM 2847 C CA . SER B 1 147 ? -19.349 4.955 -9.923 1.00 16.30 147 SER B CA 1
ATOM 2848 C C . SER B 1 147 ? -18.573 3.973 -9.056 1.00 15.24 147 SER B C 1
ATOM 2849 O O . SER B 1 147 ? -19.148 3.009 -8.547 1.00 14.83 147 SER B O 1
ATOM 2852 N N . TYR B 1 148 ? -17.275 4.203 -8.897 1.00 13.56 148 TYR B N 1
ATOM 2853 C CA . TYR B 1 148 ? -16.421 3.216 -8.230 1.00 12.69 148 TYR B CA 1
ATOM 2854 C C . TYR B 1 148 ? -16.345 3.499 -6.738 1.00 12.59 148 TYR B C 1
ATOM 2855 O O . TYR B 1 148 ? -16.272 4.663 -6.303 1.00 12.61 148 TYR B O 1
ATOM 2864 N N . ASP B 1 149 ? -16.367 2.429 -5.954 1.00 11.23 149 ASP B N 1
ATOM 2865 C CA . ASP B 1 149 ? -16.251 2.524 -4.501 1.00 11.13 149 ASP B CA 1
ATOM 2866 C C . ASP B 1 149 ? -14.810 2.618 -4.007 1.00 10.71 149 ASP B C 1
ATOM 2867 O O . ASP B 1 149 ? -14.545 3.190 -2.944 1.00 10.73 149 ASP B O 1
ATOM 2872 N N . PHE B 1 150 ? -13.894 2.065 -4.802 1.00 10.24 150 PHE B N 1
ATOM 2873 C CA . PHE B 1 150 ? -12.505 1.860 -4.395 1.00 10.40 150 PHE B CA 1
ATOM 2874 C C . PHE B 1 150 ? -11.691 1.771 -5.665 1.00 9.34 150 PHE B C 1
ATOM 2875 O O . PHE B 1 150 ? -12.075 1.088 -6.612 1.00 10.33 150 PHE B O 1
ATOM 2883 N N . GLY B 1 151 ? -10.510 2.390 -5.648 1.00 9.45 151 GLY B N 1
ATOM 2884 C CA . GLY B 1 151 ? -9.563 2.244 -6.738 1.00 10.17 151 GLY B CA 1
ATOM 2885 C C . GLY B 1 151 ? -8.190 1.944 -6.175 1.00 10.24 151 GLY B C 1
ATOM 2886 O O . GLY B 1 151 ? -7.788 2.498 -5.139 1.00 9.54 151 GLY B O 1
ATOM 2887 N N . PHE B 1 152 ? -7.463 1.090 -6.878 1.00 9.26 152 PHE B N 1
ATOM 2888 C CA . PHE B 1 152 ? -6.072 0.794 -6.519 1.00 9.06 152 PHE B CA 1
ATOM 2889 C C . PHE B 1 152 ? -5.174 1.127 -7.700 1.00 10.51 152 PHE B C 1
ATOM 2890 O O . PHE B 1 152 ? -5.310 0.543 -8.780 1.00 10.68 152 PHE B O 1
ATOM 2898 N N . VAL B 1 153 ? -4.282 2.092 -7.492 1.00 8.86 153 VAL B N 1
ATOM 2899 C CA . VAL B 1 153 ? -3.321 2.499 -8.517 1.00 10.28 153 VAL B CA 1
ATOM 2900 C C . VAL B 1 153 ? -1.960 1.907 -8.188 1.00 10.97 153 VAL B C 1
ATOM 2901 O O . VAL B 1 153 ? -1.377 2.234 -7.169 1.00 10.13 153 VAL B O 1
ATOM 2905 N N . ASP B 1 154 ? -1.502 1.001 -9.046 1.00 10.65 154 ASP B N 1
ATOM 2906 C CA . ASP B 1 154 ? -0.258 0.28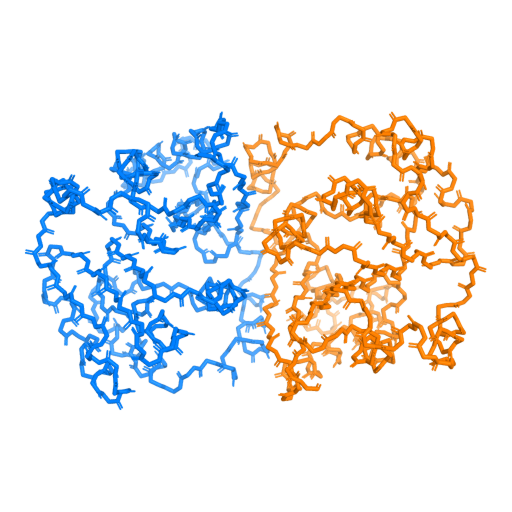1 -8.823 1.00 10.89 154 ASP B CA 1
ATOM 2907 C C . ASP B 1 154 ? 0.425 -0.052 -10.152 1.00 11.72 154 ASP B C 1
ATOM 2908 O O . ASP B 1 154 ? 0.975 -1.130 -10.322 1.00 12.51 154 ASP B O 1
ATOM 2913 N N . ALA B 1 155 ? 0.381 0.883 -11.099 1.00 12.63 155 ALA B N 1
ATOM 2914 C CA . ALA B 1 155 ? 0.976 0.654 -12.405 1.00 13.38 155 ALA B CA 1
ATOM 2915 C C . ALA B 1 155 ? 2.314 1.396 -12.477 1.00 14.37 155 ALA B C 1
ATOM 2916 O O . ALA B 1 155 ? 3.132 1.303 -11.549 1.00 14.64 155 ALA B O 1
ATOM 2918 N N . ASP B 1 156 ? 2.539 2.117 -13.570 1.00 14.22 156 ASP B N 1
ATOM 2919 C CA . ASP B 1 156 ? 3.806 2.814 -13.789 1.00 14.40 156 ASP B CA 1
ATOM 2920 C C . ASP B 1 156 ? 3.869 4.094 -12.956 1.00 13.44 156 ASP B C 1
ATOM 2921 O O . ASP B 1 156 ? 3.055 4.995 -13.138 1.00 14.01 156 ASP B O 1
ATOM 2926 N N . LYS B 1 157 ? 4.837 4.159 -12.032 1.00 13.67 157 LYS B N 1
ATOM 2927 C CA . LYS B 1 157 ? 4.855 5.245 -11.051 1.00 13.16 157 LYS B CA 1
ATOM 2928 C C . LYS B 1 157 ? 4.953 6.658 -11.647 1.00 13.63 157 LYS B C 1
ATOM 2929 O O . LYS B 1 157 ? 4.354 7.590 -11.108 1.00 14.20 157 LYS B O 1
ATOM 2935 N N . PRO B 1 158 ? 5.708 6.842 -12.752 1.00 15.04 158 PRO B N 1
ATOM 2936 C CA . PRO B 1 158 ? 5.757 8.197 -13.307 1.00 15.58 158 PRO B CA 1
ATOM 2937 C C . PRO B 1 158 ? 4.400 8.737 -13.777 1.00 15.71 158 PRO B C 1
ATOM 2938 O O . PRO B 1 158 ? 4.241 9.950 -13.978 1.00 17.11 158 PRO B O 1
ATOM 2942 N N . ASN B 1 159 ? 3.425 7.846 -13.957 1.00 14.56 159 ASN B N 1
ATOM 2943 C CA . ASN B 1 159 ? 2.096 8.271 -14.385 1.00 14.38 159 ASN B CA 1
ATOM 2944 C C . ASN B 1 159 ? 1.087 8.389 -13.243 1.00 13.61 159 ASN B C 1
ATOM 2945 O O . ASN B 1 159 ? -0.065 8.752 -13.482 1.00 13.49 159 ASN B O 1
ATOM 2950 N N . TYR B 1 160 ? 1.497 8.131 -12.001 1.00 12.07 160 TYR B N 1
ATOM 2951 C CA . TYR B 1 160 ? 0.540 8.199 -10.875 1.00 12.07 160 TYR B CA 1
ATOM 2952 C C . TYR B 1 160 ? -0.219 9.533 -10.776 1.00 12.54 160 TYR B C 1
ATOM 2953 O O . TYR B 1 160 ? -1.409 9.567 -10.471 1.00 13.28 160 TYR B O 1
ATOM 2962 N N . ILE B 1 161 ? 0.458 10.655 -10.979 1.00 12.96 161 ILE B N 1
ATOM 2963 C CA . ILE B 1 161 ? -0.237 11.927 -10.837 1.00 13.77 161 ILE B CA 1
ATOM 2964 C C . ILE B 1 161 ? -1.346 12.052 -11.883 1.00 12.87 161 ILE B C 1
ATOM 2965 O O . ILE B 1 161 ? -2.472 12.490 -11.586 1.00 13.79 161 ILE B O 1
ATOM 2970 N N . LYS B 1 162 ? -1.044 11.643 -13.108 1.00 14.08 162 LYS B N 1
ATOM 2971 C CA . LYS B 1 162 ? -2.058 11.659 -14.155 1.00 14.93 162 LYS B CA 1
ATOM 2972 C C . LYS B 1 162 ? -3.214 10.704 -13.839 1.00 14.91 162 LYS B C 1
ATOM 2973 O O . LYS B 1 162 ? -4.373 11.035 -14.072 1.00 14.79 162 LYS B O 1
ATOM 2979 N N . TYR B 1 163 ? -2.896 9.538 -13.286 1.00 14.11 163 TYR B N 1
ATOM 2980 C CA . TYR B 1 163 ? -3.935 8.568 -12.915 1.00 13.56 163 TYR B CA 1
ATOM 2981 C C . TYR B 1 163 ? -4.824 9.163 -11.833 1.00 13.08 163 TYR B C 1
ATOM 2982 O O . TYR B 1 163 ? -6.043 8.990 -11.857 1.00 13.93 163 TYR B O 1
ATOM 2991 N N . HIS B 1 164 ? -4.218 9.856 -10.866 1.00 13.02 164 HIS B N 1
ATOM 2992 C CA . HIS B 1 164 ? -4.965 10.517 -9.788 1.00 12.79 164 HIS B CA 1
ATOM 2993 C C . HIS B 1 164 ? -6.073 11.399 -10.364 1.00 13.63 164 HIS B C 1
ATOM 2994 O O . HIS B 1 164 ? -7.191 11.388 -9.862 1.00 12.20 164 HIS B O 1
ATOM 3001 N N . GLU B 1 165 ? -5.780 12.141 -11.431 1.00 14.79 165 GLU B N 1
ATOM 3002 C CA . GLU B 1 165 ? -6.806 13.001 -12.021 1.00 16.76 165 GLU B CA 1
ATOM 3003 C C . GLU B 1 165 ? -8.010 12.172 -12.473 1.00 16.42 165 GLU B C 1
ATOM 3004 O O . GLU B 1 165 ? -9.143 12.570 -12.272 1.00 15.72 165 GLU B O 1
ATOM 3010 N N . ARG B 1 166 ? -7.752 11.018 -13.069 1.00 15.45 166 ARG B N 1
ATOM 3011 C CA . ARG B 1 166 ? -8.828 10.143 -13.552 1.00 14.94 166 ARG B CA 1
ATOM 3012 C C . ARG B 1 166 ? -9.553 9.431 -12.404 1.00 12.95 166 ARG B C 1
ATOM 3013 O O . ARG B 1 166 ? -10.790 9.357 -12.392 1.00 13.00 166 ARG B O 1
ATOM 3021 N N . LEU B 1 167 ? -8.795 8.879 -11.459 1.00 12.52 167 LEU B N 1
ATOM 3022 C CA . LEU B 1 167 ? -9.379 8.199 -10.309 1.00 12.63 167 LEU B CA 1
ATOM 3023 C C . LEU B 1 167 ? -10.270 9.122 -9.500 1.00 12.44 167 LEU B C 1
ATOM 3024 O O . LEU B 1 167 ? -11.268 8.690 -8.940 1.00 12.15 167 LEU B O 1
ATOM 3029 N N . MET B 1 168 ? -9.922 10.399 -9.441 1.00 11.63 168 MET B N 1
ATOM 3030 C CA . MET B 1 168 ? -10.723 11.355 -8.697 1.00 11.92 168 MET B CA 1
ATOM 3031 C C . MET B 1 168 ? -12.032 11.718 -9.386 1.00 12.54 168 MET B C 1
ATOM 3032 O O . MET B 1 168 ? -12.854 12.414 -8.797 1.00 12.92 168 MET B O 1
ATOM 3037 N N . LYS B 1 169 ? -12.197 11.258 -10.623 1.00 12.82 169 LYS B N 1
ATOM 3038 C CA . LYS B 1 169 ? -13.466 11.348 -11.344 1.00 14.18 169 LYS B CA 1
ATOM 3039 C C . LYS B 1 169 ? -14.208 10.003 -11.324 1.00 14.42 169 LYS B C 1
ATOM 3040 O O . LYS B 1 169 ? -15.444 9.952 -11.253 1.00 15.10 169 LYS B O 1
ATOM 3046 N N . LEU B 1 170 ? -13.453 8.914 -11.407 1.00 12.33 170 LEU B N 1
ATOM 3047 C CA . LEU B 1 170 ? -14.021 7.552 -11.447 1.00 12.26 170 LEU B CA 1
ATOM 3048 C C . LEU B 1 170 ? -14.587 7.084 -10.112 1.00 12.50 170 LEU B C 1
ATOM 3049 O O . LEU B 1 170 ? -15.660 6.467 -10.060 1.00 13.22 170 LEU B O 1
ATOM 3054 N N . VAL B 1 171 ? -13.859 7.358 -9.030 1.00 12.87 171 VAL B N 1
ATOM 3055 C CA . VAL B 1 171 ? -14.303 6.958 -7.707 1.00 12.66 171 VAL B CA 1
ATOM 3056 C C . VAL B 1 171 ? -15.283 7.993 -7.180 1.00 14.07 171 VAL B C 1
ATOM 3057 O O . VAL B 1 171 ? -15.067 9.197 -7.333 1.00 15.21 171 VAL B O 1
ATOM 3061 N N . LYS B 1 172 ? -16.356 7.507 -6.569 1.00 13.32 172 LYS B N 1
ATOM 3062 C CA . LYS B 1 172 ? -17.399 8.384 -6.061 1.00 14.29 172 LYS B CA 1
ATOM 3063 C C . LYS B 1 172 ? -16.897 9.256 -4.921 1.00 13.88 172 LYS B C 1
ATOM 3064 O O . LYS B 1 172 ? -15.904 8.944 -4.255 1.00 12.41 172 LYS B O 1
ATOM 3070 N N . VAL B 1 173 ? -17.600 10.346 -4.680 1.00 13.51 173 VAL B N 1
ATOM 3071 C CA . VAL B 1 173 ? -17.370 11.107 -3.482 1.00 13.64 173 VAL B CA 1
ATOM 3072 C C . VAL B 1 173 ? -17.604 10.226 -2.273 1.00 13.30 173 VAL B C 1
ATOM 3073 O O . VAL B 1 173 ? -18.601 9.496 -2.180 1.00 15.19 173 VAL B O 1
ATOM 3077 N N . GLY B 1 174 ? -16.614 10.246 -1.379 1.00 11.73 174 GLY B N 1
ATOM 3078 C CA . GLY B 1 174 ? -16.608 9.371 -0.223 1.00 12.62 174 GLY B CA 1
ATOM 3079 C C . GLY B 1 174 ? -15.923 8.044 -0.464 1.00 11.71 174 GLY B C 1
ATOM 3080 O O . GLY B 1 174 ? -15.657 7.312 0.484 1.00 14.01 174 GLY B O 1
ATOM 3081 N N . GLY B 1 175 ? -15.648 7.735 -1.725 1.00 10.87 175 GLY B N 1
ATOM 3082 C CA . GLY B 1 175 ? -14.888 6.520 -2.064 1.00 10.86 175 GLY B CA 1
ATOM 3083 C C . GLY B 1 175 ? -13.394 6.645 -1.787 1.00 9.40 175 GLY B C 1
ATOM 3084 O O . GLY B 1 175 ? -12.878 7.693 -1.403 1.00 10.32 175 GLY B O 1
ATOM 3085 N N . ILE B 1 176 ? -12.704 5.531 -1.973 1.00 10.48 176 ILE B N 1
ATOM 3086 C CA . ILE B 1 176 ? -11.309 5.405 -1.595 1.00 10.77 176 ILE B CA 1
ATOM 3087 C C . ILE B 1 176 ? -10.442 5.167 -2.822 1.00 9.52 176 ILE B C 1
ATOM 3088 O O . ILE B 1 176 ? -10.766 4.349 -3.677 1.00 10.72 176 ILE B O 1
ATOM 3093 N N . VAL B 1 177 ? -9.301 5.856 -2.881 1.00 9.62 177 VAL B N 1
ATOM 3094 C CA . VAL B 1 177 ? -8.270 5.534 -3.859 1.00 10.77 177 VAL B CA 1
ATOM 3095 C C . VAL B 1 177 ? -6.973 5.246 -3.105 1.00 10.21 177 VAL B C 1
ATOM 3096 O O . VAL B 1 177 ? -6.575 6.036 -2.251 1.00 10.49 177 VAL B O 1
ATOM 3100 N N . ALA B 1 178 ? -6.334 4.116 -3.407 1.00 9.14 178 ALA B N 1
ATOM 3101 C CA . ALA B 1 178 ? -5.072 3.747 -2.767 1.00 9.66 178 ALA B CA 1
ATOM 3102 C C . ALA B 1 178 ? -3.968 3.662 -3.816 1.00 9.64 178 ALA B C 1
ATOM 3103 O O . ALA B 1 178 ? -4.182 3.158 -4.926 1.00 10.54 178 ALA B O 1
ATOM 3105 N N . TYR B 1 179 ? -2.797 4.191 -3.457 1.00 8.19 179 TYR B N 1
ATOM 3106 C CA . TYR B 1 179 ? -1.599 4.165 -4.307 1.00 9.42 179 TYR B CA 1
ATOM 3107 C C . TYR B 1 179 ? -0.537 3.318 -3.646 1.00 9.98 179 TYR B C 1
ATOM 3108 O O . TYR B 1 179 ? -0.216 3.541 -2.484 1.00 9.05 179 TYR B O 1
ATOM 3117 N N . ASP B 1 180 ? 0.013 2.357 -4.391 1.00 9.42 180 ASP B N 1
ATOM 3118 C CA . ASP B 1 180 ? 1.055 1.503 -3.851 1.00 9.49 180 ASP B CA 1
ATOM 3119 C C . ASP B 1 180 ? 2.454 2.053 -4.161 1.00 9.64 180 ASP B C 1
ATOM 3120 O O . ASP B 1 180 ? 2.633 2.852 -5.098 1.00 10.78 180 ASP B O 1
ATOM 3125 N N . ASN B 1 181 ? 3.445 1.633 -3.366 1.00 9.56 181 ASN B N 1
ATOM 3126 C CA . ASN B 1 181 ? 4.870 1.919 -3.604 1.00 10.61 181 ASN B CA 1
ATOM 3127 C C . ASN B 1 181 ? 5.214 3.358 -3.280 1.00 11.16 181 ASN B C 1
ATOM 3128 O O . ASN B 1 181 ? 6.218 3.888 -3.775 1.00 12.62 181 ASN B O 1
ATOM 3133 N N . THR B 1 182 ? 4.457 3.954 -2.368 1.00 11.08 182 THR B N 1
ATOM 3134 C CA . THR B 1 182 ? 4.621 5.386 -2.077 1.00 10.48 182 THR B CA 1
ATOM 3135 C C . THR B 1 182 ? 5.771 5.702 -1.137 1.00 11.39 182 THR B C 1
ATOM 3136 O O . THR B 1 182 ? 5.948 6.848 -0.725 1.00 11.73 182 THR B O 1
ATOM 3140 N N . LEU B 1 183 ? 6.562 4.694 -0.790 1.00 10.08 183 LEU B N 1
ATOM 3141 C CA . LEU B 1 183 ? 7.855 4.985 -0.150 1.00 10.43 183 LEU B CA 1
ATOM 3142 C C . LEU B 1 183 ? 9.057 4.517 -0.965 1.00 12.06 183 LEU B C 1
ATOM 3143 O O . LEU B 1 183 ? 10.207 4.710 -0.543 1.00 12.87 183 LEU B O 1
ATOM 3148 N N . TRP B 1 184 ? 8.773 3.869 -2.093 1.00 12.27 184 TRP B N 1
ATOM 3149 C CA . TRP B 1 184 ? 9.773 3.403 -3.058 1.00 12.04 184 TRP B CA 1
ATOM 3150 C C . TRP B 1 184 ? 11.115 2.979 -2.424 1.00 12.44 184 TRP B C 1
ATOM 3151 O O . TRP B 1 184 ? 12.168 3.629 -2.600 1.00 13.59 184 TRP B O 1
ATOM 3162 N N . GLY B 1 185 ? 11.079 1.884 -1.674 1.00 11.61 185 GLY B N 1
ATOM 3163 C CA . GLY B 1 185 ? 12.300 1.259 -1.158 1.00 13.60 185 GLY B CA 1
ATOM 3164 C C . GLY B 1 185 ? 12.935 2.051 -0.040 1.00 15.56 185 GLY B C 1
ATOM 3165 O O . GLY B 1 185 ? 14.078 1.787 0.339 1.00 17.79 185 GLY B O 1
ATOM 3166 N N . GLY B 1 186 ? 12.209 3.021 0.499 1.00 15.32 186 GLY B N 1
ATOM 3167 C CA . GLY B 1 186 ? 12.780 3.953 1.458 1.00 15.38 186 GLY B CA 1
ATOM 3168 C C . GLY B 1 186 ? 13.527 5.103 0.796 1.00 13.51 186 GLY B C 1
ATOM 3169 O O . GLY B 1 186 ? 13.881 6.085 1.461 1.00 15.35 186 GLY B O 1
ATOM 3170 N N . THR B 1 187 ? 13.730 5.015 -0.517 1.00 13.77 187 THR B N 1
ATOM 3171 C CA . THR B 1 187 ? 14.640 5.946 -1.202 1.00 13.61 187 THR B CA 1
ATOM 3172 C C . THR B 1 187 ? 14.126 7.375 -1.212 1.00 13.64 187 THR B C 1
ATOM 3173 O O . THR B 1 187 ? 14.916 8.324 -1.328 1.00 15.25 187 THR B O 1
ATOM 3177 N N . VAL B 1 188 ? 12.806 7.540 -1.068 1.00 12.11 188 VAL B N 1
ATOM 3178 C CA . VAL B 1 188 ? 12.216 8.867 -1.117 1.00 11.31 188 VAL B CA 1
ATOM 3179 C C . VAL B 1 188 ? 12.676 9.761 0.043 1.00 11.37 188 VAL B C 1
ATOM 3180 O O . VAL B 1 188 ? 12.582 10.985 -0.052 1.00 13.94 188 VAL B O 1
ATOM 3184 N N . ALA B 1 189 ? 13.158 9.148 1.122 1.00 12.57 189 ALA B N 1
ATOM 3185 C CA . ALA B 1 189 ? 13.627 9.890 2.302 1.00 13.34 189 ALA B CA 1
ATOM 3186 C C . ALA B 1 189 ? 15.131 10.121 2.307 1.00 15.26 189 ALA B C 1
ATOM 3187 O O . ALA B 1 189 ? 15.634 10.865 3.148 1.00 14.88 189 ALA B O 1
ATOM 3189 N N . GLN B 1 190 ? 15.836 9.444 1.401 1.00 15.42 190 GLN B N 1
ATOM 3190 C CA . GLN B 1 190 ? 17.286 9.439 1.417 1.00 16.84 190 GLN B CA 1
ATOM 3191 C C . GLN B 1 190 ? 17.840 10.557 0.570 1.00 16.82 190 GLN B C 1
ATOM 3192 O O . GLN B 1 190 ? 17.203 11.000 -0.395 1.00 16.28 190 GLN B O 1
ATOM 3198 N N . PRO B 1 191 ? 19.040 11.040 0.933 1.00 18.58 191 PRO B N 1
ATOM 3199 C CA . PRO B 1 191 ? 19.686 11.971 0.037 1.00 18.50 191 PRO B CA 1
ATOM 3200 C C . PRO B 1 191 ? 19.865 11.288 -1.319 1.00 18.79 191 PRO B C 1
ATOM 3201 O O . PRO B 1 191 ? 20.165 10.089 -1.381 1.00 17.43 191 PRO B O 1
ATOM 3205 N N . GLU B 1 192 ? 19.656 12.032 -2.395 1.00 19.71 192 GLU B N 1
ATOM 3206 C CA . GLU B 1 192 ? 19.618 11.438 -3.728 1.00 21.95 192 GLU B CA 1
ATOM 3207 C C . GLU B 1 192 ? 20.914 10.718 -4.114 1.00 22.90 192 GLU B C 1
ATOM 3208 O O . GLU B 1 192 ? 20.896 9.732 -4.862 1.00 23.25 192 GLU B O 1
ATOM 3214 N N . SER B 1 193 ? 22.032 11.204 -3.591 1.00 23.65 193 SER B N 1
ATOM 3215 C CA . SER B 1 193 ? 23.328 10.640 -3.936 1.00 24.75 193 SER B CA 1
ATOM 3216 C C . SER B 1 193 ? 23.501 9.210 -3.426 1.00 24.64 193 SER B C 1
ATOM 3217 O O . SER B 1 193 ? 24.317 8.460 -3.961 1.00 24.93 193 SER B O 1
ATOM 3220 N N . GLU B 1 194 ? 22.737 8.831 -2.399 1.00 24.27 194 GLU B N 1
ATOM 3221 C CA . GLU B 1 194 ? 22.836 7.492 -1.808 1.00 25.22 194 GLU B CA 1
ATOM 3222 C C . GLU B 1 194 ? 22.024 6.449 -2.578 1.00 24.71 194 GLU B C 1
ATOM 3223 O O . GLU B 1 194 ? 22.093 5.254 -2.283 1.00 25.65 194 GLU B O 1
ATOM 3229 N N . VAL B 1 195 ? 21.250 6.902 -3.553 1.00 24.07 195 VAL B N 1
ATOM 3230 C CA . VAL B 1 195 ? 20.262 6.054 -4.209 1.00 22.72 195 VAL B CA 1
ATOM 3231 C C . VAL B 1 195 ? 20.791 5.433 -5.505 1.00 22.53 195 VAL B C 1
ATOM 3232 O O . VAL B 1 195 ? 21.259 6.144 -6.388 1.00 22.13 195 VAL B O 1
ATOM 3236 N N . PRO B 1 196 ? 20.708 4.097 -5.621 1.00 22.92 196 PRO B N 1
ATOM 3237 C CA . PRO B 1 196 ? 21.145 3.409 -6.847 1.00 23.53 196 PRO B CA 1
ATOM 3238 C C . PRO B 1 196 ? 20.482 4.004 -8.093 1.00 24.75 196 PRO B C 1
ATOM 3239 O O . PRO B 1 196 ? 19.314 4.400 -8.041 1.00 23.41 196 PRO B O 1
ATOM 3243 N N . ASP B 1 197 ? 21.208 4.079 -9.204 1.00 25.55 197 ASP B N 1
ATOM 3244 C CA . ASP B 1 197 ? 20.668 4.668 -10.432 1.00 26.41 197 ASP B CA 1
ATOM 3245 C C . ASP B 1 197 ? 19.307 4.090 -10.834 1.00 25.69 197 ASP B C 1
ATOM 3246 O O . ASP B 1 197 ? 18.399 4.831 -11.219 1.00 25.02 197 ASP B O 1
ATOM 3251 N N . PHE B 1 198 ? 19.170 2.770 -10.742 1.00 24.91 198 PHE B N 1
ATOM 3252 C CA . PHE B 1 198 ? 17.946 2.118 -11.199 1.00 24.19 198 PHE B CA 1
ATOM 3253 C C . PHE B 1 198 ? 16.711 2.538 -10.409 1.00 23.14 198 PHE B C 1
ATOM 3254 O O . PHE B 1 198 ? 15.599 2.372 -10.890 1.00 23.35 198 PHE B O 1
ATOM 3262 N N . MET B 1 199 ? 16.914 3.098 -9.218 1.00 21.47 199 MET B N 1
ATOM 3263 C CA . MET B 1 199 ? 15.798 3.522 -8.346 1.00 19.60 199 MET B CA 1
ATOM 3264 C C . MET B 1 199 ? 15.441 5.007 -8.489 1.00 19.55 199 MET B C 1
ATOM 3265 O O . MET B 1 199 ? 14.396 5.442 -8.003 1.00 18.84 199 MET B O 1
ATOM 3270 N N . LYS B 1 200 ? 16.279 5.793 -9.161 1.00 19.33 200 LYS B N 1
ATOM 327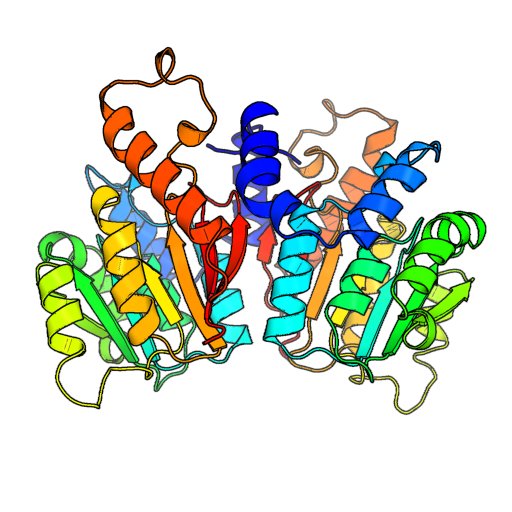1 C CA . LYS B 1 200 ? 16.109 7.255 -9.142 1.00 19.45 200 LYS B CA 1
ATOM 3272 C C . LYS B 1 200 ? 14.841 7.794 -9.826 1.00 18.32 200 LYS B C 1
ATOM 3273 O O . LYS B 1 200 ? 14.206 8.733 -9.331 1.00 17.67 200 LYS B O 1
ATOM 3279 N N . GLU B 1 201 ? 14.483 7.207 -10.960 1.00 18.56 201 GLU B N 1
ATOM 3280 C CA . GLU B 1 201 ? 13.367 7.698 -11.742 1.00 17.94 201 GLU B CA 1
ATOM 3281 C C . GLU B 1 201 ? 12.076 7.603 -10.939 1.00 16.99 201 GLU B C 1
ATOM 3282 O O . GLU B 1 201 ? 11.346 8.578 -10.805 1.00 16.54 201 GLU B O 1
ATOM 3288 N N . ASN B 1 202 ? 11.813 6.430 -10.390 1.00 15.86 202 ASN B N 1
ATOM 3289 C CA . ASN B 1 202 ? 10.616 6.269 -9.572 1.00 15.39 202 ASN B CA 1
ATOM 3290 C C . ASN B 1 202 ? 10.709 6.995 -8.228 1.00 15.18 202 ASN B C 1
ATOM 3291 O O . ASN B 1 202 ? 9.678 7.405 -7.689 1.00 15.59 202 ASN B O 1
ATOM 3296 N N . ARG B 1 203 ? 11.920 7.172 -7.698 1.00 13.89 203 ARG B N 1
ATOM 3297 C CA . ARG B 1 203 ? 12.109 7.972 -6.490 1.00 12.88 203 ARG B CA 1
ATOM 3298 C C . ARG B 1 203 ? 11.547 9.378 -6.712 1.00 14.47 203 ARG B C 1
ATOM 3299 O O . ARG B 1 203 ? 10.778 9.874 -5.898 1.00 14.28 203 ARG B O 1
ATOM 3307 N N . GLU B 1 204 ? 11.952 10.008 -7.812 1.00 15.46 204 GLU B N 1
ATOM 3308 C CA . GLU B 1 204 ? 11.496 11.348 -8.163 1.00 16.59 204 GLU B CA 1
ATOM 3309 C C . GLU B 1 204 ? 9.982 11.389 -8.365 1.00 16.09 204 GLU B C 1
ATOM 3310 O O . GLU B 1 204 ? 9.303 12.304 -7.886 1.00 16.04 204 GLU B O 1
ATOM 3316 N N . ALA B 1 205 ? 9.461 10.401 -9.087 1.00 15.22 205 ALA B N 1
ATOM 3317 C CA . ALA B 1 205 ? 8.015 10.350 -9.362 1.00 14.28 205 ALA B CA 1
ATOM 3318 C C . ALA B 1 205 ? 7.210 10.216 -8.082 1.00 14.39 205 ALA B C 1
ATOM 3319 O O . ALA B 1 205 ? 6.178 10.875 -7.928 1.00 14.94 205 ALA B O 1
ATOM 3321 N N . VAL B 1 206 ? 7.687 9.380 -7.172 1.00 12.33 206 VAL B N 1
ATOM 3322 C CA . VAL B 1 206 ? 6.973 9.116 -5.940 1.00 12.18 206 VAL B CA 1
ATOM 3323 C C . VAL B 1 206 ? 7.051 10.306 -4.988 1.00 11.30 206 VAL B C 1
ATOM 3324 O O . VAL B 1 206 ? 6.066 10.627 -4.317 1.00 12.43 206 VAL B O 1
ATOM 3328 N N . ILE B 1 207 ? 8.220 10.957 -4.910 1.00 9.95 207 ILE B N 1
ATOM 3329 C CA . ILE B 1 207 ? 8.325 12.186 -4.132 1.00 10.71 207 ILE B CA 1
ATOM 3330 C C . ILE B 1 207 ? 7.295 13.221 -4.606 1.00 10.89 207 ILE B C 1
ATOM 3331 O O . ILE B 1 207 ? 6.607 13.872 -3.789 1.00 10.54 207 ILE B O 1
ATOM 3336 N N . GLU B 1 208 ? 7.163 13.371 -5.921 1.00 11.95 208 GLU B N 1
ATOM 3337 C CA . GLU B 1 208 ? 6.267 14.388 -6.463 1.00 13.71 208 GLU B CA 1
ATOM 3338 C C . GLU B 1 208 ? 4.811 14.030 -6.189 1.00 13.24 208 GLU B C 1
ATOM 3339 O O . GLU B 1 208 ? 4.000 14.885 -5.816 1.00 14.15 208 GLU B O 1
ATOM 3345 N N . LEU B 1 209 ? 4.494 12.750 -6.343 1.00 12.32 209 LEU B N 1
ATOM 3346 C CA . LEU B 1 209 ? 3.147 12.265 -6.049 1.00 11.66 209 LEU B CA 1
ATOM 3347 C C . LEU B 1 209 ? 2.795 12.471 -4.563 1.00 10.73 209 LEU B C 1
ATOM 3348 O O . LEU B 1 209 ? 1.716 12.978 -4.239 1.00 10.96 209 LEU B O 1
ATOM 3353 N N . ASN B 1 210 ? 3.689 12.085 -3.659 1.00 10.91 210 ASN B N 1
ATOM 3354 C CA . ASN B 1 210 ? 3.453 12.258 -2.228 1.00 10.96 210 ASN B CA 1
ATOM 3355 C C . ASN B 1 210 ? 3.156 13.714 -1.852 1.00 11.49 210 ASN B C 1
ATOM 3356 O O . ASN B 1 210 ? 2.231 14.002 -1.072 1.00 11.75 210 ASN B O 1
ATOM 3361 N N . LYS B 1 211 ? 3.926 14.635 -2.429 1.00 11.52 211 LYS B N 1
ATOM 3362 C CA . LYS B 1 211 ? 3.744 16.052 -2.163 1.00 12.60 211 LYS B CA 1
ATOM 3363 C C . LYS B 1 211 ? 2.357 16.477 -2.654 1.00 12.84 211 LYS B C 1
ATOM 3364 O O . LYS B 1 211 ? 1.609 17.183 -1.953 1.00 12.99 211 LYS B O 1
ATOM 3370 N N . LEU B 1 212 ? 2.005 16.015 -3.849 1.00 12.61 212 LEU B N 1
ATOM 3371 C CA . LEU B 1 212 ? 0.699 16.354 -4.429 1.00 13.24 212 LEU B CA 1
ATOM 3372 C C . LEU B 1 212 ? -0.445 15.855 -3.544 1.00 12.73 212 LEU B C 1
ATOM 3373 O O . LEU B 1 212 ? -1.370 16.610 -3.210 1.00 14.50 212 LEU B O 1
ATOM 3378 N N . LEU B 1 213 ? -0.396 14.586 -3.155 1.00 11.88 213 LEU B N 1
ATOM 3379 C CA . LEU B 1 213 ? -1.495 14.048 -2.366 1.00 11.57 213 LEU B CA 1
ATOM 3380 C C . LEU B 1 213 ? -1.600 14.736 -1.010 1.00 10.16 213 LEU B C 1
ATOM 3381 O O . LEU B 1 213 ? -2.698 14.992 -0.518 1.00 11.19 213 LEU B O 1
ATOM 3386 N N . ALA B 1 214 ? -0.456 15.035 -0.399 1.00 10.13 214 ALA B N 1
ATOM 3387 C CA . ALA B 1 214 ? -0.449 15.632 0.913 1.00 9.86 214 ALA B CA 1
ATOM 3388 C C . ALA B 1 214 ? -1.073 17.010 0.834 1.00 11.93 214 ALA B C 1
ATOM 3389 O O . ALA B 1 214 ? -1.628 17.477 1.827 1.00 12.62 214 ALA B O 1
ATOM 3391 N N . ALA B 1 215 ? -0.951 17.660 -0.325 1.00 13.60 215 ALA B N 1
ATOM 3392 C CA . ALA B 1 215 ? -1.469 19.034 -0.432 1.00 13.74 215 ALA B CA 1
ATOM 3393 C C . ALA B 1 215 ? -2.928 19.115 -0.921 1.00 14.56 215 ALA B C 1
ATOM 3394 O O . ALA B 1 215 ? -3.560 20.154 -0.801 1.00 17.14 215 ALA B O 1
ATOM 3396 N N . ASP B 1 216 ? -3.453 18.016 -1.459 1.00 13.81 216 ASP B N 1
ATOM 3397 C CA . ASP B 1 216 ? -4.711 18.043 -2.192 1.00 13.30 216 ASP B CA 1
ATOM 3398 C C . ASP B 1 216 ? -5.893 18.211 -1.239 1.00 12.16 216 ASP B C 1
ATOM 3399 O O . ASP B 1 216 ? -6.209 17.278 -0.492 1.00 11.99 216 ASP B O 1
ATOM 3404 N N . PRO B 1 217 ? -6.571 19.389 -1.279 1.00 12.30 217 PRO B N 1
ATOM 3405 C CA . PRO B 1 217 ? -7.690 19.608 -0.366 1.00 12.72 217 PRO B CA 1
ATOM 3406 C C . PRO B 1 217 ? -8.909 18.783 -0.720 1.00 11.78 217 PRO B C 1
ATOM 3407 O O . PRO B 1 217 ? -9.846 18.753 0.060 1.00 12.05 217 PRO B O 1
ATOM 3411 N N . ARG B 1 218 ? -8.883 18.102 -1.862 1.00 11.61 218 ARG B N 1
ATOM 3412 C CA . ARG B 1 218 ? -10.018 17.270 -2.271 1.00 11.52 218 ARG B CA 1
ATOM 3413 C C . ARG B 1 218 ? -10.010 15.880 -1.649 1.00 11.08 218 ARG B C 1
ATOM 3414 O O . ARG B 1 218 ? -10.920 15.096 -1.917 1.00 12.36 218 ARG B O 1
ATOM 3422 N N . ILE B 1 219 ? -8.985 15.543 -0.865 1.00 10.70 219 ILE B N 1
ATOM 3423 C CA . ILE B 1 219 ? -8.905 14.219 -0.257 1.00 11.96 219 ILE B CA 1
ATOM 3424 C C . ILE B 1 219 ? -8.457 14.277 1.198 1.00 12.61 219 ILE B C 1
ATOM 3425 O O . ILE B 1 219 ? -7.842 15.263 1.619 1.00 12.91 219 ILE B O 1
ATOM 3430 N N . GLU B 1 2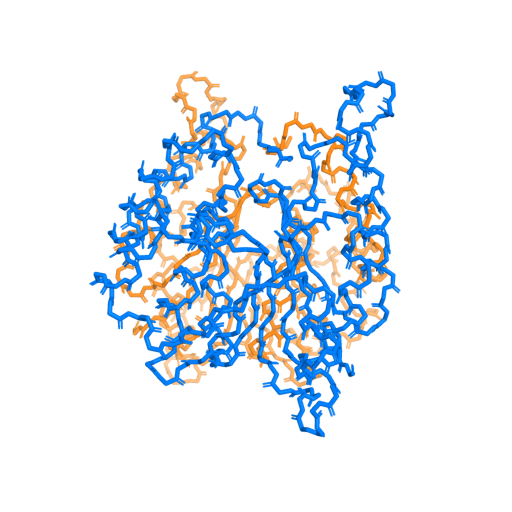20 ? -8.833 13.256 1.971 1.00 12.13 220 GLU B N 1
ATOM 3431 C CA . GLU B 1 220 ? -8.173 12.940 3.245 1.00 12.90 220 GLU B CA 1
ATOM 3432 C C . GLU B 1 220 ? -7.217 11.783 2.983 1.00 11.46 220 GLU B C 1
ATOM 3433 O O . GLU B 1 220 ? -7.498 10.935 2.170 1.00 10.23 220 GLU B O 1
ATOM 3439 N N . ILE B 1 221 ? -6.053 11.769 3.631 1.00 10.94 221 ILE B N 1
ATOM 3440 C CA . ILE B 1 221 ? -5.072 10.730 3.325 1.00 11.31 221 ILE B CA 1
ATOM 3441 C C . ILE B 1 221 ? -4.511 10.077 4.574 1.00 11.53 221 ILE B C 1
ATOM 3442 O O . ILE B 1 221 ? -4.554 10.632 5.685 1.00 12.64 221 ILE B O 1
ATOM 3447 N N . VAL B 1 222 ? -4.024 8.866 4.371 1.00 10.81 222 VAL B N 1
ATOM 3448 C CA . VAL B 1 222 ? -3.112 8.247 5.313 1.00 11.55 222 VAL B CA 1
ATOM 3449 C C . VAL B 1 222 ? -2.010 7.542 4.503 1.00 10.06 222 VAL B C 1
ATOM 3450 O O . VAL B 1 222 ? -2.273 6.737 3.614 1.00 9.22 222 VAL B O 1
ATOM 3454 N N . HIS B 1 223 ? -0.774 7.947 4.773 1.00 10.52 223 HIS B N 1
ATOM 3455 C CA . HIS B 1 223 ? 0.433 7.444 4.103 1.00 10.65 223 HIS B CA 1
ATOM 3456 C C . HIS B 1 223 ? 1.108 6.436 5.041 1.00 10.93 223 HIS B C 1
ATOM 3457 O O . HIS B 1 223 ? 1.644 6.828 6.075 1.00 11.58 223 HIS B O 1
ATOM 3464 N N . LEU B 1 224 ? 1.043 5.143 4.705 1.00 11.38 224 LEU B N 1
ATOM 3465 C CA . LEU B 1 224 ? 1.459 4.079 5.632 1.00 10.89 224 LEU B CA 1
ATOM 3466 C C . LEU B 1 224 ? 2.662 3.272 5.183 1.00 10.85 224 LEU B C 1
ATOM 3467 O O . LEU B 1 224 ? 2.740 2.872 4.031 1.00 10.13 224 LEU B O 1
ATOM 3472 N N . PRO B 1 225 ? 3.557 2.969 6.128 1.00 11.15 225 PRO B N 1
ATOM 3473 C CA . PRO B 1 225 ? 4.733 2.131 5.803 1.00 11.20 225 PRO B CA 1
ATOM 3474 C C . PRO B 1 225 ? 4.423 0.633 5.839 1.00 12.42 225 PRO B C 1
ATOM 3475 O O . PRO B 1 225 ? 4.982 -0.112 6.673 1.00 14.21 225 PRO B O 1
ATOM 3479 N N . LEU B 1 226 ? 3.559 0.202 4.925 1.00 12.18 226 LEU B N 1
ATOM 3480 C CA . LEU B 1 226 ? 3.222 -1.211 4.749 1.00 11.73 226 LEU B CA 1
ATOM 3481 C C . LEU B 1 226 ? 3.783 -1.654 3.425 1.00 11.91 226 LEU B C 1
ATOM 3482 O O . LEU B 1 226 ? 3.562 -1.023 2.405 1.00 11.93 226 LEU B O 1
ATOM 3487 N N . GLY B 1 227 ? 4.546 -2.736 3.430 1.00 13.33 227 GLY B N 1
ATOM 3488 C CA . GLY B 1 227 ? 5.159 -3.201 2.183 1.00 13.94 227 GLY B CA 1
ATOM 3489 C C . GLY B 1 227 ? 6.146 -2.176 1.671 1.00 13.44 227 GLY B C 1
ATOM 3490 O O . GLY B 1 227 ? 7.131 -1.887 2.352 1.00 15.87 227 GLY B O 1
ATOM 3491 N N . ASP B 1 228 ? 5.883 -1.608 0.496 1.00 10.71 228 ASP B N 1
ATOM 3492 C CA . ASP B 1 228 ? 6.746 -0.556 -0.053 1.00 11.39 228 ASP B CA 1
ATOM 3493 C C . ASP B 1 228 ? 6.106 0.829 0.111 1.00 10.66 228 ASP B C 1
ATOM 3494 O O . ASP B 1 228 ? 6.475 1.786 -0.601 1.00 11.17 228 ASP B O 1
ATOM 3499 N N . GLY B 1 229 ? 5.200 0.950 1.075 1.00 10.68 229 GLY B N 1
ATOM 3500 C CA . GLY B 1 229 ? 4.461 2.195 1.276 1.00 9.56 229 GLY B CA 1
ATOM 3501 C C . GLY B 1 229 ? 3.145 2.141 0.522 1.00 9.15 229 GLY B C 1
ATOM 3502 O O . GLY B 1 229 ? 3.090 1.769 -0.636 1.00 9.03 229 GLY B O 1
ATOM 3503 N N . ILE B 1 230 ? 2.074 2.509 1.201 1.00 9.02 230 ILE B N 1
ATOM 3504 C CA . ILE B 1 230 ? 0.770 2.561 0.534 1.00 8.05 230 ILE B CA 1
ATOM 3505 C C . ILE B 1 230 ? 0.015 3.740 1.098 1.00 8.34 230 ILE B C 1
ATOM 3506 O O . ILE B 1 230 ? 0.065 3.970 2.301 1.00 9.58 230 ILE B O 1
ATOM 3511 N N . THR B 1 231 ? -0.645 4.498 0.222 1.00 7.94 231 THR B N 1
ATOM 3512 C CA . THR B 1 231 ? -1.360 5.695 0.644 1.00 8.75 231 THR B CA 1
ATOM 3513 C C . THR B 1 231 ? -2.816 5.526 0.289 1.00 8.77 231 THR B C 1
ATOM 3514 O O . THR B 1 231 ? -3.153 5.298 -0.874 1.00 9.19 231 THR B O 1
ATOM 3518 N N . PHE B 1 232 ? -3.679 5.651 1.301 1.00 8.35 232 PHE B N 1
ATOM 3519 C CA . PHE B 1 232 ? -5.132 5.598 1.098 1.00 7.75 232 PHE B CA 1
ATOM 3520 C C . PHE B 1 232 ? -5.675 7.009 1.120 1.00 8.59 232 PHE B C 1
ATOM 3521 O O . PHE B 1 232 ? -5.309 7.806 1.990 1.00 8.52 232 PHE B O 1
ATOM 3529 N N . CYS B 1 233 ? -6.589 7.290 0.190 1.00 10.04 233 CYS B N 1
ATOM 3530 C CA . CYS B 1 233 ? -7.183 8.615 0.032 1.00 10.93 233 CYS B CA 1
ATOM 3531 C C . CYS B 1 233 ? -8.704 8.455 0.046 1.00 11.39 233 CYS B C 1
ATOM 3532 O O . CYS B 1 233 ? -9.249 7.530 -0.568 1.00 12.82 233 CYS B O 1
ATOM 3535 N N . ARG B 1 234 ? -9.390 9.361 0.727 1.00 10.63 234 ARG B N 1
ATOM 3536 C CA . ARG B 1 234 ? -10.849 9.418 0.614 1.00 10.71 234 ARG B CA 1
ATOM 3537 C C . ARG B 1 234 ? -11.224 10.677 -0.129 1.00 10.73 234 ARG B C 1
ATOM 3538 O O . ARG B 1 234 ? -10.756 11.780 0.234 1.00 11.75 234 ARG B O 1
ATOM 3546 N N . ARG B 1 235 ? -12.045 10.525 -1.168 1.00 9.89 235 ARG B N 1
ATOM 3547 C CA . ARG B 1 235 ? -12.443 11.655 -1.993 1.00 10.21 235 ARG B CA 1
ATOM 3548 C C . ARG B 1 235 ? -13.473 12.497 -1.260 1.00 11.27 235 ARG B C 1
ATOM 3549 O O . ARG B 1 235 ? -14.517 11.982 -0.833 1.00 12.17 235 ARG B O 1
ATOM 3557 N N . LEU B 1 236 ? -13.180 13.784 -1.109 1.00 11.53 236 LEU B N 1
ATOM 3558 C CA . LEU B 1 236 ? -14.103 14.716 -0.437 1.00 11.63 236 LEU B CA 1
ATOM 3559 C C . LEU B 1 236 ? -15.056 15.464 -1.386 1.00 12.17 236 LEU B C 1
ATOM 3560 O O . LEU B 1 236 ? -16.189 15.809 -0.995 1.00 13.31 236 LEU B O 1
ATOM 3565 N N . TYR B 1 237 ? -14.610 15.726 -2.610 1.00 11.24 237 TYR B N 1
ATOM 3566 C CA . TYR B 1 237 ? -15.479 16.344 -3.644 1.00 12.31 237 TYR B CA 1
ATOM 3567 C C . TYR B 1 237 ? -14.833 16.170 -5.010 1.00 11.98 237 TYR B C 1
ATOM 3568 O O . TYR B 1 237 ? -13.673 15.688 -5.082 1.00 12.23 237 TYR B O 1
#

Sequence (450 aa):
GLLQSEELCQYILRTSVYPREAGFLKELREANESHPDSYMSTSPLAGQLMSFVLKLVNAKKTIEVGVFTGYSLLLTALSIPDDGKITAIDFDREAYEIGLPFIRKAGVEHKINFIESDAMLALDNLLLQGQESEGSYDFGFVDADKPNYIKYHERLMKLVKVGGIVAYDNTLWGGTVAQPESEVPDFMKENREAVIELNKLLAADPRIEIVHLPLGDGITFCRRRLYGLLQSEELCQYILRTSVYPREAGFLKELREANESHPDSYMSTSPLAGQLMSFVLKLVNAKKTIEVGVFTGYSLLLTALSIPDDGKITAIDFDREAYEIIGLPFIRKAGVEHKINFIESDAMLALDNLLQGQESEGSYDFGFVDADKPNYIKYHERLMKLVKVGGIVAYDNTLWGGTVAQPESEVPDFMKENREAVIELNKLLAADPRIEIVHLPLGDGITFCRRLY

Nearest PDB structures (foldseek):
  3c3y-assembly1_B  TM=9.985E-01  e=1.245E-44  Mesembryanthemum crystallinum
  8z8s-assembly1_B  TM=9.651E-01  e=6.023E-31  Narcissus aff. pseudonarcissus MK-2014
  8gxo-assembly1_B  TM=9.570E-01  e=3.118E-29  Camellia sinensis
  1sui-assembly3_D  TM=9.686E-01  e=2.973E-28  Medicago sativa
  7cvx-assembly1_B  TM=8.793E-01  e=5.198E-16  Niastella koreensis GR20-10

Solvent-accessible surface area: 18371 Å² total; per-residue (Å²): 4,78,15,73,41,142,75,1,27,71,34,1,18,178,31,1,4,61,89,80,20,38,47,71,5,72,58,0,60,122,30,6,120,103,34,121,56,36,171,91,26,7,28,23,13,0,1,24,3,0,13,9,5,1,77,17,34,102,1,88,74,1,1,3,0,10,5,25,0,0,7,4,0,0,15,4,0,66,14,9,46,109,79,0,114,3,13,0,0,20,156,48,95,127,1,9,76,56,0,21,64,28,0,132,120,21,48,10,65,96,12,21,85,28,44,90,22,72,11,26,107,6,0,53,86,45,34,144,36,171,158,15,114,31,34,7,18,2,0,2,0,22,25,68,22,67,39,0,65,112,3,2,84,34,0,9,94,0,0,80,82,24,0,1,1,0,0,10,26,0,0,39,40,1,7,6,24,63,70,88,107,108,9,66,117,172,33,63,126,33,28,82,18,0,26,62,0,3,104,63,1,13,81,10,97,83,1,34,8,0,1,0,1,0,17,34,0,0,2,2,0,42,43,65,139,96,9,20,88,39,101,116,0,38,82,36,0,15,155,20,1,6,32,77,80,20,37,45,69,5,58,71,0,47,102,31,5,116,104,39,120,51,36,169,96,27,8,26,21,12,0,1,22,4,0,11,7,5,2,65,26,43,90,1,93,58,2,1,5,0,9,5,27,0,1,7,5,0,0,16,5,0,60,16,8,44,110,96,0,109,3,13,0,0,20,159,54,87,141,1,6,87,53,0,5,57,26,0,131,126,18,50,10,61,99,11,23,83,33,43,110,28,68,11,29,127,6,0,55,105,31,30,144,51,161,150,5,85,32,27,3,24,2,0,2,0,21,25,70,23,69,38,1,53,113,4,4,91,38,0,4,92,0,0,77,87,23,4,0,0,0,0,9,25,0,0,43,38,1,7,6,17,52,66,96,106,110,7,68,122,167,28,71,125,29,28,126,14,1,49,100,0,4,136,70,2,14,76,11,98,80,2,42,8,0,2,0,3,0,34,36,0,0,2,1,0,56,37,70,142

B-factor: mean 18.44, std 7.04, range [7.75, 55.68]

InterPro domains:
  IPR002935 Class I-like SAM-dependent O-methyltransferase [PF01596] (27-236)
  IPR002935 Class I-like SAM-dependent O-methyltransferase [PS51682] (13-236)
  IPR029063 S-adenosyl-L-methionine-dependent methyltransferase superfamily [G3DSA:3.40.50.150] (1-237)
  IPR029063 S-adenosyl-L-methionine-dependent methyltransferase superfamily [SSF53335] (17-235)
  IPR050362 Cation-dependent O-methyltransferase [PTHR10509] (11-236)

Organism: Mesembryanthemum crystallinum (NCBI:txid3544)

CATH classification: 3.40.50.150